Protein AF-0000000082894223 (afdb_homodimer)

Radius of gyration: 26.4 Å; Cα contacts (8 Å, |Δi|>4): 1397; chains: 2; bounding box: 88×74×76 Å

Structure (mmCIF, N/CA/C/O backbone):
data_AF-0000000082894223-model_v1
#
loop_
_entity.id
_entity.type
_entity.pdbx_description
1 polymer '3-dehydrosphinganine reductase'
#
loop_
_atom_site.group_PDB
_atom_site.id
_atom_site.type_symbol
_atom_site.label_atom_id
_atom_site.label_alt_id
_atom_site.label_comp_id
_atom_site.label_asym_id
_atom_site.label_entity_id
_atom_site.label_seq_id
_atom_site.pdbx_PDB_ins_code
_atom_site.Cartn_x
_atom_site.Cartn_y
_atom_site.Cartn_z
_atom_site.occupancy
_atom_site.B_iso_or_equiv
_atom_site.auth_seq_id
_atom_site.auth_comp_id
_atom_site.auth_asym_id
_atom_site.auth_atom_id
_atom_site.pdbx_PDB_model_num
ATOM 1 N N . MET A 1 1 ? -9.133 -26.172 43.031 1 64 1 MET A N 1
ATOM 2 C CA . MET A 1 1 ? -9.258 -24.812 42.5 1 64 1 MET A CA 1
ATOM 3 C C . MET A 1 1 ? -8.312 -24.609 41.312 1 64 1 MET A C 1
ATOM 5 O O . MET A 1 1 ? -8.711 -24.078 40.281 1 64 1 MET A O 1
ATOM 9 N N . VAL A 1 2 ? -7.09 -25.156 41.469 1 77.06 2 VAL A N 1
ATOM 10 C CA . VAL A 1 2 ? -6.082 -25.078 40.406 1 77.06 2 VAL A CA 1
ATOM 11 C C . VAL A 1 2 ? -6.508 -25.922 39.219 1 77.06 2 VAL A C 1
ATOM 13 O O . VAL A 1 2 ? -6.375 -25.484 38.062 1 77.06 2 VAL A O 1
ATOM 16 N N . CYS A 1 3 ? -7.27 -26.906 39.5 1 81.06 3 CYS A N 1
ATOM 17 C CA . CYS A 1 3 ? -7.664 -27.828 38.469 1 81.06 3 CYS A CA 1
ATOM 18 C C . CYS A 1 3 ? -8.773 -27.234 37.594 1 81.06 3 CYS A C 1
ATOM 20 O O . CYS A 1 3 ? -8.742 -27.344 36.375 1 81.06 3 CYS A O 1
ATOM 22 N N . LEU A 1 4 ? -9.633 -26.531 38.25 1 86.44 4 LEU A N 1
ATOM 23 C CA . LEU A 1 4 ? -10.75 -25.938 37.531 1 86.44 4 LEU A CA 1
ATOM 24 C C . LEU A 1 4 ? -10.273 -24.766 36.656 1 86.44 4 LEU A C 1
ATOM 26 O O . LEU A 1 4 ? -10.742 -24.609 35.531 1 86.44 4 LEU A O 1
ATOM 30 N N . PHE A 1 5 ? -9.438 -24.047 37.188 1 88.69 5 PHE A N 1
ATOM 31 C CA . PHE A 1 5 ? -8.867 -22.938 36.438 1 88.69 5 PHE A CA 1
ATOM 32 C C . PHE A 1 5 ? -8.156 -23.438 35.188 1 88.69 5 PHE A C 1
ATOM 34 O O . PHE A 1 5 ? -8.336 -22.891 34.094 1 88.69 5 PHE A O 1
ATOM 41 N N . CYS A 1 6 ? -7.355 -24.438 35.312 1 89 6 CYS A N 1
ATOM 42 C CA . CYS A 1 6 ? -6.637 -25.016 34.188 1 89 6 CYS A CA 1
ATOM 43 C C . CYS A 1 6 ? -7.605 -25.562 33.156 1 89 6 CYS A C 1
ATOM 45 O O . CYS A 1 6 ? -7.363 -25.453 31.938 1 89 6 CYS A O 1
ATOM 47 N N . LEU A 1 7 ? -8.625 -26.094 33.625 1 89.19 7 LEU A N 1
ATOM 48 C CA . LEU A 1 7 ? -9.625 -26.641 32.719 1 89.19 7 LEU A CA 1
ATOM 49 C C . LEU A 1 7 ? -10.32 -25.516 31.953 1 89.19 7 LEU A C 1
ATOM 51 O O . LEU A 1 7 ? -10.539 -25.625 30.734 1 89.19 7 LEU A O 1
ATOM 55 N N . VAL A 1 8 ? -10.703 -24.516 32.625 1 89.5 8 VAL A N 1
ATOM 56 C CA . VAL A 1 8 ? -11.375 -23.375 32 1 89.5 8 VAL A CA 1
ATOM 57 C C . VAL A 1 8 ? -10.445 -22.719 30.984 1 89.5 8 VAL A C 1
ATOM 59 O O . VAL A 1 8 ? -10.867 -22.391 29.875 1 89.5 8 VAL A O 1
ATOM 62 N N . VAL A 1 9 ? -9.258 -22.531 31.328 1 88.25 9 VAL A N 1
ATOM 63 C CA . VAL A 1 9 ? -8.266 -21.953 30.422 1 88.25 9 VAL A CA 1
ATOM 64 C C . VAL A 1 9 ? -8.055 -22.859 29.219 1 88.25 9 VAL A C 1
ATOM 66 O O . VAL A 1 9 ? -7.934 -22.391 28.094 1 88.25 9 VAL A O 1
ATOM 69 N N . GLY A 1 10 ? -8.023 -24.094 29.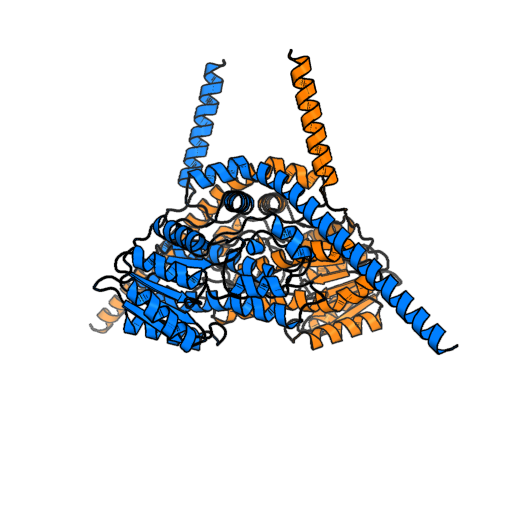531 1 87.81 10 GLY A N 1
ATOM 70 C CA . GLY A 1 10 ? -7.883 -25.062 28.453 1 87.81 10 GLY A CA 1
ATOM 71 C C . GLY A 1 10 ? -9.039 -25.031 27.484 1 87.81 10 GLY A C 1
ATOM 72 O O . GLY A 1 10 ? -8.836 -25.031 26.266 1 87.81 10 GLY A O 1
ATOM 73 N N . ILE A 1 11 ? -10.195 -24.969 28 1 89.06 11 ILE A N 1
ATOM 74 C CA . ILE A 1 11 ? -11.398 -24.938 27.172 1 89.06 11 ILE A CA 1
ATOM 75 C C . ILE A 1 11 ? -11.453 -23.625 26.375 1 89.06 11 ILE A C 1
ATOM 77 O O . ILE A 1 11 ? -11.773 -23.625 25.188 1 89.06 11 ILE A O 1
ATOM 81 N N . ALA A 1 12 ? -11.156 -22.562 27.031 1 86.62 12 ALA A N 1
ATOM 82 C CA . ALA A 1 12 ? -11.148 -21.266 26.359 1 86.62 12 ALA A CA 1
ATOM 83 C C . ALA A 1 12 ? -10.117 -21.234 25.234 1 86.62 12 ALA A C 1
ATOM 85 O O . ALA A 1 12 ? -10.398 -20.734 24.141 1 86.62 12 ALA A O 1
ATOM 86 N N . THR A 1 13 ? -9.016 -21.766 25.516 1 86.38 13 THR A N 1
ATOM 87 C CA . THR A 1 13 ? -7.953 -21.797 24.531 1 86.38 13 THR A CA 1
ATOM 88 C C . THR A 1 13 ? -8.352 -22.672 23.344 1 86.38 13 THR A C 1
ATOM 90 O O . THR A 1 13 ? -8.102 -22.312 22.188 1 86.38 13 THR A O 1
ATOM 93 N N . ALA A 1 14 ? -8.945 -23.766 23.688 1 88.44 14 ALA A N 1
ATOM 94 C CA . ALA A 1 14 ? -9.398 -24.656 22.609 1 88.44 14 ALA A CA 1
ATOM 95 C C . ALA A 1 14 ? -10.484 -23.984 21.766 1 88.44 14 ALA A C 1
ATOM 97 O O . ALA A 1 14 ? -10.5 -24.125 20.547 1 88.44 14 ALA A O 1
ATOM 98 N N . ALA A 1 15 ? -11.328 -23.266 22.422 1 88.94 15 ALA A N 1
ATOM 99 C CA . ALA A 1 15 ? -12.398 -22.578 21.719 1 88.94 15 ALA A CA 1
ATOM 100 C C . ALA A 1 15 ? -11.836 -21.469 20.812 1 88.94 15 ALA A C 1
ATOM 102 O O . ALA A 1 15 ? -12.281 -21.312 19.672 1 88.94 15 ALA A O 1
ATOM 103 N N . ILE A 1 16 ? -10.914 -20.781 21.297 1 87.38 16 ILE A N 1
ATOM 104 C CA . ILE A 1 16 ? -10.258 -19.734 20.516 1 87.38 16 ILE A CA 1
ATOM 105 C C . ILE A 1 16 ? -9.531 -20.359 19.328 1 87.38 16 ILE A C 1
ATOM 107 O O . ILE A 1 16 ? -9.617 -19.844 18.203 1 87.38 16 ILE A O 1
ATOM 111 N N . GLY A 1 17 ? -8.891 -21.438 19.625 1 88.31 17 GLY A N 1
ATOM 112 C CA . GLY A 1 17 ? -8.211 -22.141 18.562 1 88.31 17 GLY A CA 1
ATOM 113 C C . GLY A 1 17 ? -9.164 -22.625 17.469 1 88.31 17 GLY A C 1
ATOM 114 O O . GLY A 1 17 ? -8.852 -22.531 16.281 1 88.31 17 GLY A O 1
ATOM 115 N N . ALA A 1 18 ? -10.258 -23.125 17.891 1 89.69 18 ALA A N 1
ATOM 116 C CA . ALA A 1 18 ? -11.258 -23.594 16.938 1 89.69 18 ALA A CA 1
ATOM 117 C C . ALA A 1 18 ? -11.82 -22.438 16.109 1 89.69 18 ALA A C 1
ATOM 119 O O . ALA A 1 18 ? -12.039 -22.562 14.906 1 89.69 18 ALA A O 1
ATOM 120 N N . LEU A 1 19 ? -12.055 -21.406 16.812 1 88.06 19 LEU A N 1
ATOM 121 C CA . LEU A 1 19 ? -12.547 -20.219 16.141 1 88.06 19 LEU A CA 1
ATOM 122 C C . LEU A 1 19 ? -11.547 -19.734 15.094 1 88.06 19 LEU A C 1
ATOM 124 O O . LEU A 1 19 ? -11.938 -19.359 13.984 1 88.06 19 LEU A O 1
ATOM 128 N N . PHE A 1 20 ? -10.344 -19.797 15.477 1 86.5 20 PHE A N 1
ATOM 129 C CA . PHE A 1 20 ? -9.281 -19.406 14.555 1 86.5 20 PHE A CA 1
ATOM 130 C C . PHE A 1 20 ? -9.25 -20.344 13.344 1 86.5 20 PHE A C 1
ATOM 132 O O . PHE A 1 20 ? -9.188 -19.875 12.203 1 86.5 20 PHE A O 1
ATOM 139 N N . TRP A 1 21 ? -9.344 -21.547 13.664 1 87.12 21 TRP A N 1
ATOM 140 C CA . TRP A 1 21 ? -9.273 -22.547 12.594 1 87.12 21 TRP A CA 1
ATOM 141 C C . TRP A 1 21 ? -10.453 -22.391 11.633 1 87.12 21 TRP A C 1
ATOM 143 O O . TRP A 1 21 ? -10.273 -22.469 10.414 1 87.12 21 TRP A O 1
ATOM 153 N N . TYR A 1 22 ? -11.523 -22.047 12.211 1 90.38 22 TYR A N 1
ATOM 154 C CA . TYR A 1 22 ? -12.742 -21.906 11.414 1 90.38 22 TYR A CA 1
ATOM 155 C C . TYR A 1 22 ? -12.703 -20.641 10.578 1 90.38 22 TYR A C 1
ATOM 157 O O . TYR A 1 22 ? -13.258 -20.594 9.477 1 90.38 22 TYR A O 1
ATOM 165 N N . SER A 1 23 ? -12.016 -19.656 11.039 1 93.88 23 SER A N 1
ATOM 166 C CA . SER A 1 23 ? -12.07 -18.344 10.422 1 93.88 23 SER A CA 1
ATOM 167 C C . SER A 1 23 ? -11.062 -18.219 9.289 1 93.88 23 SER A C 1
ATOM 169 O O . SER A 1 23 ? -11.188 -17.344 8.43 1 93.88 23 SER A O 1
ATOM 171 N N . LEU A 1 24 ? -10.07 -19.031 9.258 1 96.5 24 LEU A N 1
ATOM 172 C CA . LEU A 1 24 ? -9.023 -18.922 8.25 1 96.5 24 LEU A CA 1
ATOM 173 C C . LEU A 1 24 ? -9.516 -19.406 6.891 1 96.5 24 LEU A C 1
ATOM 175 O O . LEU A 1 24 ? -10.336 -20.328 6.812 1 96.5 24 LEU A O 1
ATOM 179 N N . PRO A 1 25 ? -9.086 -18.734 5.859 1 95.19 25 PRO A N 1
ATOM 180 C CA . PRO A 1 25 ? -9.461 -19.219 4.531 1 95.19 25 PRO A CA 1
ATOM 181 C C . PRO A 1 25 ? -8.812 -20.562 4.203 1 95.19 25 PRO A C 1
ATOM 183 O O . PRO A 1 25 ? -7.762 -20.906 4.754 1 95.19 25 PRO A O 1
ATOM 186 N N . ARG A 1 26 ? -9.461 -21.266 3.34 1 91.69 26 ARG A N 1
ATOM 187 C CA . ARG A 1 26 ? -8.898 -22.531 2.887 1 91.69 26 ARG A CA 1
ATOM 188 C C . ARG A 1 26 ? -7.586 -22.312 2.137 1 91.69 26 ARG A C 1
ATOM 190 O O . ARG A 1 26 ? -7.473 -21.375 1.34 1 91.69 26 ARG A O 1
ATOM 197 N N . LYS A 1 27 ? -6.648 -23.172 2.402 1 94.88 27 LYS A N 1
ATOM 198 C CA . LYS A 1 27 ? -5.41 -23.172 1.631 1 94.88 27 LYS A CA 1
ATOM 199 C C . LYS A 1 27 ? -5.637 -23.719 0.226 1 94.88 27 LYS A C 1
ATOM 201 O O . LYS A 1 27 ? -6.078 -24.859 0.062 1 94.88 27 LYS A O 1
ATOM 206 N N . ILE A 1 28 ? -5.352 -22.938 -0.742 1 98 28 ILE A N 1
ATOM 207 C CA . ILE A 1 28 ? -5.477 -23.391 -2.121 1 98 28 ILE A CA 1
ATOM 208 C C . ILE A 1 28 ? -4.117 -23.859 -2.637 1 98 28 ILE A C 1
ATOM 210 O O . ILE A 1 28 ? -3.371 -23.078 -3.232 1 98 28 ILE A O 1
ATOM 214 N N . LYS A 1 29 ? -3.842 -25.094 -2.4 1 98.12 29 LYS A N 1
ATOM 215 C CA . LYS A 1 29 ? -2.602 -25.672 -2.902 1 98.12 29 LYS A CA 1
ATOM 216 C C . LYS A 1 29 ? -2.623 -25.781 -4.426 1 98.12 29 LYS A C 1
ATOM 218 O O . LYS A 1 29 ? -3.691 -25.797 -5.039 1 98.12 29 LYS A O 1
ATOM 223 N N . PHE A 1 30 ? -1.442 -25.766 -4.992 1 98.62 30 PHE A N 1
ATOM 224 C CA . PHE A 1 30 ? -1.387 -25.797 -6.449 1 98.62 30 PHE A CA 1
ATOM 225 C C . PHE A 1 30 ? -0.299 -26.75 -6.93 1 98.62 30 PHE A C 1
ATOM 227 O O . PHE A 1 30 ? 0.848 -26.672 -6.484 1 98.62 30 PHE A O 1
ATOM 234 N N . VAL A 1 31 ? -0.625 -27.609 -7.809 1 98.38 31 VAL A N 1
ATOM 235 C CA . VAL A 1 31 ? 0.324 -28.547 -8.414 1 98.38 31 VAL A CA 1
ATOM 236 C C . VAL A 1 31 ? 0.851 -27.969 -9.727 1 98.38 31 VAL A C 1
ATOM 238 O O . VAL A 1 31 ? 0.081 -27.719 -10.656 1 98.38 31 VAL A O 1
ATOM 241 N N . LEU A 1 32 ? 2.15 -27.828 -9.828 1 98.69 32 LEU A N 1
ATOM 242 C CA . LEU A 1 32 ? 2.764 -27.141 -10.953 1 98.69 32 LEU A CA 1
ATOM 243 C C . LEU A 1 32 ? 3.012 -28.109 -12.109 1 98.69 32 LEU A C 1
ATOM 245 O O . LEU A 1 32 ? 3.188 -27.688 -13.25 1 98.69 32 LEU A O 1
ATOM 249 N N . GLN A 1 33 ? 3.068 -29.406 -11.812 1 98.5 33 GLN A N 1
ATOM 250 C CA . GLN A 1 33 ? 3.34 -30.406 -12.836 1 98.5 33 GLN A CA 1
ATOM 251 C C . GLN A 1 33 ? 2.336 -30.312 -13.984 1 98.5 33 GLN A C 1
ATOM 253 O O . GLN A 1 33 ? 1.124 -30.312 -13.758 1 98.5 33 GLN A O 1
ATOM 258 N N . GLY A 1 34 ? 2.846 -30.156 -15.188 1 98.44 34 GLY A N 1
ATOM 259 C CA . GLY A 1 34 ? 2.006 -30.172 -16.375 1 98.44 34 GLY A CA 1
ATOM 260 C C . GLY A 1 34 ? 1.322 -28.844 -16.641 1 98.44 34 GLY A C 1
ATOM 261 O O . GLY A 1 34 ? 0.464 -28.734 -17.516 1 98.44 34 GLY A O 1
ATOM 262 N N . LYS A 1 35 ? 1.663 -27.812 -15.938 1 98.69 35 LYS A N 1
ATOM 263 C CA . LYS A 1 35 ? 0.921 -26.562 -16 1 98.69 35 LYS A CA 1
ATOM 264 C C . LYS A 1 35 ? 1.633 -25.547 -16.891 1 98.69 35 LYS A C 1
ATOM 266 O O . LYS A 1 35 ? 2.805 -25.734 -17.234 1 98.69 35 LYS A O 1
ATOM 271 N N . HIS A 1 36 ? 0.908 -24.547 -17.344 1 98.88 36 HIS A N 1
ATOM 272 C CA . HIS A 1 36 ? 1.436 -23.422 -18.078 1 98.88 36 HIS A CA 1
ATOM 273 C C . HIS A 1 36 ? 1.658 -22.219 -17.172 1 98.88 36 HIS A C 1
ATOM 275 O O . HIS A 1 36 ? 0.706 -21.688 -16.594 1 98.88 36 HIS A O 1
ATOM 281 N N . VAL A 1 37 ? 2.914 -21.781 -17.031 1 98.94 37 VAL A N 1
ATOM 282 C CA . VAL A 1 37 ? 3.291 -20.656 -16.172 1 98.94 37 VAL A CA 1
ATOM 283 C C . VAL A 1 37 ? 3.75 -19.484 -17.016 1 98.94 37 VAL A C 1
ATOM 285 O O . VAL A 1 37 ? 4.605 -19.641 -17.891 1 98.94 37 VAL A O 1
ATOM 288 N N . PHE A 1 38 ? 3.146 -18.344 -16.812 1 99 38 PHE A N 1
ATOM 289 C CA . PHE A 1 38 ? 3.529 -17.109 -17.484 1 99 38 PHE A CA 1
ATOM 290 C C . PHE A 1 38 ? 4.219 -16.156 -16.531 1 99 38 PHE A C 1
ATOM 292 O O . PHE A 1 38 ? 3.691 -15.852 -15.453 1 99 38 PHE A O 1
ATOM 299 N N . ILE A 1 39 ? 5.387 -15.641 -16.875 1 99 39 ILE A N 1
ATOM 300 C CA . ILE A 1 39 ? 6.195 -14.812 -15.992 1 99 39 ILE A CA 1
ATOM 301 C C . ILE A 1 39 ? 6.547 -13.5 -16.688 1 99 39 ILE A C 1
ATOM 303 O O . ILE A 1 39 ? 7.254 -13.5 -17.703 1 99 39 ILE A O 1
ATOM 307 N N . THR A 1 40 ? 6.09 -12.375 -16.156 1 98.94 40 THR A N 1
ATOM 308 C CA . THR A 1 40 ? 6.582 -11.086 -16.625 1 98.94 40 THR A CA 1
ATOM 309 C C . THR A 1 40 ? 7.945 -10.773 -16.016 1 98.94 40 THR A C 1
ATOM 311 O O . THR A 1 40 ? 8.195 -11.102 -14.852 1 98.94 40 THR A O 1
ATOM 314 N N . GLY A 1 41 ? 8.773 -10.141 -16.781 1 98.5 41 GLY A N 1
ATOM 315 C CA . GLY A 1 41 ? 10.125 -9.922 -16.312 1 98.5 41 GLY A CA 1
ATOM 316 C C . GLY A 1 41 ? 10.898 -11.219 -16.094 1 98.5 41 GLY A C 1
ATOM 317 O O . GLY A 1 41 ? 11.586 -11.367 -15.086 1 98.5 41 GLY A O 1
ATOM 318 N N . GLY A 1 42 ? 10.734 -12.133 -17.016 1 98.56 42 GLY A N 1
ATOM 319 C CA . GLY A 1 42 ? 11.25 -13.469 -16.797 1 98.56 42 GLY A CA 1
ATOM 320 C C . GLY A 1 42 ? 12.609 -13.695 -17.422 1 98.56 42 GLY A C 1
ATOM 321 O O . GLY A 1 42 ? 13.156 -14.797 -17.359 1 98.56 42 GLY A O 1
ATOM 322 N N . SER A 1 43 ? 13.273 -12.664 -18 1 98.25 43 SER A N 1
ATOM 323 C CA . SER A 1 43 ? 14.484 -12.867 -18.781 1 98.25 43 SER A CA 1
ATOM 324 C C . SER A 1 43 ? 15.727 -12.805 -17.906 1 98.25 43 SER A C 1
ATOM 326 O O . SER A 1 43 ? 16.828 -13.172 -18.344 1 98.25 43 SER A O 1
ATOM 328 N N . LYS A 1 44 ? 15.625 -12.305 -16.656 1 97.31 44 LYS A N 1
ATOM 329 C CA . LYS A 1 44 ? 16.781 -12.188 -15.773 1 97.31 44 LYS A CA 1
ATOM 330 C C . LYS A 1 44 ? 16.359 -12.133 -14.305 1 97.31 44 LYS A C 1
ATOM 332 O O . LYS A 1 44 ? 15.156 -12.133 -14.008 1 97.31 44 LYS A O 1
ATOM 337 N N . GLY A 1 45 ? 17.328 -12.242 -13.445 1 97.5 45 GLY A N 1
ATOM 338 C CA . GLY A 1 45 ? 17.109 -12.008 -12.023 1 97.5 45 GLY A CA 1
ATOM 339 C C . GLY A 1 45 ? 16.156 -13 -11.391 1 97.5 45 GLY A C 1
ATOM 340 O O . GLY A 1 45 ? 16.25 -14.203 -11.648 1 97.5 45 GLY A O 1
ATOM 341 N N . ILE A 1 46 ? 15.297 -12.516 -10.539 1 98.38 46 ILE A N 1
ATOM 342 C CA . ILE A 1 46 ? 14.352 -13.344 -9.805 1 98.38 46 ILE A CA 1
ATOM 343 C C . ILE A 1 46 ? 13.414 -14.055 -10.789 1 98.38 46 ILE A C 1
ATOM 345 O O . ILE A 1 46 ? 13.125 -15.242 -10.625 1 98.38 46 ILE A O 1
ATOM 349 N N . GLY A 1 47 ? 12.977 -13.344 -11.836 1 98.81 47 GLY A N 1
ATOM 350 C CA . GLY A 1 47 ? 12.062 -13.906 -12.812 1 98.81 47 GLY A CA 1
ATOM 351 C C . GLY A 1 47 ? 12.617 -15.125 -13.516 1 98.81 47 GLY A C 1
ATOM 352 O O . GLY A 1 47 ? 11.93 -16.141 -13.664 1 98.81 47 GLY A O 1
ATOM 353 N N . LYS A 1 48 ? 13.836 -15.008 -13.938 1 98.88 48 LYS A N 1
ATOM 354 C CA . LYS A 1 48 ? 14.477 -16.141 -14.617 1 98.88 48 LYS A CA 1
ATOM 355 C C . LYS A 1 48 ? 14.641 -17.328 -13.68 1 98.88 48 LYS A C 1
ATOM 357 O O . LYS A 1 48 ? 14.445 -18.469 -14.078 1 98.88 48 LYS A O 1
ATOM 362 N N . GLU A 1 49 ? 15.016 -17.047 -12.438 1 98.88 49 GLU A N 1
ATOM 363 C CA . GLU A 1 49 ? 15.188 -18.125 -11.461 1 98.88 49 GLU A CA 1
ATOM 364 C C . GLU A 1 49 ? 13.852 -18.766 -11.109 1 98.88 49 GLU A C 1
ATOM 366 O O . GLU A 1 49 ? 13.789 -19.969 -10.828 1 98.88 49 GLU A O 1
ATOM 371 N N . ILE A 1 50 ? 12.781 -17.969 -11.102 1 98.94 50 ILE A N 1
ATOM 372 C CA . ILE A 1 50 ? 11.453 -18.547 -10.898 1 98.94 50 ILE A CA 1
ATOM 373 C C . ILE A 1 50 ? 11.125 -19.5 -12.039 1 98.94 50 ILE A C 1
ATOM 375 O O . ILE A 1 50 ? 10.609 -20.594 -11.812 1 98.94 50 ILE A O 1
ATOM 379 N N . ALA A 1 51 ? 11.414 -19.062 -13.242 1 98.94 51 ALA A N 1
ATOM 380 C CA . ALA A 1 51 ? 11.188 -19.922 -14.398 1 98.94 51 ALA A CA 1
ATOM 381 C C . ALA A 1 51 ? 11.938 -21.25 -14.25 1 98.94 51 ALA A C 1
ATOM 383 O O . ALA A 1 51 ? 11.367 -22.312 -14.484 1 98.94 51 ALA A O 1
ATOM 384 N N . ALA A 1 52 ? 13.188 -21.156 -13.844 1 98.94 52 ALA A N 1
ATOM 385 C CA . ALA A 1 52 ? 13.984 -22.359 -13.648 1 98.94 52 ALA A CA 1
ATOM 386 C C . ALA A 1 52 ? 13.367 -23.266 -12.594 1 98.94 52 ALA A C 1
ATOM 388 O O . ALA A 1 52 ? 13.328 -24.5 -12.758 1 98.94 52 ALA A O 1
ATOM 389 N N . GLU A 1 53 ? 12.914 -22.672 -11.531 1 98.94 53 GLU A N 1
ATOM 390 C CA . GLU A 1 53 ? 12.359 -23.438 -10.43 1 98.94 53 GLU A CA 1
ATOM 391 C C . GLU A 1 53 ? 11.055 -24.125 -10.828 1 98.94 53 GLU A C 1
ATOM 393 O O . GLU A 1 53 ? 10.797 -25.266 -10.445 1 98.94 53 GLU A O 1
ATOM 398 N N . VAL A 1 54 ? 10.195 -23.422 -11.617 1 98.88 54 VAL A N 1
ATOM 399 C CA . VAL A 1 54 ? 8.922 -24.016 -12 1 98.88 54 VAL A CA 1
ATOM 400 C C . VAL A 1 54 ? 9.156 -25.141 -13.008 1 98.88 54 VAL A C 1
ATOM 402 O O . VAL A 1 54 ? 8.43 -26.141 -13.016 1 98.88 54 VAL A O 1
ATOM 405 N N . ILE A 1 55 ? 10.156 -25.016 -13.875 1 98.88 55 ILE A N 1
ATOM 406 C CA . ILE A 1 55 ? 10.539 -26.094 -14.773 1 98.88 55 ILE A CA 1
ATOM 407 C C . ILE A 1 55 ? 10.938 -27.328 -13.961 1 98.88 55 ILE A C 1
ATOM 409 O O . ILE A 1 55 ? 10.492 -28.438 -14.258 1 98.88 55 ILE A O 1
ATOM 413 N N . ALA A 1 56 ? 11.758 -27.078 -12.922 1 98.75 56 ALA A N 1
ATOM 414 C CA . ALA A 1 56 ? 12.219 -28.172 -12.07 1 98.75 56 ALA A CA 1
ATOM 415 C C . ALA A 1 56 ? 11.039 -28.859 -11.383 1 98.75 56 ALA A C 1
ATOM 417 O O . ALA A 1 56 ? 11.094 -30.062 -11.102 1 98.75 56 ALA A O 1
ATOM 418 N N . LYS A 1 57 ? 9.945 -28.156 -11.172 1 98.62 57 LYS A N 1
ATOM 419 C CA . LYS A 1 57 ? 8.766 -28.688 -10.5 1 98.62 57 LYS A CA 1
ATOM 420 C C . LYS A 1 57 ? 7.832 -29.375 -11.5 1 98.62 57 LYS A C 1
ATOM 422 O O . LYS A 1 57 ? 6.773 -29.875 -11.117 1 98.62 57 LYS A O 1
ATOM 427 N N . GLY A 1 58 ? 8.156 -29.328 -12.797 1 98.62 58 GLY A N 1
ATOM 428 C CA . GLY A 1 58 ? 7.465 -30.141 -13.773 1 98.62 58 GLY A CA 1
ATOM 429 C C . GLY A 1 58 ? 6.473 -29.375 -14.617 1 98.62 58 GLY A C 1
ATOM 430 O O . GLY A 1 58 ? 5.621 -29.953 -15.281 1 98.62 58 GLY A O 1
ATOM 431 N N . ALA A 1 59 ? 6.516 -28.047 -14.609 1 98.81 59 ALA A N 1
ATOM 432 C CA . ALA A 1 59 ? 5.645 -27.281 -15.5 1 98.81 59 ALA A CA 1
ATOM 433 C C . ALA A 1 59 ? 5.812 -27.734 -16.953 1 98.81 59 ALA A C 1
ATOM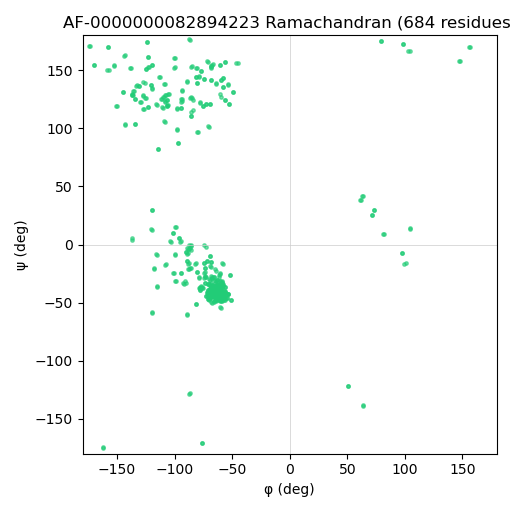 435 O O . ALA A 1 59 ? 6.93 -27.984 -17.406 1 98.81 59 ALA A O 1
ATOM 436 N N . ALA A 1 60 ? 4.715 -27.844 -17.641 1 98.69 60 ALA A N 1
ATOM 437 C CA . ALA A 1 60 ? 4.762 -28.297 -19.031 1 98.69 60 ALA A CA 1
ATOM 438 C C . ALA A 1 60 ? 5.207 -27.172 -19.953 1 98.69 60 ALA A C 1
ATOM 440 O O . ALA A 1 60 ? 5.91 -27.422 -20.938 1 98.69 60 ALA A O 1
ATOM 441 N N . SER A 1 61 ? 4.727 -26.031 -19.656 1 98.81 61 SER A N 1
ATOM 442 C CA . SER A 1 61 ? 5.039 -24.859 -20.484 1 98.81 61 SER A CA 1
ATOM 443 C C . SER A 1 61 ? 5.391 -23.656 -19.625 1 98.81 61 SER A C 1
ATOM 445 O O . SER A 1 61 ? 4.699 -23.359 -18.656 1 98.81 61 SER A O 1
ATOM 447 N N . VAL A 1 62 ? 6.48 -23 -19.969 1 98.94 62 VAL A N 1
ATOM 448 C CA . VAL A 1 62 ? 6.891 -21.766 -19.312 1 98.94 62 VAL A CA 1
ATOM 449 C C . VAL A 1 62 ? 7.027 -20.641 -20.344 1 98.94 62 VAL A C 1
ATOM 451 O O . VAL A 1 62 ? 7.773 -20.781 -21.312 1 98.94 62 VAL A O 1
ATOM 454 N N . SER A 1 63 ? 6.246 -19.609 -20.188 1 98.94 63 SER A N 1
ATOM 455 C CA . SER A 1 63 ? 6.297 -18.406 -21.016 1 98.94 63 SER A CA 1
ATOM 456 C C . SER A 1 63 ? 6.918 -17.234 -20.266 1 98.94 63 SER A C 1
ATOM 458 O O . SER A 1 63 ? 6.402 -16.812 -19.234 1 98.94 63 SER A O 1
ATOM 460 N N . ILE A 1 64 ? 8.031 -16.734 -20.797 1 98.94 64 ILE A N 1
ATOM 461 C CA . ILE A 1 64 ? 8.656 -15.562 -20.188 1 98.94 64 ILE A CA 1
ATOM 462 C C . ILE A 1 64 ? 8.461 -14.344 -21.078 1 98.94 64 ILE A C 1
ATOM 464 O O . ILE A 1 64 ? 8.477 -14.453 -22.312 1 98.94 64 ILE A O 1
ATOM 468 N N . ALA A 1 65 ? 8.148 -13.219 -20.469 1 98.94 65 ALA A N 1
ATOM 469 C CA . ALA A 1 65 ? 7.934 -11.977 -21.203 1 98.94 65 ALA A CA 1
ATOM 470 C C . ALA A 1 65 ? 8.812 -10.852 -20.656 1 98.94 65 ALA A C 1
ATOM 472 O O . ALA A 1 65 ? 9.023 -10.75 -19.453 1 98.94 65 ALA A O 1
ATOM 473 N N . ALA A 1 66 ? 9.359 -10.07 -21.469 1 98.62 66 ALA A N 1
ATOM 474 C CA . ALA A 1 66 ? 10.156 -8.883 -21.172 1 98.62 66 ALA A CA 1
ATOM 475 C C . ALA A 1 66 ? 10.281 -7.98 -22.391 1 98.62 66 ALA A C 1
ATOM 477 O O . ALA A 1 66 ? 9.688 -8.25 -23.438 1 98.62 66 ALA A O 1
ATOM 478 N N . ARG A 1 67 ? 11.039 -6.949 -22.312 1 97.5 67 ARG A N 1
ATOM 479 C CA . ARG A 1 67 ? 11.078 -5.941 -23.359 1 97.5 67 ARG A CA 1
ATOM 480 C C . ARG A 1 67 ? 12.141 -6.285 -24.406 1 97.5 67 ARG A C 1
ATOM 482 O O . ARG A 1 67 ? 11.992 -5.957 -25.578 1 97.5 67 ARG A O 1
ATOM 489 N N . SER A 1 68 ? 13.234 -6.922 -23.938 1 98 68 SER A N 1
ATOM 490 C CA . SER A 1 68 ? 14.383 -7.145 -24.812 1 98 68 SER A CA 1
ATOM 491 C C . SER A 1 68 ? 14.312 -8.516 -25.469 1 98 68 SER A C 1
ATOM 493 O O . SER A 1 68 ? 14.492 -9.539 -24.812 1 98 68 SER A O 1
ATOM 495 N N . LYS A 1 69 ? 14.219 -8.492 -26.766 1 98.5 69 LYS A N 1
ATOM 496 C CA . LYS A 1 69 ? 14.156 -9.75 -27.5 1 98.5 69 LYS A CA 1
ATOM 497 C C . LYS A 1 69 ? 15.43 -10.57 -27.297 1 98.5 69 LYS A C 1
ATOM 499 O O . LYS A 1 69 ? 15.367 -11.781 -27.078 1 98.5 69 LYS A O 1
ATOM 504 N N . GLY A 1 70 ? 16.562 -9.898 -27.391 1 98.69 70 GLY A N 1
ATOM 505 C CA . GLY A 1 70 ? 17.828 -10.602 -27.219 1 98.69 70 GLY A CA 1
ATOM 506 C C . GLY A 1 70 ? 17.969 -11.258 -25.859 1 98.69 70 GLY A C 1
ATOM 507 O O . GLY A 1 70 ? 18.422 -12.406 -25.766 1 98.69 70 GLY A O 1
ATOM 508 N N . ALA A 1 71 ? 17.625 -10.547 -24.812 1 98.44 71 ALA A N 1
ATOM 509 C CA . ALA A 1 71 ? 17.688 -11.094 -23.453 1 98.44 71 ALA A CA 1
ATOM 510 C C . ALA A 1 71 ? 16.719 -12.273 -23.297 1 98.44 71 ALA A C 1
ATOM 512 O O . ALA A 1 71 ? 17.031 -13.258 -22.625 1 98.44 71 ALA A O 1
ATOM 513 N N . LEU A 1 72 ? 15.617 -12.156 -23.953 1 98.81 72 LEU A N 1
ATOM 514 C CA . LEU A 1 72 ? 14.602 -13.195 -23.906 1 98.81 72 LEU A CA 1
ATOM 515 C C . LEU A 1 72 ? 15.086 -14.469 -24.594 1 98.81 72 LEU A C 1
ATOM 517 O O . LEU A 1 72 ? 14.93 -15.57 -24.062 1 98.81 72 LEU A O 1
ATOM 521 N N . GLU A 1 73 ? 15.555 -14.305 -25.75 1 98.69 73 GLU A N 1
ATOM 522 C CA . GLU A 1 73 ? 16.062 -15.445 -26.5 1 98.69 73 GLU A CA 1
ATOM 523 C C . GLU A 1 73 ? 17.156 -16.188 -25.734 1 98.69 73 GLU A C 1
ATOM 525 O O . GLU A 1 73 ? 17.141 -17.406 -25.656 1 98.69 73 GLU A O 1
ATOM 530 N N . LYS A 1 74 ? 18.078 -15.383 -25.234 1 98.75 74 LYS A N 1
ATOM 531 C CA . LYS A 1 74 ? 19.156 -15.977 -24.438 1 98.75 74 LYS A CA 1
ATOM 532 C C . LYS A 1 74 ? 18.609 -16.734 -23.234 1 98.75 74 LYS A C 1
ATOM 534 O O . LYS A 1 74 ? 19 -17.875 -22.984 1 98.75 74 LYS A O 1
ATOM 539 N N . ALA A 1 75 ? 17.703 -16.125 -22.484 1 98.88 75 ALA A N 1
ATOM 540 C CA . ALA A 1 75 ? 17.109 -16.734 -21.312 1 98.88 75 ALA A CA 1
ATOM 541 C C . ALA A 1 75 ? 16.312 -17.984 -21.672 1 98.88 75 ALA A C 1
ATOM 543 O O . ALA A 1 75 ? 16.406 -19.016 -21 1 98.88 75 ALA A O 1
ATOM 544 N N . ALA A 1 76 ? 15.523 -17.891 -22.719 1 98.81 76 ALA A N 1
ATOM 545 C CA . ALA A 1 76 ? 14.703 -19.031 -23.156 1 98.81 76 ALA A CA 1
ATOM 546 C C . ALA A 1 76 ? 15.57 -20.234 -23.516 1 98.81 76 ALA A C 1
ATOM 548 O O . ALA A 1 76 ? 15.227 -21.375 -23.188 1 98.81 76 ALA A O 1
ATOM 549 N N . ASN A 1 77 ? 16.656 -19.969 -24.203 1 98.69 77 ASN A N 1
ATOM 550 C CA . ASN A 1 77 ? 17.562 -21.047 -24.578 1 98.69 77 ASN A CA 1
ATOM 551 C C . ASN A 1 77 ? 18.172 -21.719 -23.344 1 98.69 77 ASN A C 1
ATOM 553 O O . ASN A 1 77 ? 18.234 -22.938 -23.266 1 98.69 77 ASN A O 1
ATOM 557 N N . GLU A 1 78 ? 18.641 -20.875 -22.438 1 98.81 78 GLU A N 1
ATOM 558 C CA . GLU A 1 78 ? 19.219 -21.391 -21.203 1 98.81 78 GLU A CA 1
ATOM 559 C C . GLU A 1 78 ? 18.203 -22.203 -20.406 1 98.81 78 GLU A C 1
ATOM 561 O O . GLU A 1 78 ? 18.531 -23.266 -19.859 1 98.81 78 GLU A O 1
ATOM 566 N N . LEU A 1 79 ? 17 -21.75 -20.328 1 98.88 79 LEU A N 1
ATOM 567 C CA . LEU A 1 79 ? 15.945 -22.422 -19.594 1 98.88 79 LEU A CA 1
ATOM 568 C C . LEU A 1 79 ? 15.531 -23.719 -20.281 1 98.88 79 LEU A C 1
ATOM 570 O O . LEU A 1 79 ? 15.203 -24.703 -19.609 1 98.88 79 LEU A O 1
ATOM 574 N N . GLN A 1 80 ? 15.484 -23.641 -21.625 1 98.69 80 GLN A N 1
ATOM 575 C CA . GLN A 1 80 ? 15.125 -24.844 -22.375 1 98.69 80 GLN A CA 1
ATOM 576 C C . GLN A 1 80 ? 16.094 -25.984 -22.094 1 98.69 80 GLN A C 1
ATOM 578 O O . GLN A 1 80 ? 15.711 -27.156 -22.078 1 98.69 80 GLN A O 1
ATOM 583 N N . ASP A 1 81 ? 17.344 -25.641 -21.828 1 98.38 81 ASP A N 1
ATOM 584 C CA . ASP A 1 81 ? 18.375 -26.625 -21.516 1 98.38 81 ASP A CA 1
ATOM 585 C C . ASP A 1 81 ? 18.062 -27.344 -20.203 1 98.38 81 ASP A C 1
ATOM 587 O O . ASP A 1 81 ? 18.547 -28.438 -19.953 1 98.38 81 ASP A O 1
ATOM 591 N N . LEU A 1 82 ? 17.25 -26.75 -19.359 1 98.44 82 LEU A N 1
ATOM 592 C CA . LEU A 1 82 ? 16.891 -27.328 -18.078 1 98.44 82 LEU A CA 1
ATOM 593 C C . LEU A 1 82 ? 15.664 -28.219 -18.203 1 98.44 82 LEU A C 1
ATOM 595 O O . LEU A 1 82 ? 15.328 -28.969 -17.266 1 98.44 82 LEU A O 1
ATOM 599 N N . CYS A 1 83 ? 15.039 -28.219 -19.328 1 98.25 83 CYS A N 1
ATOM 600 C CA . CYS A 1 83 ? 13.75 -28.859 -19.516 1 98.25 83 CYS A CA 1
ATOM 601 C C . CYS A 1 83 ? 13.914 -30.359 -19.75 1 98.25 83 CYS A C 1
ATOM 603 O O . CYS A 1 83 ? 14.922 -30.797 -20.312 1 98.25 83 CYS A O 1
ATOM 605 N N . GLU A 1 84 ? 13.031 -31.031 -19.25 1 97.56 84 GLU A N 1
ATOM 606 C CA . GLU A 1 84 ? 12.867 -32.438 -19.625 1 97.56 84 GLU A CA 1
ATOM 607 C C . GLU A 1 84 ? 11.977 -32.562 -20.859 1 97.56 84 GLU A C 1
ATOM 609 O O . GLU A 1 84 ? 11.461 -31.578 -21.375 1 97.56 84 GLU A O 1
ATOM 614 N N . ASP A 1 85 ? 11.867 -33.844 -21.281 1 95.5 85 ASP A N 1
ATOM 615 C CA . ASP A 1 85 ? 11.031 -34.125 -22.453 1 95.5 85 ASP A CA 1
ATOM 616 C C . ASP A 1 85 ? 9.586 -33.688 -22.203 1 95.5 85 ASP A C 1
ATOM 618 O O . ASP A 1 85 ? 9.016 -33.938 -21.141 1 95.5 85 ASP A O 1
ATOM 622 N N . GLY A 1 86 ? 9.133 -32.938 -23.094 1 96 86 GLY A N 1
ATOM 623 C CA . GLY A 1 86 ? 7.742 -32.531 -23.016 1 96 86 GLY A CA 1
ATOM 624 C C . GLY A 1 86 ? 7.57 -31.125 -22.469 1 96 86 GLY A C 1
ATOM 625 O O . GLY A 1 86 ? 6.488 -30.547 -22.562 1 96 86 GLY A O 1
ATOM 626 N N . GLN A 1 87 ? 8.578 -30.609 -21.859 1 98.38 87 GLN A N 1
ATOM 627 C CA . GLN A 1 87 ? 8.539 -29.25 -21.344 1 98.38 87 GLN A CA 1
ATOM 628 C C . GLN A 1 87 ? 9.023 -28.25 -22.406 1 98.38 87 GLN A C 1
ATOM 630 O O . GLN A 1 87 ? 9.938 -28.562 -23.172 1 98.38 87 GLN A O 1
ATOM 635 N N . VAL A 1 88 ? 8.352 -27.125 -22.453 1 98.5 88 VAL A N 1
ATOM 636 C CA . VAL A 1 88 ? 8.688 -26.141 -23.484 1 98.5 88 VAL A CA 1
ATOM 637 C C . VAL A 1 88 ? 8.797 -24.75 -22.859 1 98.5 88 VAL A C 1
ATOM 639 O O . VAL A 1 88 ? 7.98 -24.375 -22 1 98.5 88 VAL A O 1
ATOM 642 N N . VAL A 1 89 ? 9.805 -24.047 -23.25 1 98.81 89 VAL A N 1
ATOM 643 C CA . VAL A 1 89 ? 9.961 -22.656 -22.875 1 98.81 89 VAL A CA 1
ATOM 644 C C . VAL A 1 89 ? 9.742 -21.75 -24.078 1 98.81 89 VAL A C 1
ATOM 646 O O . VAL A 1 89 ? 10.297 -22 -25.156 1 98.81 89 VAL A O 1
ATOM 649 N N . ARG A 1 90 ? 8.859 -20.781 -23.938 1 98.81 90 ARG A N 1
ATOM 650 C CA . ARG A 1 90 ? 8.617 -19.766 -24.969 1 98.81 90 ARG A CA 1
ATOM 651 C C . ARG A 1 90 ? 8.852 -18.359 -24.422 1 98.81 90 ARG A C 1
ATOM 653 O O . ARG A 1 90 ? 8.82 -18.156 -23.203 1 98.81 90 ARG A O 1
ATOM 660 N N . TYR A 1 91 ? 9.203 -17.469 -25.312 1 98.88 91 TYR A N 1
ATOM 661 C CA . TYR A 1 91 ? 9.375 -16.078 -24.891 1 98.88 91 TYR A CA 1
ATOM 662 C C . TYR A 1 91 ? 8.516 -15.141 -25.719 1 98.88 91 TYR A C 1
ATOM 664 O O . TYR A 1 91 ? 8.195 -15.445 -26.875 1 98.88 91 TYR A O 1
ATOM 672 N N . TYR A 1 92 ? 8.117 -14.047 -25.125 1 98.88 92 TYR A N 1
ATOM 673 C CA . TYR A 1 92 ? 7.285 -13.031 -25.766 1 98.88 92 TYR A CA 1
ATOM 674 C C . TYR A 1 92 ? 7.801 -11.625 -25.453 1 98.88 92 TYR A C 1
ATOM 676 O O . TYR A 1 92 ? 8.031 -11.289 -24.297 1 98.88 92 TYR A O 1
ATOM 684 N N . VAL A 1 93 ? 8.008 -10.781 -26.484 1 98.81 93 VAL A N 1
ATOM 685 C CA . VAL A 1 93 ? 8.414 -9.398 -26.281 1 98.81 93 VAL A CA 1
ATOM 686 C C . VAL A 1 93 ? 7.223 -8.578 -25.797 1 98.81 93 VAL A C 1
ATOM 688 O O . VAL A 1 93 ? 6.195 -8.492 -26.469 1 98.81 93 VAL A O 1
ATOM 691 N N . LEU A 1 94 ? 7.398 -8.008 -24.562 1 98.81 94 LEU A N 1
ATOM 692 C CA . LEU A 1 94 ? 6.289 -7.281 -23.953 1 98.81 94 LEU A CA 1
ATOM 693 C C . LEU A 1 94 ? 6.801 -6.172 -23.047 1 98.81 94 LEU A C 1
ATOM 695 O O . LEU A 1 94 ? 7.578 -6.43 -22.109 1 98.81 94 LEU A O 1
ATOM 699 N N . ASP A 1 95 ? 6.441 -4.977 -23.391 1 98.56 95 ASP A N 1
ATOM 700 C CA . ASP A 1 95 ? 6.484 -3.893 -22.406 1 98.56 95 ASP A CA 1
ATOM 701 C C . ASP A 1 95 ? 5.203 -3.85 -21.594 1 98.56 95 ASP A C 1
ATOM 703 O O . ASP A 1 95 ? 4.16 -3.412 -22.078 1 98.56 95 ASP A O 1
ATOM 707 N N . VAL A 1 96 ? 5.344 -4.211 -20.328 1 98.44 96 VAL A N 1
ATOM 708 C CA . VAL A 1 96 ? 4.16 -4.402 -19.5 1 98.44 96 VAL A CA 1
ATOM 709 C C . VAL A 1 96 ? 3.479 -3.061 -19.234 1 98.44 96 VAL A C 1
ATOM 711 O O . VAL A 1 96 ? 2.342 -3.014 -18.766 1 98.44 96 VAL A O 1
ATOM 714 N N . THR A 1 97 ? 4.125 -1.947 -19.578 1 97.56 97 THR A N 1
ATOM 715 C CA . THR A 1 97 ? 3.549 -0.625 -19.344 1 97.56 97 THR A CA 1
ATOM 716 C C . THR A 1 97 ? 2.822 -0.134 -20.594 1 97.56 97 THR A C 1
ATOM 718 O O . THR A 1 97 ? 2.359 1.008 -20.641 1 97.56 97 THR A O 1
ATOM 721 N N . SER A 1 98 ? 2.715 -0.928 -21.703 1 97.06 98 SER A N 1
ATOM 722 C CA . SER A 1 98 ? 2.18 -0.52 -23 1 97.06 98 SER A CA 1
ATOM 723 C C . SER A 1 98 ? 0.659 -0.403 -22.953 1 97.06 98 SER A C 1
ATOM 725 O O . SER A 1 98 ? 0.026 -0.1 -23.969 1 97.06 98 SER A O 1
ATOM 727 N N . GLY A 1 99 ? -0.043 -0.623 -21.953 1 96.69 99 GLY A N 1
ATOM 728 C CA . GLY A 1 99 ? -1.494 -0.589 -21.859 1 96.69 99 GLY A CA 1
ATOM 729 C C . GLY A 1 99 ? -2.123 -1.969 -21.844 1 96.69 99 GLY A C 1
ATOM 730 O O . GLY A 1 99 ? -1.488 -2.949 -22.234 1 96.69 99 GLY A O 1
ATOM 731 N N . TYR A 1 100 ? -3.346 -2.029 -21.5 1 98.31 100 TYR A N 1
ATOM 732 C CA . TYR A 1 100 ? -4.02 -3.295 -21.234 1 98.31 100 TYR A CA 1
ATOM 733 C C . TYR A 1 100 ? -4.172 -4.113 -22.5 1 98.31 100 TYR A C 1
ATOM 735 O O . TYR A 1 100 ? -3.945 -5.324 -22.5 1 98.31 100 TYR A O 1
ATOM 743 N N . GLU A 1 101 ? -4.551 -3.523 -23.562 1 98.44 101 GLU A N 1
ATOM 744 C CA . GLU A 1 101 ? -4.824 -4.254 -24.797 1 98.44 101 GLU A CA 1
ATOM 745 C C . GLU A 1 101 ? -3.568 -4.957 -25.312 1 98.44 101 GLU A C 1
ATOM 747 O O . GLU A 1 101 ? -3.635 -6.098 -25.766 1 98.44 101 GLU A O 1
ATOM 752 N N . THR A 1 102 ? -2.486 -4.266 -25.219 1 98.56 102 THR A N 1
ATOM 753 C CA . THR A 1 102 ? -1.225 -4.859 -25.656 1 98.56 102 THR A CA 1
ATOM 754 C C . THR A 1 102 ? -0.835 -6.02 -24.75 1 98.56 102 THR A C 1
ATOM 756 O O . THR A 1 102 ? -0.441 -7.086 -25.219 1 98.56 102 THR A O 1
ATOM 759 N N . VAL A 1 103 ? -0.956 -5.855 -23.469 1 98.75 103 VAL A N 1
ATOM 760 C CA . VAL A 1 103 ? -0.634 -6.895 -22.484 1 98.75 103 VAL A CA 1
ATOM 761 C C . VAL A 1 103 ? -1.524 -8.109 -22.719 1 98.75 103 VAL A C 1
ATOM 763 O O . VAL A 1 103 ? -1.036 -9.242 -22.781 1 98.75 103 VAL A O 1
ATOM 766 N N . LYS A 1 104 ? -2.791 -7.867 -22.859 1 98.69 104 LYS A N 1
ATOM 767 C CA . LYS A 1 104 ? -3.75 -8.945 -23.078 1 98.69 104 LYS A CA 1
ATOM 768 C C . LYS A 1 104 ? -3.439 -9.703 -24.375 1 98.69 104 LYS A C 1
ATOM 770 O O . LYS A 1 104 ? -3.543 -10.93 -24.422 1 98.69 104 LYS A O 1
ATOM 775 N N . SER A 1 105 ? -3.113 -8.984 -25.391 1 98.75 105 SER A N 1
ATOM 776 C CA . SER A 1 105 ? -2.824 -9.609 -26.688 1 98.75 105 SER A CA 1
ATOM 777 C C . SER A 1 105 ? -1.659 -10.586 -26.562 1 98.75 105 SER A C 1
ATOM 779 O O . SER A 1 105 ? -1.716 -11.695 -27.109 1 98.75 105 SER A O 1
ATOM 781 N N . VAL A 1 106 ? -0.626 -10.203 -25.891 1 98.81 106 VAL A N 1
ATOM 782 C CA . VAL A 1 106 ? 0.551 -11.047 -25.734 1 98.81 106 VAL A CA 1
ATOM 783 C C . VAL A 1 106 ? 0.204 -12.258 -24.875 1 98.81 106 VAL A C 1
ATOM 785 O O . VAL A 1 106 ? 0.615 -13.383 -25.172 1 98.81 106 VAL A O 1
ATOM 788 N N . ILE A 1 107 ? -0.548 -12.078 -23.844 1 98.75 107 ILE A N 1
ATOM 789 C CA . ILE A 1 107 ? -0.934 -13.156 -22.953 1 98.75 107 ILE A CA 1
ATOM 790 C C . ILE A 1 107 ? -1.864 -14.125 -23.672 1 98.75 107 ILE A C 1
ATOM 792 O O . ILE A 1 107 ? -1.74 -15.344 -23.531 1 98.75 107 ILE A O 1
ATOM 796 N N . ASP A 1 108 ? -2.773 -13.562 -24.469 1 98.69 108 ASP A N 1
ATOM 797 C CA . ASP A 1 108 ? -3.641 -14.398 -25.281 1 98.69 108 ASP A CA 1
ATOM 798 C C . ASP A 1 108 ? -2.826 -15.242 -26.266 1 98.69 108 ASP A C 1
ATOM 800 O O . ASP A 1 108 ? -3.131 -16.422 -26.484 1 98.69 108 ASP A O 1
ATOM 804 N N . GLN A 1 109 ? -1.868 -14.625 -26.859 1 98.81 109 GLN A N 1
ATOM 805 C CA . GLN A 1 109 ? -1 -15.359 -27.766 1 98.81 109 GLN A CA 1
ATOM 806 C C . GLN A 1 109 ? -0.301 -16.516 -27.047 1 98.81 109 GLN A C 1
ATOM 808 O O . GLN A 1 109 ? -0.203 -17.625 -27.594 1 98.81 109 GLN A O 1
ATOM 813 N N . ALA A 1 110 ? 0.231 -16.266 -25.875 1 98.81 110 ALA A N 1
ATOM 814 C CA . ALA A 1 110 ? 0.877 -17.312 -25.094 1 98.81 110 ALA A CA 1
ATOM 815 C C . ALA A 1 110 ? -0.093 -18.453 -24.797 1 98.81 110 ALA A C 1
ATOM 817 O O . ALA A 1 110 ? 0.281 -19.625 -24.859 1 98.81 110 ALA A O 1
ATOM 818 N N . ALA A 1 111 ? -1.299 -18.109 -24.438 1 98.44 111 ALA A N 1
ATOM 819 C CA . ALA A 1 111 ? -2.324 -19.109 -24.156 1 98.44 111 ALA A CA 1
ATOM 820 C C . ALA A 1 111 ? -2.652 -19.938 -25.391 1 98.44 111 ALA A C 1
ATOM 822 O O . ALA A 1 111 ? -2.893 -21.141 -25.312 1 98.44 111 ALA A O 1
ATOM 823 N N . GLU A 1 112 ? -2.734 -19.219 -26.5 1 98.19 112 GLU A N 1
ATOM 824 C CA . GLU A 1 112 ? -2.998 -19.906 -27.766 1 98.19 112 GLU A CA 1
ATOM 825 C C . GLU A 1 112 ? -1.877 -20.891 -28.109 1 98.19 112 GLU A C 1
ATOM 827 O O . GLU A 1 112 ? -2.135 -21.984 -28.594 1 98.19 112 GLU A O 1
ATOM 832 N N . ASP A 1 113 ? -0.695 -20.484 -27.844 1 98 113 ASP A N 1
ATOM 833 C CA . ASP A 1 113 ? 0.479 -21.266 -28.219 1 98 113 ASP A CA 1
ATOM 834 C C . ASP A 1 113 ? 0.627 -22.484 -27.312 1 98 113 ASP A C 1
ATOM 836 O O . ASP A 1 113 ? 1.128 -23.531 -27.734 1 98 113 ASP A O 1
ATOM 840 N N . ALA A 1 114 ? 0.251 -22.359 -26.078 1 97 114 ALA A N 1
ATOM 841 C CA . ALA A 1 114 ? 0.668 -23.406 -25.141 1 97 114 ALA A CA 1
ATOM 842 C C . ALA A 1 114 ? -0.475 -23.797 -24.203 1 97 114 ALA A C 1
ATOM 844 O O . ALA A 1 114 ? -0.283 -24.562 -23.266 1 97 114 ALA A O 1
ATOM 845 N N . GLY A 1 115 ? -1.664 -23.25 -24.422 1 95.69 115 GLY A N 1
ATOM 846 C CA . GLY A 1 115 ? -2.803 -23.516 -23.562 1 95.69 115 GLY A CA 1
ATOM 847 C C . GLY A 1 115 ? -3.045 -22.438 -22.531 1 95.69 115 GLY A C 1
ATOM 848 O O . GLY A 1 115 ? -2.203 -21.547 -22.344 1 95.69 115 GLY A O 1
ATOM 849 N N . THR A 1 116 ? -4.152 -22.578 -21.844 1 96.38 116 THR A N 1
ATOM 850 C CA . THR A 1 116 ? -4.566 -21.594 -20.844 1 96.38 116 THR A CA 1
ATOM 851 C C . THR A 1 116 ? -3.502 -21.422 -19.766 1 96.38 116 THR A C 1
ATOM 853 O O . THR A 1 116 ? -2.881 -22.406 -19.344 1 96.38 116 THR A O 1
ATOM 856 N N . ILE A 1 117 ? -3.326 -20.25 -19.312 1 98.75 117 ILE A N 1
ATOM 857 C CA . ILE A 1 117 ? -2.336 -19.938 -18.281 1 98.75 117 ILE A CA 1
ATOM 858 C C . ILE A 1 117 ? -2.859 -20.359 -16.922 1 98.75 117 ILE A C 1
ATOM 860 O O . ILE A 1 117 ? -3.881 -19.844 -16.453 1 98.75 117 ILE A O 1
ATOM 864 N N . ASP A 1 118 ? -2.117 -21.219 -16.25 1 98.88 118 ASP A N 1
ATOM 865 C CA . ASP A 1 118 ? -2.52 -21.734 -14.945 1 98.88 118 ASP A CA 1
ATOM 866 C C . ASP A 1 118 ? -1.945 -20.891 -13.812 1 98.88 118 ASP A C 1
ATO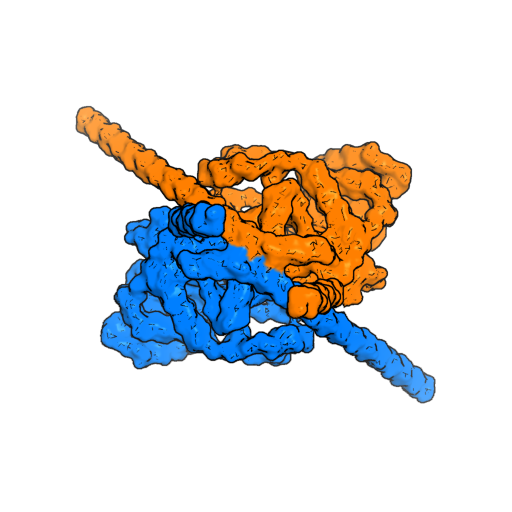M 868 O O . ASP A 1 118 ? -2.541 -20.797 -12.734 1 98.88 118 ASP A O 1
ATOM 872 N N . VAL A 1 119 ? -0.76 -20.359 -14.047 1 98.94 119 VAL A N 1
ATOM 873 C CA . VAL A 1 119 ? -0.07 -19.562 -13.039 1 98.94 119 VAL A CA 1
ATOM 874 C C . VAL A 1 119 ? 0.493 -18.297 -13.695 1 98.94 119 VAL A C 1
ATOM 876 O O . VAL A 1 119 ? 1.171 -18.375 -14.727 1 98.94 119 VAL A O 1
ATOM 879 N N . LEU A 1 120 ? 0.143 -17.188 -13.172 1 98.94 120 LEU A N 1
ATOM 880 C CA . LEU A 1 120 ? 0.737 -15.922 -13.562 1 98.94 120 LEU A CA 1
ATOM 881 C C . LEU A 1 120 ? 1.67 -15.398 -12.477 1 98.94 120 LEU A C 1
ATOM 883 O O . LEU A 1 120 ? 1.276 -15.297 -11.312 1 98.94 120 LEU A O 1
ATOM 887 N N . ILE A 1 121 ? 2.906 -15.141 -12.844 1 98.94 121 ILE A N 1
ATOM 888 C CA . ILE A 1 121 ? 3.865 -14.508 -11.945 1 98.94 121 ILE A CA 1
ATOM 889 C C . ILE A 1 121 ? 4.129 -13.07 -12.391 1 98.94 121 ILE A C 1
ATOM 891 O O . ILE A 1 121 ? 4.832 -12.844 -13.383 1 98.94 121 ILE A O 1
ATOM 895 N N . ASN A 1 122 ? 3.582 -12.148 -11.664 1 98.94 122 ASN A N 1
ATOM 896 C CA . ASN A 1 122 ? 3.877 -10.734 -11.883 1 98.94 122 ASN A CA 1
ATOM 897 C C . ASN A 1 122 ? 5.203 -10.336 -11.242 1 98.94 122 ASN A C 1
ATOM 899 O O . ASN A 1 122 ? 5.242 -9.961 -10.07 1 98.94 122 ASN A O 1
ATOM 903 N N . ASN A 1 123 ? 6.254 -10.328 -12.047 1 98.81 123 ASN A N 1
ATOM 904 C CA . ASN A 1 123 ? 7.605 -10.125 -11.531 1 98.81 123 ASN A CA 1
ATOM 905 C C . ASN A 1 123 ? 8.242 -8.867 -12.102 1 98.81 123 ASN A C 1
ATOM 907 O O . ASN A 1 123 ? 9.195 -8.328 -11.531 1 98.81 123 ASN A O 1
ATOM 911 N N . ALA A 1 124 ? 7.723 -8.383 -13.242 1 98.12 124 ALA A N 1
ATOM 912 C CA . ALA A 1 124 ? 8.281 -7.176 -13.844 1 98.12 124 ALA A CA 1
ATOM 913 C C . ALA A 1 124 ? 8.219 -6 -12.875 1 98.12 124 ALA A C 1
ATOM 915 O O . ALA A 1 124 ? 7.227 -5.824 -12.164 1 98.12 124 ALA A O 1
ATOM 916 N N . GLY A 1 125 ? 9.297 -5.246 -12.773 1 96.31 125 GLY A N 1
ATOM 917 C CA . GLY A 1 125 ? 9.352 -4.098 -11.891 1 96.31 125 GLY A CA 1
ATOM 918 C C . GLY A 1 125 ? 10.625 -3.289 -12.039 1 96.31 125 GLY A C 1
ATOM 919 O O . GLY A 1 125 ? 11.531 -3.684 -12.781 1 96.31 125 GLY A O 1
ATOM 920 N N . MET A 1 126 ? 10.633 -2.158 -11.406 1 93.88 126 MET A N 1
ATOM 921 C CA . MET A 1 126 ? 11.797 -1.283 -11.398 1 93.88 126 MET A CA 1
ATOM 922 C C . MET A 1 126 ? 11.836 -0.431 -10.141 1 93.88 126 MET A C 1
ATOM 924 O O . MET A 1 126 ? 10.805 -0.214 -9.5 1 93.88 126 MET A O 1
ATOM 928 N N . VAL A 1 127 ? 13.016 -0.052 -9.812 1 95.69 127 VAL A N 1
ATOM 929 C CA . VAL A 1 127 ? 13.203 0.82 -8.656 1 95.69 127 VAL A CA 1
ATOM 930 C C . VAL A 1 127 ? 14.031 2.039 -9.055 1 95.69 127 VAL A C 1
ATOM 932 O O . VAL A 1 127 ? 15.016 1.917 -9.789 1 95.69 127 VAL A O 1
ATOM 935 N N . VAL A 1 128 ? 13.555 3.178 -8.766 1 95.06 128 VAL A N 1
ATOM 936 C CA . VAL A 1 128 ? 14.328 4.414 -8.734 1 95.06 128 VAL A CA 1
ATOM 937 C C . VAL A 1 128 ? 14.484 4.891 -7.289 1 95.06 128 VAL A C 1
ATOM 939 O O . VAL A 1 128 ? 13.492 5.207 -6.629 1 95.06 128 VAL A O 1
ATOM 942 N N . GLN A 1 129 ? 15.688 4.941 -6.86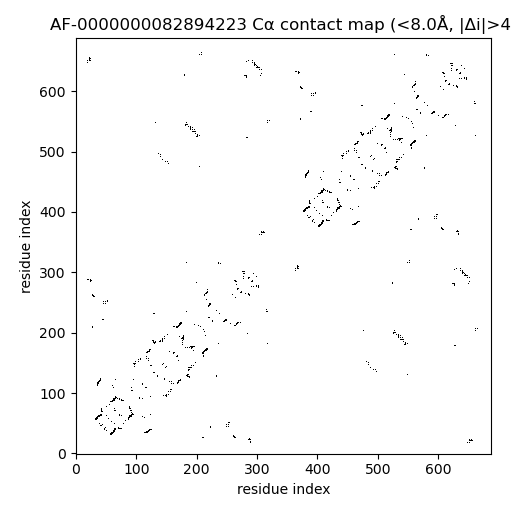3 1 96.12 129 GLN A N 1
ATOM 943 C CA . GLN A 1 129 ? 15.977 5.344 -5.492 1 96.12 129 GLN A CA 1
ATOM 944 C C . GLN A 1 129 ? 16.406 6.805 -5.426 1 96.12 129 GLN A C 1
ATOM 946 O O . GLN A 1 129 ? 16.938 7.344 -6.398 1 96.12 129 GLN A O 1
ATOM 951 N N . GLY A 1 130 ? 16.156 7.434 -4.301 1 96.88 130 GLY A N 1
ATOM 952 C CA . GLY A 1 130 ? 16.562 8.805 -4.043 1 96.88 130 GLY A CA 1
ATOM 953 C C . GLY A 1 130 ? 15.586 9.555 -3.148 1 96.88 130 GLY A C 1
ATOM 954 O O . GLY A 1 130 ? 14.43 9.156 -3.016 1 96.88 130 GLY A O 1
ATOM 955 N N . GLY A 1 131 ? 16.109 10.594 -2.531 1 96.62 131 GLY A N 1
ATOM 956 C CA . GLY A 1 131 ? 15.211 11.422 -1.74 1 96.62 131 GLY A CA 1
ATOM 957 C C . GLY A 1 131 ? 14.039 11.969 -2.539 1 96.62 131 GLY A C 1
ATOM 958 O O . GLY A 1 131 ? 14.141 12.141 -3.756 1 96.62 131 GLY A O 1
ATOM 959 N N . PHE A 1 132 ? 12.977 12.312 -1.834 1 96.88 132 PHE A N 1
ATOM 960 C CA . PHE A 1 132 ? 11.719 12.75 -2.434 1 96.88 132 PHE A CA 1
ATOM 961 C C . PHE A 1 132 ? 11.945 13.961 -3.334 1 96.88 132 PHE A C 1
ATOM 963 O O . PHE A 1 132 ? 11.383 14.039 -4.426 1 96.88 132 PHE A O 1
ATOM 970 N N . THR A 1 133 ? 12.781 14.859 -2.914 1 94.88 133 THR A N 1
ATOM 971 C CA . THR A 1 133 ? 12.992 16.078 -3.689 1 94.88 133 THR A CA 1
ATOM 972 C C . THR A 1 133 ? 14.102 15.883 -4.719 1 94.88 133 THR A C 1
ATOM 974 O O . THR A 1 133 ? 14.359 16.766 -5.535 1 94.88 133 THR A O 1
ATOM 977 N N . GLU A 1 134 ? 14.727 14.703 -4.699 1 94.94 134 GLU A N 1
ATOM 978 C CA . GLU A 1 134 ? 15.883 14.469 -5.559 1 94.94 134 GLU A CA 1
ATOM 979 C C . GLU A 1 134 ? 15.5 13.656 -6.789 1 94.94 134 GLU A C 1
ATOM 981 O O . GLU A 1 134 ? 16.172 13.727 -7.824 1 94.94 134 GLU A O 1
ATOM 986 N N . VAL A 1 135 ? 14.438 12.906 -6.676 1 96.56 135 VAL A N 1
ATOM 987 C CA . VAL A 1 135 ? 14.023 12.094 -7.816 1 96.56 135 VAL A CA 1
ATOM 988 C C . VAL A 1 135 ? 13.164 12.938 -8.758 1 96.56 135 VAL A C 1
ATOM 990 O O . VAL A 1 135 ? 12.516 13.891 -8.328 1 96.56 135 VAL A O 1
ATOM 993 N N . ASP A 1 136 ? 13.188 12.539 -10.031 1 97.19 136 ASP A N 1
ATOM 994 C CA . ASP A 1 136 ? 12.312 13.195 -10.992 1 97.19 136 ASP A CA 1
ATOM 995 C C . ASP A 1 136 ? 10.844 13.039 -10.602 1 97.19 136 ASP A C 1
ATOM 997 O O . ASP A 1 136 ? 10.43 11.977 -10.141 1 97.19 136 ASP A O 1
ATOM 1001 N N . VAL A 1 137 ? 10.102 14.094 -10.812 1 96.88 137 VAL A N 1
ATOM 1002 C CA . VAL A 1 137 ? 8.703 14.109 -10.414 1 96.88 137 VAL A CA 1
ATOM 1003 C C . VAL A 1 137 ? 7.941 13.008 -11.148 1 96.88 137 VAL A C 1
ATOM 1005 O O . VAL A 1 137 ? 6.965 12.469 -10.633 1 96.88 137 VAL A O 1
ATOM 1008 N N . ASP A 1 138 ? 8.414 12.602 -12.281 1 96.81 138 ASP A N 1
ATOM 1009 C CA . ASP A 1 138 ? 7.75 11.57 -13.078 1 96.81 138 ASP A CA 1
ATOM 1010 C C . ASP A 1 138 ? 7.957 10.188 -12.461 1 96.81 138 ASP A C 1
ATOM 1012 O O . ASP A 1 138 ? 7.266 9.234 -12.82 1 96.81 138 ASP A O 1
ATOM 1016 N N . SER A 1 139 ? 8.922 10.062 -11.547 1 97.75 139 SER A N 1
ATOM 1017 C CA . SER A 1 139 ? 9.234 8.773 -10.93 1 97.75 139 SER A CA 1
ATOM 1018 C C . SER A 1 139 ? 8.031 8.211 -10.188 1 97.75 139 SER A C 1
ATOM 1020 O O . SER A 1 139 ? 7.836 6.992 -10.141 1 97.75 139 SER A O 1
ATOM 1022 N N . PHE A 1 140 ? 7.191 9.07 -9.648 1 98.12 140 PHE A N 1
ATOM 1023 C CA . PHE A 1 140 ? 6.043 8.625 -8.867 1 98.12 140 PHE A CA 1
ATOM 1024 C C . PHE A 1 140 ? 5.059 7.863 -9.742 1 98.12 140 PHE A C 1
ATOM 1026 O O . PHE A 1 140 ? 4.637 6.758 -9.391 1 98.12 140 PHE A O 1
ATOM 1033 N N . GLU A 1 141 ? 4.766 8.43 -10.844 1 97.75 141 GLU A N 1
ATOM 1034 C CA . GLU A 1 141 ? 3.83 7.801 -11.773 1 97.75 141 GLU A CA 1
ATOM 1035 C C . GLU A 1 141 ? 4.469 6.602 -12.469 1 97.75 141 GLU A C 1
ATOM 1037 O O . GLU A 1 141 ? 3.842 5.551 -12.609 1 97.75 141 GLU A O 1
ATOM 1042 N N . LYS A 1 142 ? 5.691 6.762 -12.914 1 98 142 LYS A N 1
ATOM 1043 C CA . LYS A 1 142 ? 6.367 5.711 -13.68 1 98 142 LYS A CA 1
ATOM 1044 C C . LYS A 1 142 ? 6.504 4.434 -12.852 1 98 142 LYS A C 1
ATOM 1046 O O . LYS A 1 142 ? 6.277 3.334 -13.359 1 98 142 LYS A O 1
ATOM 1051 N N . GLN A 1 143 ? 6.816 4.531 -11.625 1 98.5 143 GLN A N 1
ATOM 1052 C CA . GLN A 1 143 ? 7.074 3.346 -10.82 1 98.5 143 GLN A CA 1
ATOM 1053 C C . GLN A 1 143 ? 5.77 2.648 -10.438 1 98.5 143 GLN A C 1
ATOM 1055 O O . GLN A 1 143 ? 5.715 1.418 -10.383 1 98.5 143 GLN A O 1
ATOM 1060 N N . VAL A 1 144 ? 4.695 3.396 -10.156 1 98.44 144 VAL A N 1
ATOM 1061 C CA . VAL A 1 144 ? 3.441 2.73 -9.828 1 98.44 144 VAL A CA 1
ATOM 1062 C C . VAL A 1 144 ? 2.867 2.062 -11.078 1 98.44 144 VAL A C 1
ATOM 1064 O O . VAL A 1 144 ? 2.234 1.008 -10.984 1 98.44 144 VAL A O 1
ATOM 1067 N N . HIS A 1 145 ? 3.084 2.699 -12.25 1 98.19 145 HIS A N 1
ATOM 1068 C CA . HIS A 1 145 ? 2.627 2.088 -13.492 1 98.19 145 HIS A CA 1
ATOM 1069 C C . HIS A 1 145 ? 3.381 0.793 -13.781 1 98.19 145 HIS A C 1
ATOM 1071 O O . HIS A 1 145 ? 2.775 -0.212 -14.156 1 98.19 145 HIS A O 1
ATOM 1077 N N . MET A 1 146 ? 4.629 0.822 -13.57 1 98.38 146 MET A N 1
ATOM 1078 C CA . MET A 1 146 ? 5.496 -0.318 -13.844 1 98.38 146 MET A CA 1
ATOM 1079 C C . MET A 1 146 ? 5.258 -1.439 -12.844 1 98.38 146 MET A C 1
ATOM 1081 O O . MET A 1 146 ? 5.168 -2.609 -13.219 1 98.38 146 MET A O 1
ATOM 1085 N N . ASN A 1 147 ? 5.148 -1.11 -11.594 1 98.75 147 ASN A N 1
ATOM 1086 C CA . ASN A 1 147 ? 5.211 -2.121 -10.547 1 98.75 147 ASN A CA 1
ATOM 1087 C C . ASN A 1 147 ? 3.82 -2.605 -10.148 1 98.75 147 ASN A C 1
ATOM 1089 O O . ASN A 1 147 ? 3.666 -3.721 -9.648 1 98.75 147 ASN A O 1
ATOM 1093 N N . TYR A 1 148 ? 2.818 -1.799 -10.359 1 98.81 148 TYR A N 1
ATOM 1094 C CA . TYR A 1 148 ? 1.484 -2.158 -9.891 1 98.81 148 TYR A CA 1
ATOM 1095 C C . TYR A 1 148 ? 0.506 -2.254 -11.055 1 98.81 148 TYR A C 1
ATOM 1097 O O . TYR A 1 148 ? -0.087 -3.309 -11.289 1 98.81 148 TYR A O 1
ATOM 1105 N N . VAL A 1 149 ? 0.323 -1.161 -11.844 1 98.81 149 VAL A N 1
ATOM 1106 C CA . VAL A 1 149 ? -0.705 -1.141 -12.875 1 98.81 149 VAL A CA 1
ATOM 1107 C C . VAL A 1 149 ? -0.446 -2.258 -13.883 1 98.81 149 VAL A C 1
ATOM 1109 O O . VAL A 1 149 ? -1.381 -2.922 -14.336 1 98.81 149 VAL A O 1
ATOM 1112 N N . SER A 1 150 ? 0.782 -2.473 -14.188 1 98.81 150 SER A N 1
ATOM 1113 C CA . SER A 1 150 ? 1.147 -3.547 -15.109 1 98.81 150 SER A CA 1
ATOM 1114 C C . SER A 1 150 ? 0.709 -4.906 -14.57 1 98.81 150 SER A C 1
ATOM 1116 O O . SER A 1 150 ? 0.221 -5.746 -15.328 1 98.81 150 SER A O 1
ATOM 1118 N N . ALA A 1 151 ? 0.885 -5.148 -13.289 1 98.88 151 ALA A N 1
ATOM 1119 C CA . ALA A 1 151 ? 0.469 -6.402 -12.664 1 98.88 151 ALA A CA 1
ATOM 1120 C C . ALA A 1 151 ? -1.05 -6.551 -12.695 1 98.88 151 ALA A C 1
ATOM 1122 O O . ALA A 1 151 ? -1.568 -7.652 -12.891 1 98.88 151 ALA A O 1
ATOM 1123 N N . ALA A 1 152 ? -1.753 -5.457 -12.461 1 98.81 152 ALA A N 1
ATOM 1124 C CA . ALA A 1 152 ? -3.211 -5.48 -12.539 1 98.81 152 ALA A CA 1
ATOM 1125 C C . ALA A 1 152 ? -3.68 -5.852 -13.938 1 98.81 152 ALA A C 1
ATOM 1127 O O . ALA A 1 152 ? -4.605 -6.648 -14.102 1 98.81 152 ALA A O 1
ATOM 1128 N N . HIS A 1 153 ? -3.027 -5.293 -14.953 1 98.81 153 HIS A N 1
ATOM 1129 C CA . HIS A 1 153 ? -3.379 -5.574 -16.344 1 98.81 153 HIS A CA 1
ATOM 1130 C C . HIS A 1 153 ? -3.141 -7.043 -16.672 1 98.81 153 HIS A C 1
ATOM 1132 O O . HIS A 1 153 ? -4.004 -7.695 -17.266 1 98.81 153 HIS A O 1
ATOM 1138 N N . ALA A 1 154 ? -1.979 -7.539 -16.312 1 98.88 154 ALA A N 1
ATOM 1139 C CA . ALA A 1 154 ? -1.669 -8.938 -16.609 1 98.88 154 ALA A CA 1
ATOM 1140 C C . ALA A 1 154 ? -2.641 -9.875 -15.891 1 98.88 154 ALA A C 1
ATOM 1142 O O . ALA A 1 154 ? -3.098 -10.859 -16.469 1 98.88 154 ALA A O 1
ATOM 1143 N N . SER A 1 155 ? -2.93 -9.555 -14.656 1 98.88 155 SER A N 1
ATOM 1144 C CA . SER A 1 155 ? -3.873 -10.359 -13.891 1 98.88 155 SER A CA 1
ATOM 1145 C C . SER A 1 155 ? -5.254 -10.359 -14.531 1 98.88 155 SER A C 1
ATOM 1147 O O . SER A 1 155 ? -5.91 -11.398 -14.609 1 98.88 155 SER A O 1
ATOM 1149 N N . ARG A 1 156 ? -5.695 -9.164 -14.977 1 98.75 156 ARG A N 1
ATOM 1150 C CA . ARG A 1 156 ? -6.984 -9.031 -15.656 1 98.75 156 ARG A CA 1
ATOM 1151 C C . ARG A 1 156 ? -7.035 -9.898 -16.906 1 98.75 156 ARG A C 1
ATOM 1153 O O . ARG A 1 156 ? -8.086 -10.445 -17.25 1 98.75 156 ARG A O 1
ATOM 1160 N N . ALA A 1 157 ? -5.949 -10.062 -17.547 1 98.62 157 ALA A N 1
ATOM 1161 C CA . ALA A 1 157 ? -5.883 -10.773 -18.828 1 98.62 157 ALA A CA 1
ATOM 1162 C C . ALA A 1 157 ? -6.027 -12.273 -18.609 1 98.62 157 ALA A C 1
ATOM 1164 O O . ALA A 1 157 ? -6.461 -12.992 -19.516 1 98.62 157 ALA A O 1
ATOM 1165 N N . VAL A 1 158 ? -5.707 -12.805 -17.438 1 98.69 158 VAL A N 1
ATOM 1166 C CA . VAL A 1 158 ? -5.656 -14.25 -17.297 1 98.69 158 VAL A CA 1
ATOM 1167 C C . VAL A 1 158 ? -6.84 -14.734 -16.469 1 98.69 158 VAL A C 1
ATOM 1169 O O . VAL A 1 158 ? -7.172 -15.93 -16.484 1 98.69 158 VAL A O 1
ATOM 1172 N N . ILE A 1 159 ? -7.512 -13.891 -15.742 1 98 159 ILE A N 1
ATOM 1173 C CA . ILE A 1 159 ? -8.383 -14.281 -14.641 1 98 159 ILE A CA 1
ATOM 1174 C C . ILE A 1 159 ? -9.617 -14.992 -15.188 1 98 159 ILE A C 1
ATOM 1176 O O . ILE A 1 159 ? -10.125 -15.938 -14.578 1 98 159 ILE A O 1
ATOM 1180 N N . ASP A 1 160 ? -10.156 -14.547 -16.297 1 96.62 160 ASP A N 1
ATOM 1181 C CA . ASP A 1 160 ? -11.367 -15.164 -16.828 1 96.62 160 ASP A CA 1
ATOM 1182 C C . ASP A 1 160 ? -11.125 -16.625 -17.203 1 96.62 160 ASP A C 1
ATOM 1184 O O . ASP A 1 160 ? -11.984 -17.484 -16.984 1 96.62 160 ASP A O 1
ATOM 1188 N N . GLY A 1 161 ? -10 -16.844 -17.828 1 97.38 161 GLY A N 1
ATOM 1189 C CA . GLY A 1 161 ? -9.656 -18.219 -18.125 1 97.38 161 GLY A CA 1
ATOM 1190 C C . GLY A 1 161 ? -9.523 -19.094 -16.891 1 97.38 161 GLY A C 1
ATOM 1191 O O . GLY A 1 161 ? -9.977 -20.234 -16.875 1 97.38 161 GLY A O 1
ATOM 1192 N N . MET A 1 162 ? -8.906 -18.562 -15.844 1 98.44 162 MET A N 1
ATOM 1193 C CA . MET A 1 162 ? -8.734 -19.281 -14.586 1 98.44 162 MET A CA 1
ATOM 1194 C C . MET A 1 162 ? -10.086 -19.547 -13.922 1 98.44 162 MET A C 1
ATOM 1196 O O . MET A 1 162 ? -10.305 -20.625 -13.367 1 98.44 162 MET A O 1
ATOM 1200 N N . LYS A 1 163 ? -10.961 -18.562 -13.984 1 96.94 163 LYS A N 1
ATOM 1201 C CA . LYS A 1 163 ? -12.297 -18.719 -13.406 1 96.94 163 LYS A CA 1
ATOM 1202 C C . LYS A 1 163 ? -13.07 -19.844 -14.094 1 96.94 163 LYS A C 1
ATOM 1204 O O . LYS A 1 163 ? -13.727 -20.641 -13.43 1 96.94 163 LYS A O 1
ATOM 1209 N N . ARG A 1 164 ? -13 -19.906 -15.414 1 96.38 164 ARG A N 1
ATOM 1210 C CA . ARG A 1 164 ? -13.695 -20.953 -16.172 1 96.38 164 ARG A CA 1
ATOM 1211 C C . ARG A 1 164 ? -13.172 -22.328 -15.797 1 96.38 164 ARG A C 1
ATOM 1213 O O . ARG A 1 164 ? -13.945 -23.281 -15.703 1 96.38 164 ARG A O 1
ATOM 1220 N N . LYS A 1 165 ? -11.945 -22.375 -15.539 1 96.88 165 LYS A N 1
ATOM 1221 C CA . LYS A 1 165 ? -11.312 -23.641 -15.18 1 96.88 165 LYS A CA 1
ATOM 1222 C C . LYS A 1 165 ? -11.562 -23.984 -13.719 1 96.88 165 LYS A C 1
ATOM 1224 O O . LYS A 1 165 ? -11.469 -25.141 -13.32 1 96.88 165 LYS A O 1
ATOM 1229 N N . GLY A 1 166 ? -11.836 -22.969 -12.875 1 97.5 166 GLY A N 1
ATOM 1230 C CA . GLY A 1 166 ? -11.984 -23.141 -11.438 1 97.5 166 GLY A CA 1
ATOM 1231 C C . GLY A 1 166 ? -10.672 -23.438 -10.742 1 97.5 166 GLY A C 1
ATOM 1232 O O . GLY A 1 166 ? -10.648 -24.156 -9.727 1 97.5 166 GLY A O 1
ATOM 1233 N N . SER A 1 167 ? -9.625 -23.016 -11.352 1 98.25 167 SER A N 1
ATOM 1234 C CA . SER A 1 167 ? -8.281 -23.25 -10.828 1 98.25 167 SER A CA 1
ATOM 1235 C C . SER A 1 167 ? -7.285 -22.234 -11.367 1 98.25 167 SER A C 1
ATOM 1237 O O . SER A 1 167 ? -7.453 -21.719 -12.477 1 98.25 167 SER A O 1
ATOM 1239 N N . GLY A 1 168 ? -6.301 -21.953 -10.586 1 98.75 168 GLY A N 1
ATOM 1240 C CA . GLY A 1 168 ? -5.242 -21.047 -10.992 1 98.75 168 GLY A CA 1
ATOM 1241 C C . GLY A 1 168 ? -4.527 -20.391 -9.82 1 98.75 168 GLY A C 1
ATOM 1242 O O . GLY A 1 168 ? -4.926 -20.562 -8.672 1 98.75 168 GLY A O 1
ATOM 1243 N N . HIS A 1 169 ? -3.432 -19.734 -10.125 1 98.94 169 HIS A N 1
ATOM 1244 C CA . HIS A 1 169 ? -2.678 -19.016 -9.117 1 98.94 169 HIS A CA 1
ATOM 1245 C C . HIS A 1 169 ? -2.07 -17.734 -9.688 1 98.94 169 HIS A C 1
ATOM 1247 O O . HIS A 1 169 ? -1.523 -17.75 -10.797 1 98.94 169 HIS A O 1
ATOM 1253 N N . ILE A 1 170 ? -2.238 -16.688 -9.031 1 98.94 170 ILE A N 1
ATOM 1254 C CA . ILE A 1 170 ? -1.611 -15.414 -9.398 1 98.94 170 ILE A CA 1
ATOM 1255 C C . ILE A 1 170 ? -0.638 -14.992 -8.297 1 98.94 170 ILE A C 1
ATOM 1257 O O . ILE A 1 170 ? -1.032 -14.82 -7.141 1 98.94 170 ILE A O 1
ATOM 1261 N N . ALA A 1 171 ? 0.615 -14.828 -8.648 1 98.94 171 ALA A N 1
ATOM 1262 C CA . ALA A 1 171 ? 1.652 -14.422 -7.699 1 98.94 171 ALA A CA 1
ATOM 1263 C C . ALA A 1 171 ? 2.182 -13.031 -8.031 1 98.94 171 ALA A C 1
ATOM 1265 O O . ALA A 1 171 ? 2.299 -12.672 -9.203 1 98.94 171 ALA A O 1
ATOM 1266 N N . PHE A 1 172 ? 2.482 -12.297 -7.008 1 98.94 172 PHE A N 1
ATOM 1267 C CA . PHE A 1 172 ? 3.055 -10.961 -7.141 1 98.94 172 PHE A CA 1
ATOM 1268 C C . PHE A 1 172 ? 4.422 -10.883 -6.469 1 98.94 172 PHE A C 1
ATOM 1270 O O . PHE A 1 172 ? 4.605 -11.406 -5.367 1 98.94 172 PHE A O 1
ATOM 1277 N N . VAL A 1 173 ? 5.363 -10.297 -7.16 1 98.69 173 VAL A N 1
ATOM 1278 C CA . VAL A 1 173 ? 6.656 -9.992 -6.555 1 98.69 173 VAL A CA 1
ATOM 1279 C C . VAL A 1 173 ? 6.68 -8.531 -6.098 1 98.69 173 VAL A C 1
ATOM 1281 O O . VAL A 1 173 ? 6.906 -7.629 -6.902 1 98.69 173 VAL A O 1
ATOM 1284 N N . SER A 1 174 ? 6.457 -8.305 -4.875 1 98.5 174 SER A N 1
ATOM 1285 C CA . SER A 1 174 ? 6.578 -6.988 -4.262 1 98.5 174 SER A CA 1
ATOM 1286 C C . SER A 1 174 ? 8.008 -6.719 -3.803 1 98.5 174 SER A C 1
ATOM 1288 O O . SER A 1 174 ? 8.953 -6.875 -4.578 1 98.5 174 SER A O 1
ATOM 1290 N N . SER A 1 175 ? 8.195 -6.328 -2.561 1 97.62 175 SER A N 1
ATOM 1291 C CA . SER A 1 175 ? 9.484 -6.031 -1.943 1 97.62 175 SER A CA 1
ATOM 1292 C C . SER A 1 175 ? 9.352 -5.836 -0.437 1 97.62 175 SER A C 1
ATOM 1294 O O . SER A 1 175 ? 8.258 -5.531 0.057 1 97.62 175 SER A O 1
ATOM 1296 N N . ALA A 1 176 ? 10.438 -6.09 0.288 1 96.81 176 ALA A N 1
ATOM 1297 C CA . ALA A 1 176 ? 10.461 -5.648 1.681 1 96.81 176 ALA A CA 1
ATOM 1298 C C . ALA A 1 176 ? 10.109 -4.168 1.796 1 96.81 176 ALA A C 1
ATOM 1300 O O . ALA A 1 176 ? 9.516 -3.742 2.787 1 96.81 176 ALA A O 1
ATOM 1301 N N . ALA A 1 177 ? 10.352 -3.406 0.747 1 97.19 177 ALA A N 1
ATOM 1302 C CA . ALA A 1 177 ? 10.016 -1.986 0.694 1 97.19 177 ALA A CA 1
ATOM 1303 C C . ALA A 1 177 ? 8.508 -1.78 0.577 1 97.19 177 ALA A C 1
ATOM 1305 O O . ALA A 1 177 ? 8.008 -0.67 0.776 1 97.19 177 ALA A O 1
ATOM 1306 N N . GLY A 1 178 ? 7.746 -2.805 0.263 1 98.56 178 GLY A N 1
ATOM 1307 C CA . GLY A 1 178 ? 6.293 -2.768 0.272 1 98.56 178 GLY A CA 1
ATOM 1308 C C . GLY A 1 178 ? 5.699 -3.062 1.636 1 98.56 178 GLY A C 1
ATOM 1309 O O . GLY A 1 178 ? 4.477 -3.098 1.791 1 98.56 178 GLY A O 1
ATOM 1310 N N . GLN A 1 179 ? 6.562 -3.322 2.619 1 98.31 179 GLN A N 1
ATOM 1311 C CA . GLN A 1 179 ? 6.195 -3.568 4.012 1 98.31 179 GLN A CA 1
ATOM 1312 C C . GLN A 1 179 ? 6.746 -2.48 4.926 1 98.31 179 GLN A C 1
ATOM 1314 O O . GLN A 1 179 ? 6.121 -2.131 5.93 1 98.31 179 GLN A O 1
ATOM 1319 N N . CYS A 1 180 ? 7.895 -2.041 4.586 1 97.56 180 CYS A N 1
ATOM 1320 C CA . CYS A 1 180 ? 8.641 -1.057 5.355 1 97.56 180 CYS A CA 1
ATOM 1321 C C . CYS A 1 180 ? 9.211 0.031 4.449 1 97.56 180 CYS A C 1
ATOM 1323 O O . CYS A 1 180 ? 10.227 -0.174 3.787 1 97.56 180 CYS A O 1
ATOM 1325 N N . ALA A 1 181 ? 8.578 1.159 4.48 1 98.25 181 ALA A N 1
ATOM 1326 C CA . ALA A 1 181 ? 9.023 2.279 3.654 1 98.25 181 ALA A CA 1
ATOM 1327 C C . ALA A 1 181 ? 10.102 3.092 4.367 1 98.25 181 ALA A C 1
ATOM 1329 O O . ALA A 1 181 ? 9.898 3.553 5.492 1 98.25 181 ALA A O 1
ATOM 1330 N N . ILE A 1 182 ? 11.25 3.281 3.697 1 97.06 182 ILE A N 1
ATOM 1331 C CA . ILE A 1 182 ? 12.359 3.992 4.328 1 97.06 182 ILE A CA 1
ATOM 1332 C C . ILE A 1 182 ? 12.773 5.18 3.461 1 97.06 182 ILE A C 1
ATOM 1334 O O . ILE A 1 182 ? 12.273 5.348 2.346 1 97.06 182 ILE A O 1
ATOM 1338 N N . TRP A 1 183 ? 13.688 5.961 3.994 1 98.19 183 TRP A N 1
ATOM 1339 C CA . TRP A 1 183 ? 14.297 7.066 3.26 1 98.19 183 TRP A CA 1
ATOM 1340 C C . TRP A 1 183 ? 14.789 6.605 1.89 1 98.19 183 TRP A C 1
ATOM 1342 O O . TRP A 1 183 ? 15.406 5.547 1.77 1 98.19 183 TRP A O 1
ATOM 1352 N N . GLY A 1 184 ? 14.453 7.348 0.838 1 98.06 184 GLY A N 1
ATOM 1353 C CA . GLY A 1 184 ? 14.969 7.07 -0.495 1 98.06 184 GLY A CA 1
ATOM 1354 C C . GLY A 1 184 ? 14.008 6.266 -1.348 1 98.06 184 GLY A C 1
ATOM 1355 O O . GLY A 1 184 ? 14.227 6.098 -2.549 1 98.06 184 GLY A O 1
ATOM 1356 N N . TYR A 1 185 ? 12.898 5.793 -0.738 1 98.06 185 TYR A N 1
ATOM 1357 C CA . TYR A 1 185 ? 11.953 4.949 -1.462 1 98.06 185 TYR A CA 1
ATOM 1358 C C . TYR A 1 185 ? 10.57 5.594 -1.515 1 98.06 185 TYR A C 1
ATOM 1360 O O . TYR A 1 185 ? 9.555 4.898 -1.56 1 98.06 185 TYR A O 1
ATOM 1368 N N . SER A 1 186 ? 10.477 6.906 -1.511 1 98.12 186 SER A N 1
ATOM 1369 C CA . SER A 1 186 ? 9.203 7.609 -1.495 1 98.12 186 SER A CA 1
ATOM 1370 C C . SER A 1 186 ? 8.461 7.434 -2.814 1 98.12 186 SER A C 1
ATOM 1372 O O . SER A 1 186 ? 7.254 7.684 -2.891 1 98.12 186 SER A O 1
ATOM 1374 N N . ALA A 1 187 ? 9.195 7.035 -3.889 1 98.06 187 ALA A N 1
ATOM 1375 C CA . ALA A 1 187 ? 8.516 6.715 -5.145 1 98.06 187 ALA A CA 1
ATOM 1376 C C . ALA A 1 187 ? 8.344 5.207 -5.301 1 98.06 187 ALA A C 1
ATOM 1378 O O . ALA A 1 187 ? 7.379 4.746 -5.918 1 98.06 187 ALA A O 1
ATOM 1379 N N . TYR A 1 188 ? 9.234 4.426 -4.793 1 98.38 188 TYR A N 1
ATOM 1380 C CA . TYR A 1 188 ? 9.258 2.979 -4.973 1 98.38 188 TYR A CA 1
ATOM 1381 C C . TYR A 1 188 ? 8.289 2.295 -4.012 1 98.38 188 TYR A C 1
ATOM 1383 O O . TYR A 1 188 ? 7.441 1.504 -4.434 1 98.38 188 TYR A O 1
ATOM 1391 N N . SER A 1 189 ? 8.367 2.617 -2.688 1 98.81 189 SER A N 1
ATOM 1392 C CA . SER A 1 189 ? 7.57 1.948 -1.665 1 98.81 189 SER A CA 1
ATOM 1393 C C . SER A 1 189 ? 6.078 2.07 -1.957 1 98.81 189 SER A C 1
ATOM 1395 O O . SER A 1 189 ? 5.344 1.084 -1.885 1 98.81 189 SER A O 1
ATOM 1397 N N . PRO A 1 190 ? 5.602 3.266 -2.363 1 98.88 190 PRO A N 1
ATOM 1398 C CA . PRO A 1 190 ? 4.168 3.35 -2.668 1 98.88 190 PRO A CA 1
ATOM 1399 C C . PRO A 1 190 ? 3.732 2.342 -3.727 1 98.88 190 PRO A C 1
ATOM 1401 O O . PRO A 1 190 ? 2.664 1.736 -3.605 1 98.88 190 PRO A O 1
ATOM 1404 N N . SER A 1 191 ? 4.504 2.139 -4.734 1 98.88 191 SER A N 1
ATOM 1405 C CA . SER A 1 191 ? 4.148 1.208 -5.801 1 98.88 191 SER A CA 1
ATOM 1406 C C . SER A 1 191 ? 4.086 -0.226 -5.281 1 98.88 191 SER A C 1
ATOM 1408 O O . SER A 1 191 ? 3.227 -1.004 -5.699 1 98.88 191 SER A O 1
ATOM 1410 N N . LYS A 1 192 ? 5.008 -0.579 -4.41 1 98.94 192 LYS A N 1
ATOM 1411 C CA . LYS A 1 192 ? 5.047 -1.939 -3.883 1 98.94 192 LYS A CA 1
ATOM 1412 C C . LYS A 1 192 ? 3.998 -2.137 -2.793 1 98.94 192 LYS A C 1
ATOM 1414 O O . LYS A 1 192 ? 3.471 -3.236 -2.621 1 98.94 192 LYS A O 1
ATOM 1419 N N . PHE A 1 193 ? 3.631 -1.048 -2.061 1 98.94 193 PHE A N 1
ATOM 1420 C CA . PHE A 1 193 ? 2.471 -1.088 -1.179 1 98.94 193 PHE A CA 1
ATOM 1421 C C . PHE A 1 193 ? 1.191 -1.308 -1.977 1 98.94 193 PHE A C 1
ATOM 1423 O O . PHE A 1 193 ? 0.282 -2.006 -1.521 1 98.94 193 PHE A O 1
ATOM 1430 N N . ALA A 1 194 ? 1.135 -0.648 -3.094 1 98.94 194 ALA A N 1
ATOM 1431 C CA . ALA A 1 194 ? -0.03 -0.832 -3.957 1 98.94 194 ALA A CA 1
ATOM 1432 C C . ALA A 1 194 ? -0.184 -2.293 -4.367 1 98.94 194 ALA A C 1
ATOM 1434 O O . ALA A 1 194 ? -1.294 -2.83 -4.371 1 98.94 194 ALA A O 1
ATOM 1435 N N . VAL A 1 195 ? 0.911 -2.961 -4.691 1 98.94 195 VAL A N 1
ATOM 1436 C CA . VAL A 1 195 ? 0.896 -4.375 -5.047 1 98.94 195 VAL A CA 1
ATOM 1437 C C . VAL A 1 195 ? 0.331 -5.195 -3.891 1 98.94 195 VAL A C 1
ATOM 1439 O O . VAL A 1 195 ? -0.479 -6.102 -4.098 1 98.94 195 VAL A O 1
ATOM 1442 N N . ARG A 1 196 ? 0.745 -4.875 -2.727 1 98.81 196 ARG A N 1
ATOM 1443 C CA . ARG A 1 196 ? 0.267 -5.559 -1.529 1 98.81 196 ARG A CA 1
ATOM 1444 C C . ARG A 1 196 ? -1.243 -5.41 -1.379 1 98.81 196 ARG A C 1
ATOM 1446 O O . ARG A 1 196 ? -1.957 -6.402 -1.214 1 98.81 196 ARG A O 1
ATOM 1453 N N . GLY A 1 197 ? -1.725 -4.125 -1.391 1 98.81 197 GLY A N 1
ATOM 1454 C CA . GLY A 1 197 ? -3.154 -3.889 -1.28 1 98.81 197 GLY A CA 1
ATOM 1455 C C . GLY A 1 197 ? -3.963 -4.598 -2.35 1 98.81 197 GLY A C 1
ATOM 1456 O O . GLY A 1 197 ? -5.039 -5.129 -2.072 1 98.81 197 GLY A O 1
ATOM 1457 N N . PHE A 1 198 ? -3.4 -4.648 -3.527 1 98.88 198 PHE A N 1
ATOM 1458 C CA . PHE A 1 198 ? -4.051 -5.312 -4.652 1 98.88 198 PHE A CA 1
ATOM 1459 C C . PHE A 1 198 ? -4.172 -6.812 -4.395 1 98.88 198 PHE A C 1
ATOM 1461 O O . PHE A 1 198 ? -5.25 -7.387 -4.547 1 98.88 198 PHE A O 1
ATOM 1468 N N . ALA A 1 199 ? -3.105 -7.418 -4.004 1 98.88 199 ALA A N 1
ATOM 1469 C CA . ALA A 1 199 ? -3.076 -8.852 -3.75 1 98.88 199 ALA A CA 1
ATOM 1470 C C . ALA A 1 199 ? -4.074 -9.242 -2.662 1 98.88 199 ALA A C 1
ATOM 1472 O O . ALA A 1 199 ? -4.758 -10.258 -2.773 1 98.88 199 ALA A O 1
ATOM 1473 N N . GLU A 1 200 ? -4.145 -8.461 -1.61 1 98.81 200 GLU A N 1
ATOM 1474 C CA . GLU A 1 200 ? -5.043 -8.758 -0.499 1 98.81 200 GLU A CA 1
ATOM 1475 C C . GLU A 1 200 ? -6.504 -8.719 -0.944 1 98.81 200 GLU A C 1
ATOM 1477 O O . GLU A 1 200 ? -7.281 -9.617 -0.618 1 98.81 200 GLU A O 1
ATOM 1482 N N . ALA A 1 201 ? -6.883 -7.68 -1.667 1 98.75 201 ALA A N 1
ATOM 1483 C CA . ALA A 1 201 ? -8.25 -7.59 -2.17 1 98.75 201 ALA A CA 1
ATOM 1484 C C . ALA A 1 201 ? -8.547 -8.727 -3.146 1 98.75 201 ALA A C 1
ATOM 1486 O O . ALA A 1 201 ? -9.617 -9.336 -3.092 1 98.75 201 ALA A O 1
ATOM 1487 N N . LEU A 1 202 ? -7.609 -8.961 -3.994 1 98.75 202 LEU A N 1
ATOM 1488 C CA . LEU A 1 202 ? -7.785 -9.984 -5.023 1 98.75 202 LEU A CA 1
ATOM 1489 C C . LEU A 1 202 ? -7.949 -11.359 -4.395 1 98.75 202 LEU A C 1
ATOM 1491 O O . LEU A 1 202 ? -8.719 -12.188 -4.895 1 98.75 202 LEU A O 1
ATOM 1495 N N . HIS A 1 203 ? -7.16 -11.656 -3.385 1 98.75 203 HIS A N 1
ATOM 1496 C CA . HIS A 1 203 ? -7.27 -12.938 -2.688 1 98.75 203 HIS A CA 1
ATOM 1497 C C . HIS A 1 203 ? -8.711 -13.211 -2.271 1 98.75 203 HIS A C 1
ATOM 1499 O O . HIS A 1 203 ? -9.227 -14.305 -2.504 1 98.75 203 HIS A O 1
ATOM 1505 N N . MET A 1 204 ? -9.336 -12.211 -1.668 1 98.38 204 MET A N 1
ATOM 1506 C CA . MET A 1 204 ? -10.719 -12.375 -1.22 1 98.38 204 MET A CA 1
ATOM 1507 C C . MET A 1 204 ? -11.656 -12.57 -2.406 1 98.38 204 MET A C 1
ATOM 1509 O O . MET A 1 204 ? -12.555 -13.414 -2.357 1 98.38 204 MET A O 1
ATOM 1513 N N . GLU A 1 205 ? -11.445 -11.844 -3.459 1 98.38 205 GLU A N 1
ATOM 1514 C CA . GLU A 1 205 ? -12.32 -11.875 -4.629 1 98.38 205 GLU A CA 1
ATOM 1515 C C . GLU A 1 205 ? -12.227 -13.219 -5.348 1 98.38 205 GLU A C 1
ATOM 1517 O O . GLU A 1 205 ? -13.203 -13.672 -5.961 1 98.38 205 GLU A O 1
ATOM 1522 N N . LEU A 1 206 ? -11.094 -13.859 -5.238 1 98.31 206 LEU A N 1
ATOM 1523 C CA . LEU A 1 206 ? -10.859 -15.047 -6.059 1 98.31 206 LEU A CA 1
ATOM 1524 C C . LEU A 1 206 ? -11.109 -16.328 -5.254 1 98.31 206 LEU A C 1
ATOM 1526 O O . LEU A 1 206 ? -11.164 -17.422 -5.816 1 98.31 206 LEU A O 1
ATOM 1530 N N . LEU A 1 207 ? -11.305 -16.188 -3.963 1 97.62 207 LEU A N 1
ATOM 1531 C CA . LEU A 1 207 ? -11.531 -17.328 -3.08 1 97.62 207 LEU A CA 1
ATOM 1532 C C . LEU A 1 207 ? -12.68 -18.188 -3.582 1 97.62 207 LEU A C 1
ATOM 1534 O O . LEU A 1 207 ? -12.555 -19.422 -3.656 1 97.62 207 LEU A O 1
ATOM 1538 N N . PRO A 1 208 ? -13.773 -17.578 -4.039 1 97.12 208 PRO A N 1
ATOM 1539 C CA . PRO A 1 208 ? -14.906 -18.391 -4.48 1 97.12 208 PRO A CA 1
ATOM 1540 C C . PRO A 1 208 ? -14.602 -19.172 -5.758 1 97.12 208 PRO A C 1
ATOM 1542 O O . PRO A 1 208 ? -15.32 -20.125 -6.094 1 97.12 208 PRO A O 1
ATOM 1545 N N . PHE A 1 209 ? -13.586 -18.828 -6.445 1 97.69 209 PHE A N 1
ATOM 1546 C CA . PHE A 1 209 ? -13.266 -19.438 -7.73 1 97.69 209 PHE A CA 1
ATOM 1547 C C . PHE A 1 209 ? -12.109 -20.438 -7.59 1 97.69 209 PHE A C 1
ATOM 1549 O O . PHE A 1 209 ? -11.602 -20.938 -8.586 1 97.69 209 PHE A O 1
ATOM 1556 N N . ASN A 1 210 ? -11.641 -20.625 -6.387 1 98.12 210 ASN A N 1
ATOM 1557 C CA . ASN A 1 210 ? -10.562 -21.547 -6.098 1 98.12 210 ASN A CA 1
ATOM 1558 C C . ASN A 1 210 ? -9.273 -21.156 -6.82 1 98.12 210 ASN A C 1
ATOM 1560 O O . ASN A 1 210 ? -8.586 -22.016 -7.387 1 98.12 210 ASN A O 1
ATOM 1564 N N . ILE A 1 211 ? -9.023 -19.922 -6.902 1 98.69 211 ILE A N 1
ATOM 1565 C CA . ILE A 1 211 ? -7.797 -19.391 -7.473 1 98.69 211 ILE A CA 1
ATOM 1566 C C . ILE A 1 211 ? -6.922 -18.812 -6.363 1 98.69 211 ILE A C 1
ATOM 1568 O O . ILE A 1 211 ? -7.383 -17.984 -5.566 1 98.69 211 ILE A O 1
ATOM 1572 N N . GLY A 1 212 ? -5.68 -19.266 -6.219 1 98.69 212 GLY A N 1
ATOM 1573 C CA . GLY A 1 212 ? -4.766 -18.812 -5.18 1 98.69 212 GLY A CA 1
ATOM 1574 C C . GLY A 1 212 ? -4.082 -17.5 -5.523 1 98.69 212 GLY A C 1
ATOM 1575 O O . GLY A 1 212 ? -3.949 -17.141 -6.695 1 98.69 212 GLY A O 1
ATOM 1576 N N . VAL A 1 213 ? -3.73 -16.75 -4.539 1 98.81 213 VAL A N 1
ATOM 1577 C CA . VAL A 1 213 ? -2.963 -15.508 -4.66 1 98.81 213 VAL A CA 1
ATOM 1578 C C . VAL A 1 213 ? -1.806 -15.523 -3.662 1 98.81 213 VAL A C 1
ATOM 1580 O O . VAL A 1 213 ? -1.968 -15.953 -2.518 1 98.81 213 VAL A O 1
ATOM 1583 N N . SER A 1 214 ? -0.642 -15.109 -4.109 1 98.62 214 SER A N 1
ATOM 1584 C CA . SER A 1 214 ? 0.498 -14.977 -3.207 1 98.62 214 SER A CA 1
ATOM 1585 C C . SER A 1 214 ? 1.282 -13.695 -3.49 1 98.62 214 SER A C 1
ATOM 1587 O O . SER A 1 214 ? 1.245 -13.172 -4.605 1 98.62 214 SER A O 1
ATOM 1589 N N . VAL A 1 215 ? 1.891 -13.211 -2.496 1 98.81 215 VAL A N 1
ATOM 1590 C CA . VAL A 1 215 ? 2.729 -12.023 -2.627 1 98.81 215 VAL A CA 1
ATOM 1591 C C . VAL A 1 215 ? 4.094 -12.281 -1.993 1 98.81 215 VAL A C 1
ATOM 1593 O O . VAL A 1 215 ? 4.18 -12.648 -0.819 1 98.81 215 VAL A O 1
ATOM 1596 N N . LEU A 1 216 ? 5.133 -12.133 -2.775 1 98.81 216 LEU A N 1
ATOM 1597 C CA . LEU A 1 216 ? 6.516 -12.297 -2.336 1 98.81 216 LEU A CA 1
ATOM 1598 C C . LEU A 1 216 ? 7.117 -10.961 -1.922 1 98.81 216 LEU A C 1
ATOM 1600 O O . LEU A 1 216 ? 6.953 -9.953 -2.621 1 98.81 216 LEU A O 1
ATOM 1604 N N . TYR A 1 217 ? 7.75 -10.945 -0.764 1 98.38 217 TYR A N 1
ATOM 1605 C CA . TYR A 1 217 ? 8.484 -9.773 -0.292 1 98.38 217 TYR A CA 1
ATOM 1606 C C . TYR A 1 217 ? 9.977 -10.062 -0.215 1 98.38 217 TYR A C 1
ATOM 1608 O O . TYR A 1 217 ? 10.516 -10.289 0.87 1 98.38 217 TYR A O 1
ATOM 1616 N N . PRO A 1 218 ? 10.641 -9.945 -1.376 1 96.75 218 PRO A N 1
ATOM 1617 C CA . PRO A 1 218 ? 12.078 -10.227 -1.374 1 96.75 218 PRO A CA 1
ATOM 1618 C C . PRO A 1 218 ? 12.891 -9.188 -0.603 1 96.75 218 PRO A C 1
ATOM 1620 O O . PRO A 1 218 ? 12.578 -7.996 -0.657 1 96.75 218 PRO A O 1
ATOM 1623 N N . PRO A 1 219 ? 13.875 -9.641 0.095 1 94.38 219 PRO A N 1
ATOM 1624 C CA . PRO A 1 219 ? 14.922 -8.734 0.567 1 94.38 219 PRO A CA 1
ATOM 1625 C C . PRO A 1 219 ? 15.898 -8.336 -0.535 1 94.38 219 PRO A C 1
ATOM 1627 O O . PRO A 1 219 ? 15.617 -8.531 -1.719 1 94.38 219 PRO A O 1
ATOM 1630 N N . ASN A 1 220 ? 16.984 -7.668 -0.12 1 92.94 220 ASN A N 1
ATOM 1631 C CA . ASN A 1 220 ? 18.031 -7.461 -1.105 1 92.94 220 ASN A CA 1
ATOM 1632 C C . ASN A 1 220 ? 18.453 -8.773 -1.761 1 92.94 220 ASN A C 1
ATOM 1634 O O . ASN A 1 220 ? 18.766 -9.742 -1.07 1 92.94 220 ASN A O 1
ATOM 1638 N N . THR A 1 221 ? 18.297 -8.789 -3.055 1 95.25 221 THR A N 1
ATOM 1639 C CA . THR A 1 221 ? 18.547 -10 -3.822 1 95.25 221 THR A CA 1
ATOM 1640 C C . THR A 1 221 ? 19.641 -9.773 -4.855 1 95.25 221 THR A C 1
ATOM 1642 O O . THR A 1 221 ? 19.641 -8.758 -5.551 1 95.25 221 THR A O 1
ATOM 1645 N N . GLU A 1 222 ? 20.5 -10.734 -4.953 1 94.81 222 GLU A N 1
ATOM 1646 C CA . GLU A 1 222 ? 21.594 -10.664 -5.918 1 94.81 222 GLU A CA 1
ATOM 1647 C C . GLU A 1 222 ? 21.078 -10.812 -7.348 1 94.81 222 GLU A C 1
ATOM 1649 O O . GLU A 1 222 ? 20.812 -11.93 -7.801 1 94.81 222 GLU A O 1
ATOM 1654 N N . THR A 1 223 ? 20.953 -9.727 -8.039 1 94.81 223 THR A N 1
ATOM 1655 C CA . THR A 1 223 ? 20.531 -9.664 -9.43 1 94.81 223 THR A CA 1
ATOM 1656 C C . THR A 1 223 ? 21.297 -8.57 -10.18 1 94.81 223 THR A C 1
ATOM 1658 O O . THR A 1 223 ? 21.953 -7.742 -9.562 1 94.81 223 THR A O 1
ATOM 1661 N N . GLU A 1 224 ? 21.25 -8.656 -11.461 1 90.69 224 GLU A N 1
ATOM 1662 C CA . GLU A 1 224 ? 21.844 -7.586 -12.266 1 90.69 224 GLU A CA 1
ATOM 1663 C C . GLU A 1 224 ? 21.188 -6.242 -11.938 1 90.69 224 GLU A C 1
ATOM 1665 O O . GLU A 1 224 ? 21.875 -5.215 -11.898 1 90.69 224 GLU A O 1
ATOM 1670 N N . GLY A 1 225 ? 19.938 -6.328 -11.68 1 88.25 225 GLY A N 1
ATOM 1671 C CA . GLY A 1 225 ? 19.234 -5.113 -11.297 1 88.25 225 GLY A CA 1
ATOM 1672 C C . GLY A 1 225 ? 19.734 -4.523 -9.992 1 88.25 225 GLY A C 1
ATOM 1673 O O . GLY A 1 225 ? 19.906 -3.307 -9.875 1 88.25 225 GLY A O 1
ATOM 1674 N N . TYR A 1 226 ? 20.016 -5.344 -9.07 1 91 226 TYR A N 1
ATOM 1675 C CA . TYR A 1 226 ? 20.516 -4.891 -7.777 1 91 226 TYR A CA 1
ATOM 1676 C C . TYR A 1 226 ? 21.922 -4.309 -7.906 1 91 226 TYR A C 1
ATOM 1678 O O . TYR A 1 226 ? 22.25 -3.32 -7.246 1 91 226 TYR A O 1
ATOM 1686 N N . GLU A 1 227 ? 22.688 -4.898 -8.742 1 91.25 227 GLU A N 1
ATOM 1687 C CA . GLU A 1 227 ? 24.031 -4.387 -8.984 1 91.25 227 GLU A CA 1
ATOM 1688 C C . GLU A 1 227 ? 23.984 -2.967 -9.539 1 91.25 227 GLU A C 1
ATOM 1690 O O . GLU A 1 227 ? 24.812 -2.125 -9.164 1 91.25 227 GLU A O 1
ATOM 1695 N N . GLU A 1 228 ? 23.062 -2.799 -10.398 1 89.88 228 GLU A N 1
ATOM 1696 C CA . GLU A 1 228 ? 22.906 -1.464 -10.961 1 89.88 228 GLU A CA 1
ATOM 1697 C C . GLU A 1 228 ? 22.422 -0.475 -9.906 1 89.88 228 GLU A C 1
ATOM 1699 O O . GLU A 1 228 ? 22.812 0.691 -9.906 1 89.88 228 GLU A O 1
ATOM 1704 N N . GLU A 1 229 ? 21.562 -0.909 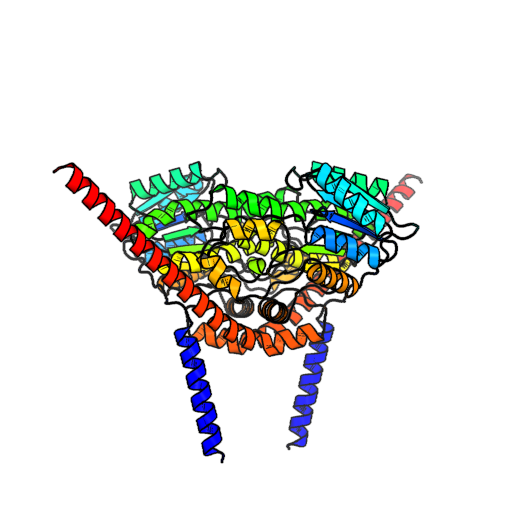-9.039 1 89.75 229 GLU A N 1
ATOM 1705 C CA . GLU A 1 229 ? 21.016 -0.075 -7.973 1 89.75 229 GLU A CA 1
ATOM 1706 C C . GLU A 1 229 ? 22.125 0.392 -7.027 1 89.75 229 GLU A C 1
ATOM 1708 O O . GLU A 1 229 ? 22.109 1.529 -6.551 1 89.75 229 GLU A O 1
ATOM 1713 N N . ILE A 1 230 ? 23.016 -0.487 -6.777 1 91.19 230 ILE A N 1
ATOM 1714 C CA . ILE A 1 230 ? 24.094 -0.198 -5.824 1 91.19 230 ILE A CA 1
ATOM 1715 C C . ILE A 1 230 ? 24.953 0.951 -6.348 1 91.19 230 ILE A C 1
ATOM 1717 O O . ILE A 1 230 ? 25.438 1.771 -5.57 1 91.19 230 ILE A O 1
ATOM 1721 N N . ARG A 1 231 ? 25.047 1.069 -7.656 1 91.94 231 ARG A N 1
ATOM 1722 C CA . ARG A 1 231 ? 25.906 2.076 -8.266 1 91.94 231 ARG A CA 1
ATOM 1723 C C . ARG A 1 231 ? 25.406 3.484 -7.969 1 91.94 231 ARG A C 1
ATOM 1725 O O . ARG A 1 231 ? 26.203 4.422 -7.863 1 91.94 231 ARG A O 1
ATOM 1732 N N . THR A 1 232 ? 24.141 3.623 -7.766 1 91.06 232 THR A N 1
ATOM 1733 C CA . THR A 1 232 ? 23.562 4.945 -7.559 1 91.06 232 THR A CA 1
ATOM 1734 C C . THR A 1 232 ? 22.875 5.023 -6.199 1 91.06 232 THR A C 1
ATOM 1736 O O . THR A 1 232 ? 22.141 5.98 -5.926 1 91.06 232 THR A O 1
ATOM 1739 N N . MET A 1 233 ? 23.141 4.086 -5.398 1 94.5 233 MET A N 1
ATOM 1740 C CA . MET A 1 233 ? 22.453 3.984 -4.117 1 94.5 233 MET A CA 1
ATOM 1741 C C . MET A 1 233 ? 22.875 5.102 -3.174 1 94.5 233 MET A C 1
ATOM 1743 O O . MET A 1 233 ? 24.062 5.242 -2.883 1 94.5 233 MET A O 1
ATOM 1747 N N . PRO A 1 234 ? 21.906 5.914 -2.719 1 95.81 234 PRO A N 1
ATOM 1748 C CA . PRO A 1 234 ? 22.266 6.945 -1.741 1 95.81 234 PRO A CA 1
ATOM 1749 C C . PRO A 1 234 ? 22.828 6.359 -0.45 1 95.81 234 PRO A C 1
ATOM 1751 O O . PRO A 1 234 ? 22.516 5.23 -0.083 1 95.81 234 PRO A O 1
ATOM 1754 N N . GLU A 1 235 ? 23.609 7.125 0.225 1 95.75 235 GLU A N 1
ATOM 1755 C CA . GLU A 1 235 ? 24.297 6.691 1.442 1 95.75 235 GLU A CA 1
ATOM 1756 C C . GLU A 1 235 ? 23.297 6.234 2.5 1 95.75 235 GLU A C 1
ATOM 1758 O O . GLU A 1 235 ? 23.516 5.227 3.172 1 95.75 235 GLU A O 1
ATOM 1763 N N . GLU A 1 236 ? 22.156 6.992 2.686 1 96.56 236 GLU A N 1
ATOM 1764 C CA . GLU A 1 236 ? 21.141 6.648 3.67 1 96.56 236 GLU A CA 1
ATOM 1765 C C . GLU A 1 236 ? 20.594 5.238 3.436 1 96.56 236 GLU A C 1
ATOM 1767 O O . GLU A 1 236 ? 20.484 4.449 4.375 1 96.56 236 GLU A O 1
ATOM 1772 N N . VAL A 1 237 ? 20.297 4.945 2.162 1 96.19 237 VAL A N 1
ATOM 1773 C CA . VAL A 1 237 ? 19.734 3.648 1.804 1 96.19 237 VAL A CA 1
ATOM 1774 C C . VAL A 1 237 ? 20.75 2.547 2.059 1 96.19 237 VAL A C 1
ATOM 1776 O O . VAL A 1 237 ? 20.422 1.476 2.564 1 96.19 237 VAL A O 1
ATOM 1779 N N . ARG A 1 238 ? 21.969 2.803 1.687 1 94.81 238 ARG A N 1
ATOM 1780 C CA . ARG A 1 238 ? 23.047 1.841 1.887 1 94.81 238 ARG A CA 1
ATOM 1781 C C . ARG A 1 238 ? 23.219 1.505 3.365 1 94.81 238 ARG A C 1
ATOM 1783 O O . ARG A 1 238 ? 23.328 0.333 3.73 1 94.81 238 ARG A O 1
ATOM 1790 N N . LEU A 1 239 ? 23.219 2.531 4.211 1 95.06 239 LEU A N 1
ATOM 1791 C CA . LEU A 1 239 ? 23.453 2.346 5.637 1 95.06 239 LEU A CA 1
ATOM 1792 C C . LEU A 1 239 ? 22.266 1.655 6.297 1 95.06 239 LEU A C 1
ATOM 1794 O O . LEU A 1 239 ? 22.438 0.803 7.172 1 95.06 239 LEU A O 1
ATOM 1798 N N . ILE A 1 240 ? 21.062 2.002 5.906 1 94.56 240 ILE A N 1
ATOM 1799 C CA . ILE A 1 240 ? 19.859 1.4 6.473 1 94.56 240 ILE A CA 1
ATOM 1800 C C . ILE A 1 240 ? 19.734 -0.046 6 1 94.56 240 ILE A C 1
ATOM 1802 O O . ILE A 1 240 ? 19.438 -0.94 6.789 1 94.56 240 ILE A O 1
ATOM 1806 N N . GLY A 1 241 ? 19.906 -0.274 4.703 1 87.31 241 GLY A N 1
ATOM 1807 C CA . GLY A 1 241 ? 19.734 -1.582 4.09 1 87.31 241 GLY A CA 1
ATOM 1808 C C . GLY A 1 241 ? 20.859 -2.545 4.418 1 87.31 241 GLY A C 1
ATOM 1809 O O . GLY A 1 241 ? 20.719 -3.76 4.266 1 87.31 241 GLY A O 1
ATOM 1810 N N . GLY A 1 242 ? 22.062 -2.025 4.695 1 75.25 242 GLY A N 1
ATOM 1811 C CA . GLY A 1 242 ? 23.25 -2.84 4.891 1 75.25 242 GLY A CA 1
ATOM 1812 C C . GLY A 1 242 ? 23.109 -3.844 6.02 1 75.25 242 GLY A C 1
ATOM 1813 O O . GLY A 1 242 ? 23.828 -4.848 6.059 1 75.25 242 GLY A O 1
ATOM 1814 N N . SER A 1 243 ? 22.203 -3.615 6.738 1 67.81 243 SER A N 1
ATOM 1815 C CA . SER A 1 243 ? 22.062 -4.562 7.84 1 67.81 243 SER A CA 1
ATOM 1816 C C . SER A 1 243 ? 21.203 -5.75 7.434 1 67.81 243 SER A C 1
ATOM 1818 O O . SER A 1 243 ? 21.234 -6.805 8.07 1 67.81 243 SER A O 1
ATOM 1820 N N . ALA A 1 244 ? 20.562 -5.371 6.34 1 72.75 244 ALA A N 1
ATOM 1821 C CA . ALA A 1 244 ? 19.688 -6.461 5.91 1 72.75 244 ALA A CA 1
ATOM 1822 C C . ALA A 1 244 ? 20.453 -7.477 5.066 1 72.75 244 ALA A C 1
ATOM 1824 O O . ALA A 1 244 ? 21.422 -7.129 4.395 1 72.75 244 ALA A O 1
ATOM 1825 N N . GLY A 1 245 ? 20.547 -8.688 5.266 1 78.19 245 GLY A N 1
ATOM 1826 C CA . GLY A 1 245 ? 21.203 -9.773 4.555 1 78.19 245 GLY A CA 1
ATOM 1827 C C . GLY A 1 245 ? 20.969 -9.734 3.059 1 78.19 245 GLY A C 1
ATOM 1828 O O . GLY A 1 245 ? 20.188 -8.93 2.566 1 78.19 245 GLY A O 1
ATOM 1829 N N . LEU A 1 246 ? 21.828 -10.32 2.229 1 88.81 246 LEU A N 1
ATOM 1830 C CA . LEU A 1 246 ? 21.766 -10.523 0.784 1 88.81 246 LEU A CA 1
ATOM 1831 C C . LEU A 1 246 ? 21.453 -11.977 0.446 1 88.81 246 LEU A C 1
ATOM 1833 O O . LEU A 1 246 ? 22.047 -12.891 1.017 1 88.81 246 LEU A O 1
ATOM 1837 N N . PHE A 1 247 ? 20.438 -12.141 -0.419 1 95.69 247 PHE A N 1
ATOM 1838 C CA . PHE A 1 247 ? 20.016 -13.492 -0.788 1 95.69 247 PHE A CA 1
ATOM 1839 C C . PHE A 1 247 ? 20.172 -13.711 -2.287 1 95.69 247 PHE A C 1
ATOM 1841 O O . PHE A 1 247 ? 20.172 -12.758 -3.066 1 95.69 247 PHE A O 1
ATOM 1848 N N . SER A 1 248 ? 20.328 -14.961 -2.662 1 97.38 248 SER A N 1
ATOM 1849 C CA . SER A 1 248 ? 20.406 -15.281 -4.082 1 97.38 248 SER A CA 1
ATOM 1850 C C . SER A 1 248 ? 19.031 -15.258 -4.734 1 97.38 248 SER A C 1
ATOM 1852 O O . SER A 1 248 ? 18.016 -15.57 -4.086 1 97.38 248 SER A O 1
ATOM 1854 N N . ALA A 1 249 ? 19.031 -14.914 -5.98 1 98.25 249 ALA A N 1
ATOM 1855 C CA . ALA A 1 249 ? 17.781 -14.961 -6.734 1 98.25 249 ALA A CA 1
ATOM 1856 C C . ALA A 1 249 ? 17.172 -16.359 -6.727 1 98.25 249 ALA A C 1
ATOM 1858 O O . ALA A 1 249 ? 15.961 -16.531 -6.688 1 98.25 249 ALA A O 1
ATOM 1859 N N . LYS A 1 250 ? 18 -17.344 -6.734 1 98.31 250 LYS A N 1
ATOM 1860 C CA . LYS A 1 250 ? 17.562 -18.75 -6.715 1 98.31 250 LYS A CA 1
ATOM 1861 C C . LYS A 1 250 ? 16.812 -19.062 -5.426 1 98.31 250 LYS A C 1
ATOM 1863 O O . LYS A 1 250 ? 15.766 -19.719 -5.457 1 98.31 250 LYS A O 1
ATOM 1868 N N . ALA A 1 251 ? 17.375 -18.625 -4.328 1 97.94 251 ALA A N 1
ATOM 1869 C CA . ALA A 1 251 ? 16.734 -18.875 -3.039 1 97.94 251 ALA A CA 1
ATOM 1870 C C . ALA A 1 251 ? 15.383 -18.188 -2.961 1 97.94 251 ALA A C 1
ATOM 1872 O O . ALA A 1 251 ? 14.422 -18.75 -2.432 1 97.94 251 ALA A O 1
ATOM 1873 N N . VAL A 1 252 ? 15.336 -16.984 -3.416 1 98.62 252 VAL A N 1
ATOM 1874 C CA . VAL A 1 252 ? 14.102 -16.203 -3.43 1 98.62 252 VAL A CA 1
ATOM 1875 C C . VAL A 1 252 ? 13.062 -16.906 -4.305 1 98.62 252 VAL A C 1
ATOM 1877 O O . VAL A 1 252 ? 11.906 -17.047 -3.906 1 98.62 252 VAL A O 1
ATOM 1880 N N . ALA A 1 253 ? 13.453 -17.375 -5.477 1 98.81 253 ALA A N 1
ATOM 1881 C CA . ALA A 1 253 ? 12.57 -18.078 -6.41 1 98.81 253 ALA A CA 1
ATOM 1882 C C . ALA A 1 253 ? 12.023 -19.359 -5.793 1 98.81 253 ALA A C 1
ATOM 1884 O O . ALA A 1 253 ? 10.844 -19.672 -5.934 1 98.81 253 ALA A O 1
ATOM 1885 N N . LYS A 1 254 ? 12.883 -20.094 -5.152 1 98.62 254 LYS A N 1
ATOM 1886 C CA . LYS A 1 254 ? 12.484 -21.344 -4.52 1 98.62 254 LYS A CA 1
ATOM 1887 C C . LYS A 1 254 ? 11.391 -21.109 -3.479 1 98.62 254 LYS A C 1
ATOM 1889 O O . LYS A 1 254 ? 10.438 -21.891 -3.381 1 98.62 254 LYS A O 1
ATOM 1894 N N . GLN A 1 255 ? 11.578 -20.047 -2.727 1 98.5 255 GLN A N 1
ATOM 1895 C CA . GLN A 1 255 ? 10.594 -19.734 -1.701 1 98.5 255 GLN A CA 1
ATOM 1896 C C . GLN A 1 255 ? 9.234 -19.438 -2.324 1 98.5 255 GLN A C 1
ATOM 1898 O O . GLN A 1 255 ? 8.195 -19.859 -1.814 1 98.5 255 GLN A O 1
ATOM 1903 N N . LEU A 1 256 ? 9.219 -18.656 -3.361 1 98.75 256 LEU A N 1
ATOM 1904 C CA . LEU A 1 256 ? 7.953 -18.312 -4 1 98.75 256 LEU A CA 1
ATOM 1905 C C . LEU A 1 256 ? 7.262 -19.562 -4.547 1 98.75 256 LEU A C 1
ATOM 1907 O O . LEU A 1 256 ? 6.055 -19.734 -4.367 1 98.75 256 LEU A O 1
ATOM 1911 N N . VAL A 1 257 ? 7.98 -20.406 -5.27 1 98.88 257 VAL A N 1
ATOM 1912 C CA . VAL A 1 257 ? 7.406 -21.594 -5.902 1 98.88 257 VAL A CA 1
ATOM 1913 C C . VAL A 1 257 ? 6.848 -22.531 -4.836 1 98.88 257 VAL A C 1
ATOM 1915 O O . VAL A 1 257 ? 5.754 -23.078 -4.996 1 98.88 257 VAL A O 1
ATOM 1918 N N . GLN A 1 258 ? 7.57 -22.672 -3.742 1 98.56 258 GLN A N 1
ATOM 1919 C CA . GLN A 1 258 ? 7.07 -23.469 -2.629 1 98.56 258 GLN A CA 1
ATOM 1920 C C . GLN A 1 258 ? 5.785 -22.875 -2.057 1 98.56 258 GLN A C 1
ATOM 1922 O O . GLN A 1 258 ? 4.863 -23.609 -1.699 1 98.56 258 GLN A O 1
ATOM 1927 N N . SER A 1 259 ? 5.766 -21.578 -1.94 1 98.12 259 SER A N 1
ATOM 1928 C CA . SER A 1 259 ? 4.59 -20.891 -1.422 1 98.12 259 SER A CA 1
ATOM 1929 C C . SER A 1 259 ? 3.379 -21.109 -2.322 1 98.12 259 SER A C 1
ATOM 1931 O O . SER A 1 259 ? 2.264 -21.312 -1.835 1 98.12 259 SER A O 1
ATOM 1933 N N . ILE A 1 260 ? 3.602 -21.062 -3.607 1 98.69 260 ILE A N 1
ATOM 1934 C CA . ILE A 1 260 ? 2.531 -21.312 -4.566 1 98.69 260 ILE A CA 1
ATOM 1935 C C . ILE A 1 260 ? 1.985 -22.719 -4.375 1 98.69 260 ILE A C 1
ATOM 1937 O O . ILE A 1 260 ? 0.774 -22.922 -4.246 1 98.69 260 ILE A O 1
ATOM 1941 N N . GLU A 1 261 ? 2.836 -23.703 -4.277 1 98.75 261 GLU A N 1
ATOM 1942 C CA . GLU A 1 261 ? 2.418 -25.094 -4.141 1 98.75 261 GLU A CA 1
ATOM 1943 C C . GLU A 1 261 ? 1.678 -25.312 -2.826 1 98.75 261 GLU A C 1
ATOM 1945 O O . GLU A 1 261 ? 0.745 -26.125 -2.762 1 98.75 261 GLU A O 1
ATOM 1950 N N . ASN A 1 262 ? 2.098 -24.562 -1.793 1 98.06 262 ASN A N 1
ATOM 1951 C CA . ASN A 1 262 ? 1.551 -24.797 -0.459 1 98.06 262 ASN A CA 1
ATOM 1952 C C . ASN A 1 262 ? 0.313 -23.938 -0.208 1 98.06 262 ASN A C 1
ATOM 1954 O O . ASN A 1 262 ? -0.359 -24.094 0.813 1 98.06 262 ASN A O 1
ATOM 1958 N N . GLY A 1 263 ? -0.009 -23.047 -1.13 1 98.12 263 GLY A N 1
ATOM 1959 C CA . GLY A 1 263 ? -1.154 -22.172 -0.954 1 98.12 263 GLY A CA 1
ATOM 1960 C C . GLY A 1 263 ? -0.916 -21.078 0.071 1 98.12 263 GLY A C 1
ATOM 1961 O O . GLY A 1 263 ? -1.847 -20.641 0.756 1 98.12 263 GLY A O 1
ATOM 1962 N N . THR A 1 264 ? 0.356 -20.641 0.21 1 98.06 264 THR A N 1
ATOM 1963 C CA . THR A 1 264 ? 0.74 -19.547 1.111 1 98.06 264 THR A CA 1
ATOM 1964 C C . THR A 1 264 ? 0.458 -18.188 0.478 1 98.06 264 THR A C 1
ATOM 1966 O O . THR A 1 264 ? 0.665 -18.016 -0.723 1 98.06 264 THR A O 1
ATOM 1969 N N . PHE A 1 265 ? -0.052 -17.266 1.316 1 98.62 265 PHE A N 1
ATOM 1970 C CA . PHE A 1 265 ? -0.324 -15.938 0.783 1 98.62 265 PHE A CA 1
ATOM 1971 C C . PHE A 1 265 ? 0.898 -15.039 0.92 1 98.62 265 PHE A C 1
ATOM 1973 O O . PHE A 1 265 ? 1.398 -14.508 -0.074 1 98.62 265 PHE A O 1
ATOM 1980 N N . ILE A 1 266 ? 1.363 -14.789 2.137 1 98.62 266 ILE A N 1
ATOM 1981 C CA . ILE A 1 266 ? 2.535 -13.961 2.4 1 98.62 266 ILE A CA 1
ATOM 1982 C C . ILE A 1 266 ? 3.803 -14.805 2.271 1 98.62 266 ILE A C 1
ATOM 1984 O O . ILE A 1 266 ? 4.031 -15.719 3.066 1 98.62 266 ILE A O 1
ATOM 1988 N N . THR A 1 267 ? 4.641 -14.484 1.294 1 98.25 267 THR A N 1
ATOM 1989 C CA . THR A 1 267 ? 5.898 -15.188 1.053 1 98.25 267 THR A CA 1
ATOM 1990 C C . THR A 1 267 ? 7.086 -14.328 1.481 1 98.25 267 THR A C 1
ATOM 1992 O O . THR A 1 267 ? 7.273 -13.219 0.973 1 98.25 267 THR A O 1
ATOM 1995 N N . THR A 1 268 ? 7.828 -14.789 2.387 1 97.06 268 THR A N 1
ATOM 1996 C CA . THR A 1 268 ? 8.984 -14.07 2.902 1 97.06 268 THR A CA 1
ATOM 1997 C C . THR A 1 268 ? 10.258 -14.906 2.75 1 97.06 268 THR A C 1
ATOM 1999 O O . THR A 1 268 ? 10.18 -16.109 2.49 1 97.06 268 THR A O 1
ATOM 2002 N N . VAL A 1 269 ? 11.391 -14.258 2.814 1 96.38 269 VAL A N 1
ATOM 2003 C CA . VAL A 1 269 ? 12.672 -14.93 2.664 1 96.38 269 VAL A CA 1
ATOM 2004 C C . VAL A 1 269 ? 13.562 -14.625 3.871 1 96.38 269 VAL A C 1
ATOM 2006 O O . VAL A 1 269 ? 13.758 -13.461 4.227 1 96.38 269 VAL A O 1
ATOM 2009 N N . GLY A 1 270 ? 14.062 -15.688 4.512 1 93.81 270 GLY A N 1
ATOM 2010 C CA . GLY A 1 270 ? 14.961 -15.523 5.645 1 93.81 270 GLY A CA 1
ATOM 2011 C C . GLY A 1 270 ? 14.234 -15.188 6.934 1 93.81 270 GLY A C 1
ATOM 2012 O O . GLY A 1 270 ? 13.031 -14.93 6.93 1 93.81 270 GLY A O 1
ATOM 2013 N N . PHE A 1 271 ? 15.016 -15.133 8.023 1 93.88 271 PHE A N 1
ATOM 2014 C CA . PHE A 1 271 ? 14.461 -14.938 9.359 1 93.88 271 PHE A CA 1
ATOM 2015 C C . PHE A 1 271 ? 13.93 -13.523 9.516 1 93.88 271 PHE A C 1
ATOM 2017 O O . PHE A 1 271 ? 12.82 -13.32 10.023 1 93.88 271 PHE A O 1
ATOM 2024 N N . GLU A 1 272 ? 14.695 -12.555 9.086 1 93.81 272 GLU A N 1
ATOM 2025 C CA . GLU A 1 272 ? 14.25 -11.172 9.172 1 93.81 272 GLU A CA 1
ATOM 2026 C C . GLU A 1 272 ? 13.008 -10.938 8.312 1 93.81 272 GLU A C 1
ATOM 2028 O O . GLU A 1 272 ? 12.109 -10.188 8.695 1 93.81 272 GLU A O 1
ATOM 2033 N N . GLY A 1 273 ? 13.039 -11.57 7.113 1 95.75 273 GLY A N 1
ATOM 2034 C CA . GLY A 1 273 ? 11.852 -11.5 6.27 1 95.75 273 GLY A CA 1
ATOM 2035 C C . GLY A 1 273 ? 10.617 -12.078 6.926 1 95.75 273 GLY A C 1
ATOM 2036 O O . GLY A 1 273 ? 9.523 -11.523 6.805 1 95.75 273 GLY A O 1
ATOM 2037 N N . TRP A 1 274 ? 10.852 -13.18 7.594 1 96.56 274 TRP A N 1
ATOM 2038 C CA . TRP A 1 274 ? 9.734 -13.82 8.289 1 96.56 274 TRP A CA 1
ATOM 2039 C C . TRP A 1 274 ? 9.195 -12.922 9.391 1 96.56 274 TRP A C 1
ATOM 2041 O O . TRP A 1 274 ? 7.977 -12.781 9.547 1 96.56 274 TRP A O 1
ATOM 2051 N N . MET A 1 275 ? 10.039 -12.289 10.148 1 97 275 MET A N 1
ATOM 2052 C CA . MET A 1 275 ? 9.633 -11.391 11.219 1 97 275 MET A CA 1
ATOM 2053 C C . MET A 1 275 ? 8.867 -10.195 10.656 1 97 275 MET A C 1
ATOM 2055 O O . MET A 1 275 ? 7.82 -9.812 11.188 1 97 275 MET A O 1
ATOM 2059 N N . LEU A 1 276 ? 9.43 -9.648 9.586 1 97.5 276 LEU A N 1
ATOM 2060 C CA . LEU A 1 276 ? 8.789 -8.5 8.969 1 97.5 276 LEU A CA 1
ATOM 2061 C C . LEU A 1 276 ? 7.422 -8.883 8.398 1 97.5 276 LEU A C 1
ATOM 2063 O O . LEU A 1 276 ? 6.473 -8.094 8.477 1 97.5 276 LEU A O 1
ATOM 2067 N N . GLY A 1 277 ? 7.359 -10.07 7.801 1 98.25 277 GLY A N 1
ATOM 2068 C CA . GLY A 1 277 ? 6.086 -10.562 7.293 1 98.25 277 GLY A CA 1
ATOM 2069 C C . GLY A 1 277 ? 5.035 -10.727 8.375 1 98.25 277 GLY A C 1
ATOM 2070 O O . GLY A 1 277 ? 3.881 -10.344 8.188 1 98.25 277 GLY A O 1
ATOM 2071 N N . ALA A 1 278 ? 5.449 -11.266 9.477 1 98.25 278 ALA A N 1
ATOM 2072 C CA . ALA A 1 278 ? 4.527 -11.438 10.602 1 98.25 278 ALA A CA 1
ATOM 2073 C C . ALA A 1 278 ? 4.09 -10.086 11.164 1 98.25 278 ALA A C 1
ATOM 2075 O O . ALA A 1 278 ? 2.918 -9.906 11.5 1 98.25 278 ALA A O 1
ATOM 2076 N N . LEU A 1 279 ? 4.996 -9.227 11.227 1 98.44 279 LEU A N 1
ATOM 2077 C CA . LEU A 1 279 ? 4.738 -7.891 11.758 1 98.44 279 LEU A CA 1
ATOM 2078 C C . LEU A 1 279 ? 3.75 -7.133 10.875 1 98.44 279 LEU A C 1
ATOM 2080 O O . LEU A 1 279 ? 2.871 -6.434 11.383 1 98.44 279 LEU A O 1
ATOM 2084 N N . THR A 1 280 ? 3.893 -7.289 9.578 1 98.56 280 THR A N 1
ATOM 2085 C CA . THR A 1 280 ? 3.143 -6.445 8.648 1 98.56 280 THR A CA 1
ATOM 2086 C C . THR A 1 280 ? 1.939 -7.195 8.086 1 98.56 280 THR A C 1
ATOM 2088 O O . THR A 1 280 ? 1.305 -6.738 7.137 1 98.56 280 THR A O 1
ATOM 2091 N N . ALA A 1 281 ? 1.63 -8.375 8.641 1 98.56 281 ALA A N 1
ATOM 2092 C CA . ALA A 1 281 ? 0.484 -9.141 8.156 1 98.56 281 ALA A CA 1
ATOM 2093 C C . ALA A 1 281 ? -0.797 -8.312 8.234 1 98.56 281 ALA A C 1
ATOM 2095 O O . ALA A 1 281 ? -1.637 -8.375 7.332 1 98.56 281 ALA A O 1
ATOM 2096 N N . GLY A 1 282 ? -0.933 -7.551 9.422 1 98.25 282 GLY A N 1
ATOM 2097 C CA . GLY A 1 282 ? -2.059 -6.637 9.547 1 98.25 282 GLY A CA 1
ATOM 2098 C C . GLY A 1 282 ? -3.391 -7.285 9.227 1 98.25 282 GLY A C 1
ATOM 2099 O O . GLY A 1 282 ? -3.734 -8.328 9.797 1 98.25 282 GLY A O 1
ATOM 2100 N N . ALA A 1 283 ? -4.102 -6.738 8.234 1 98.38 283 ALA A N 1
ATOM 2101 C CA . ALA A 1 283 ? -5.418 -7.238 7.859 1 98.38 283 ALA A CA 1
ATOM 2102 C C . ALA A 1 283 ? -5.328 -8.148 6.637 1 98.38 283 ALA A C 1
ATOM 2104 O O . ALA A 1 283 ? -6.332 -8.398 5.965 1 98.38 283 ALA A O 1
ATOM 2105 N N . ALA A 1 284 ? -4.184 -8.617 6.254 1 98.62 284 ALA A N 1
ATOM 2106 C CA . ALA A 1 284 ? -3.98 -9.516 5.117 1 98.62 284 ALA A CA 1
ATOM 2107 C C . ALA A 1 284 ? -4.527 -10.906 5.418 1 98.62 284 ALA A C 1
ATOM 2109 O O . ALA A 1 284 ? -4.676 -11.289 6.582 1 98.62 284 ALA A O 1
ATOM 2110 N N . PRO A 1 285 ? -4.832 -11.664 4.418 1 98.06 285 PRO A N 1
ATOM 2111 C CA . PRO A 1 285 ? -5.246 -13.047 4.652 1 98.06 285 PRO A CA 1
ATOM 2112 C C . PRO A 1 285 ? -4.105 -13.922 5.16 1 98.06 285 PRO A C 1
ATOM 2114 O O . PRO A 1 285 ? -2.936 -13.641 4.895 1 98.06 285 PRO A O 1
ATOM 2117 N N . GLU A 1 286 ? -4.461 -14.914 5.875 1 98 286 GLU A N 1
ATOM 2118 C CA . GLU A 1 286 ? -3.533 -15.938 6.352 1 98 286 GLU A CA 1
ATOM 2119 C C . GLU A 1 286 ? -4.18 -17.312 6.348 1 98 286 GLU A C 1
ATOM 2121 O O . GLU A 1 286 ? -4.969 -17.641 7.238 1 98 286 GLU A O 1
ATOM 2126 N N . PRO A 1 287 ? -3.814 -18.109 5.363 1 97.44 287 PRO A N 1
ATOM 2127 C CA . PRO A 1 287 ? -4.441 -19.438 5.277 1 97.44 287 PRO A CA 1
ATOM 2128 C C . PRO A 1 287 ? -3.781 -20.453 6.191 1 97.44 287 PRO A C 1
ATOM 2130 O O . PRO A 1 287 ? -4.336 -21.531 6.418 1 97.44 287 PRO A O 1
ATOM 2133 N N . ASP A 1 288 ? -2.639 -20.25 6.68 1 96.38 288 ASP A N 1
ATOM 2134 C CA . ASP A 1 288 ? -1.87 -21.203 7.473 1 96.38 288 ASP A CA 1
ATOM 2135 C C . ASP A 1 288 ? -2.111 -21 8.969 1 96.38 288 ASP A C 1
ATOM 2137 O O . ASP A 1 288 ? -1.837 -19.922 9.5 1 96.38 288 ASP A O 1
ATOM 2141 N N . PHE A 1 289 ? -2.5 -22.031 9.617 1 96 289 PHE A N 1
ATOM 2142 C CA . PHE A 1 289 ? -2.883 -21.969 11.023 1 96 289 PHE A CA 1
ATOM 2143 C C . PHE A 1 289 ? -1.681 -21.625 11.898 1 96 289 PHE A C 1
ATOM 2145 O O . PHE A 1 289 ? -1.788 -20.828 12.828 1 96 289 PHE A O 1
ATOM 2152 N N . LEU A 1 290 ? -0.578 -22.234 11.648 1 95.38 290 LEU A N 1
ATOM 2153 C CA . LEU A 1 290 ? 0.611 -21.969 12.453 1 95.38 290 LEU A CA 1
ATOM 2154 C C . LEU A 1 290 ? 1.08 -20.531 12.289 1 95.38 290 LEU A C 1
ATOM 2156 O O . LEU A 1 290 ? 1.447 -19.875 13.273 1 95.38 290 LEU A O 1
ATOM 2160 N N . ASN A 1 291 ? 1.103 -20.062 11.016 1 96 291 ASN A N 1
ATOM 2161 C CA . ASN A 1 291 ? 1.472 -18.672 10.789 1 96 291 ASN A CA 1
ATOM 2162 C C . ASN A 1 291 ? 0.517 -17.719 11.492 1 96 291 ASN A C 1
ATOM 2164 O O . ASN A 1 291 ? 0.944 -16.703 12.039 1 96 291 ASN A O 1
ATOM 2168 N N . ALA A 1 292 ? -0.764 -18.047 11.422 1 96.81 292 ALA A N 1
ATOM 2169 C CA . ALA A 1 292 ? -1.769 -17.234 12.094 1 96.81 292 ALA A CA 1
ATOM 2170 C C . ALA A 1 292 ? -1.496 -17.141 13.594 1 96.81 292 ALA A C 1
ATOM 2172 O O . ALA A 1 292 ? -1.576 -16.062 14.188 1 96.81 292 ALA A O 1
ATOM 2173 N N . ALA A 1 293 ? -1.157 -18.266 14.188 1 96.44 293 ALA A N 1
ATOM 2174 C CA . ALA A 1 293 ? -0.858 -18.312 15.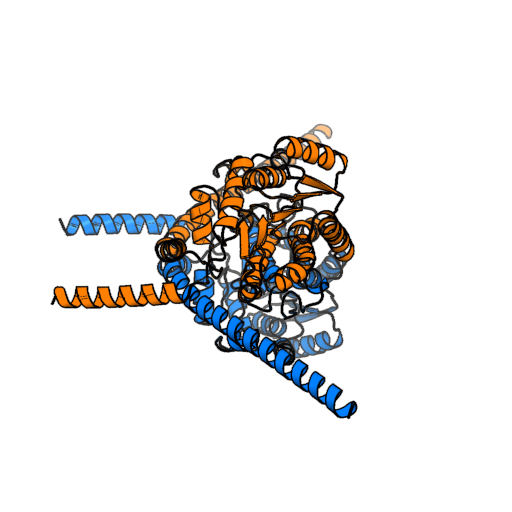617 1 96.44 293 ALA A CA 1
ATOM 2175 C C . ALA A 1 293 ? 0.389 -17.484 15.945 1 96.44 293 ALA A C 1
ATOM 2177 O O . ALA A 1 293 ? 0.409 -16.734 16.922 1 96.44 293 ALA A O 1
ATOM 2178 N N . LEU A 1 294 ? 1.395 -17.641 15.156 1 97.19 294 LEU A N 1
ATOM 2179 C CA . LEU A 1 294 ? 2.654 -16.938 15.398 1 97.19 294 LEU A CA 1
ATOM 2180 C C . LEU A 1 294 ? 2.494 -15.438 15.211 1 97.19 294 LEU A C 1
ATOM 2182 O O . LEU A 1 294 ? 3.072 -14.648 15.953 1 97.19 294 LEU A O 1
ATOM 2186 N N . GLN A 1 295 ? 1.765 -15.039 14.18 1 98 295 GLN A N 1
ATOM 2187 C CA . GLN A 1 295 ? 1.467 -13.625 13.977 1 98 295 GLN A CA 1
ATOM 2188 C C . GLN A 1 295 ? 0.738 -13.031 15.18 1 98 295 GLN A C 1
ATOM 2190 O O . GLN A 1 295 ? 1.016 -11.906 15.586 1 98 295 GLN A O 1
ATOM 2195 N N . THR A 1 296 ? -0.208 -13.773 15.703 1 97.56 296 THR A N 1
ATOM 2196 C CA . THR A 1 296 ? -0.995 -13.32 16.844 1 97.56 296 THR A CA 1
ATOM 2197 C C . THR A 1 296 ? -0.135 -13.25 18.094 1 97.56 296 THR A C 1
ATOM 2199 O O . THR A 1 296 ? -0.243 -12.305 18.891 1 97.56 296 THR A O 1
ATOM 2202 N N . LEU A 1 297 ? 0.715 -14.164 18.266 1 96.56 297 LEU A N 1
ATOM 2203 C CA . LEU A 1 297 ? 1.517 -14.273 19.484 1 96.56 297 LEU A CA 1
ATOM 2204 C C . LEU A 1 297 ? 2.664 -13.273 19.469 1 96.56 297 LEU A C 1
ATOM 2206 O O . LEU A 1 297 ? 2.992 -12.688 20.5 1 96.56 297 LEU A O 1
ATOM 2210 N N . PHE A 1 298 ? 3.266 -13.039 18.25 1 97.5 298 PHE A N 1
ATOM 2211 C CA . PHE A 1 298 ? 4.539 -12.336 18.25 1 97.5 298 PHE A CA 1
ATOM 2212 C C . PHE A 1 298 ? 4.406 -10.992 17.531 1 97.5 298 PHE A C 1
ATOM 2214 O O . PHE A 1 298 ? 5.32 -10.164 17.578 1 97.5 298 PHE A O 1
ATOM 2221 N N . GLY A 1 299 ? 3.256 -10.766 16.906 1 97.12 299 GLY A N 1
ATOM 2222 C CA . GLY A 1 299 ? 3.102 -9.531 16.141 1 97.12 299 GLY A CA 1
ATOM 2223 C C . GLY A 1 299 ? 3.402 -8.289 16.969 1 97.12 299 GLY A C 1
ATOM 2224 O O . GLY A 1 299 ? 4.055 -7.367 16.484 1 97.12 299 GLY A O 1
ATOM 2225 N N . GLY A 1 300 ? 2.91 -8.289 18.203 1 97.19 300 GLY A N 1
ATOM 2226 C CA . GLY A 1 300 ? 3.158 -7.148 19.062 1 97.19 300 GLY A CA 1
ATOM 2227 C C . GLY A 1 300 ? 4.621 -6.992 19.453 1 97.19 300 GLY A C 1
ATOM 2228 O O . GLY A 1 300 ? 5.152 -5.879 19.453 1 97.19 300 GLY A O 1
ATOM 2229 N N . LEU A 1 301 ? 5.254 -8.086 19.797 1 96.19 301 LEU A N 1
ATOM 2230 C CA . LEU A 1 301 ? 6.676 -8.07 20.109 1 96.19 301 LEU A CA 1
ATOM 2231 C C . LEU A 1 301 ? 7.5 -7.559 18.938 1 96.19 301 LEU A C 1
ATOM 2233 O O . LEU A 1 301 ? 8.43 -6.766 19.125 1 96.19 301 LEU A O 1
ATOM 2237 N N . PHE A 1 302 ? 7.172 -8.039 17.75 1 98.12 302 PHE A N 1
ATOM 2238 C CA . PHE A 1 302 ? 7.887 -7.613 16.547 1 98.12 302 PHE A CA 1
ATOM 2239 C C . PHE A 1 302 ? 7.684 -6.125 16.281 1 98.12 302 PHE A C 1
ATOM 2241 O O . PHE A 1 302 ? 8.586 -5.449 15.781 1 98.12 302 PHE A O 1
ATOM 2248 N N . ARG A 1 303 ? 6.535 -5.586 16.656 1 98.19 303 ARG A N 1
ATOM 2249 C CA . ARG A 1 303 ? 6.301 -4.148 16.547 1 98.19 303 ARG A CA 1
ATOM 2250 C C . ARG A 1 303 ? 7.27 -3.371 17.438 1 98.19 303 ARG A C 1
ATOM 2252 O O . ARG A 1 303 ? 7.84 -2.367 17.016 1 98.19 303 ARG A O 1
ATOM 2259 N N . GLY A 1 304 ? 7.438 -3.828 18.672 1 97.25 304 GLY A N 1
ATOM 2260 C CA . GLY A 1 304 ? 8.406 -3.199 19.562 1 97.25 304 GLY A CA 1
ATOM 2261 C C . GLY A 1 304 ? 9.812 -3.205 18.984 1 97.25 304 GLY A C 1
ATOM 2262 O O . GLY A 1 304 ? 10.5 -2.178 19 1 97.25 304 GLY A O 1
ATOM 2263 N N . ILE A 1 305 ? 10.195 -4.316 18.484 1 96.69 305 ILE A N 1
ATOM 2264 C CA . ILE A 1 305 ? 11.523 -4.457 17.891 1 96.69 305 ILE A CA 1
ATOM 2265 C C . ILE A 1 305 ? 11.656 -3.518 16.688 1 96.69 305 ILE A C 1
ATOM 2267 O O . ILE A 1 305 ? 12.68 -2.855 16.531 1 96.69 305 ILE A O 1
ATOM 2271 N N . MET A 1 306 ? 10.641 -3.467 15.891 1 97.25 306 MET A N 1
ATOM 2272 C CA . MET A 1 306 ? 10.664 -2.637 14.688 1 97.25 306 MET A CA 1
ATOM 2273 C C . MET A 1 306 ? 10.828 -1.163 15.047 1 97.25 306 MET A C 1
ATOM 2275 O O . MET A 1 306 ? 11.5 -0.416 14.336 1 97.25 306 MET A O 1
ATOM 2279 N N . LEU A 1 307 ? 10.18 -0.753 16.141 1 97.75 307 LEU A N 1
ATOM 2280 C CA . LEU A 1 307 ? 10.289 0.64 16.547 1 97.75 307 LEU A CA 1
ATOM 2281 C C . LEU A 1 307 ? 11.734 0.992 16.891 1 97.75 307 LEU A C 1
ATOM 2283 O O . LEU A 1 307 ? 12.18 2.111 16.641 1 97.75 307 LEU A O 1
ATOM 2287 N N . VAL A 1 308 ? 12.469 0.062 17.453 1 96.56 308 VAL A N 1
ATOM 2288 C CA . VAL A 1 308 ? 13.883 0.278 17.75 1 96.56 308 VAL A CA 1
ATOM 2289 C C . VAL A 1 308 ? 14.664 0.398 16.438 1 96.56 308 VAL A C 1
ATOM 2291 O O . VAL A 1 308 ? 15.523 1.274 16.297 1 96.56 308 VAL A O 1
ATOM 2294 N N . TYR A 1 309 ? 14.344 -0.474 15.5 1 95.56 309 TYR A N 1
ATOM 2295 C CA . TYR A 1 309 ? 14.977 -0.395 14.188 1 95.56 309 TYR A CA 1
ATOM 2296 C C . TYR A 1 309 ? 14.703 0.952 13.531 1 95.56 309 TYR A C 1
ATOM 2298 O O . TYR A 1 309 ? 15.617 1.58 12.984 1 95.56 309 TYR A O 1
ATOM 2306 N N . ILE A 1 310 ? 13.508 1.395 13.57 1 97.25 310 ILE A N 1
ATOM 2307 C CA . ILE A 1 310 ? 13.125 2.66 12.953 1 97.25 310 ILE A CA 1
ATOM 2308 C C . ILE A 1 310 ? 13.883 3.807 13.609 1 97.25 310 ILE A C 1
ATOM 2310 O O . ILE A 1 310 ? 14.289 4.758 12.938 1 97.25 310 ILE A O 1
ATOM 2314 N N . GLY A 1 311 ? 14 3.717 14.945 1 97.31 311 GLY A N 1
ATOM 2315 C CA . GLY A 1 311 ? 14.828 4.703 15.617 1 97.31 311 GLY A CA 1
ATOM 2316 C C . GLY A 1 311 ? 16.234 4.777 15.062 1 97.31 311 GLY A C 1
ATOM 2317 O O . GLY A 1 311 ? 16.781 5.871 14.867 1 97.31 311 GLY A O 1
ATOM 2318 N N . SER A 1 312 ? 16.844 3.621 14.867 1 96.12 312 SER A N 1
ATOM 2319 C CA . SER A 1 312 ? 18.172 3.564 14.281 1 96.12 312 SER A CA 1
ATOM 2320 C C . SER A 1 312 ? 18.188 4.164 12.883 1 96.12 312 SER A C 1
ATOM 2322 O O . SER A 1 312 ? 19.125 4.871 12.516 1 96.12 312 SER A O 1
ATOM 2324 N N . PHE A 1 313 ? 17.172 3.85 12.039 1 97.12 313 PHE A N 1
ATOM 2325 C CA . PHE A 1 313 ? 17.062 4.414 10.695 1 97.12 313 PHE A CA 1
ATOM 2326 C C . PHE A 1 313 ? 17.016 5.934 10.75 1 97.12 313 PHE A C 1
ATOM 2328 O O . PHE A 1 313 ? 17.688 6.613 9.977 1 97.12 313 PHE A O 1
ATOM 2335 N N . ASN A 1 314 ? 16.188 6.449 11.664 1 97.56 314 ASN A N 1
ATOM 2336 C CA . ASN A 1 314 ? 16.047 7.895 11.812 1 97.56 314 ASN A CA 1
ATOM 2337 C C . ASN A 1 314 ? 17.375 8.547 12.18 1 97.56 314 ASN A C 1
ATOM 2339 O O . ASN A 1 314 ? 17.703 9.641 11.703 1 97.56 314 ASN A O 1
ATOM 2343 N N . ARG A 1 315 ? 18.109 7.906 13.039 1 96.81 315 ARG A N 1
ATOM 2344 C CA . ARG A 1 315 ? 19.422 8.43 13.422 1 96.81 315 ARG A CA 1
ATOM 2345 C C . ARG A 1 315 ? 20.375 8.469 12.234 1 96.81 315 ARG A C 1
ATOM 2347 O O . ARG A 1 315 ? 21.109 9.438 12.055 1 96.81 315 ARG A O 1
ATOM 2354 N N . ILE A 1 316 ? 20.359 7.438 11.477 1 96.94 316 ILE A N 1
ATOM 2355 C CA . ILE A 1 316 ? 21.203 7.379 10.281 1 96.94 316 ILE A CA 1
ATOM 2356 C C . ILE A 1 316 ? 20.844 8.531 9.344 1 96.94 316 ILE A C 1
ATOM 2358 O O . ILE A 1 316 ? 21.734 9.219 8.836 1 96.94 316 ILE A O 1
ATOM 2362 N N . VAL A 1 317 ? 19.578 8.758 9.109 1 97.5 317 VAL A N 1
ATOM 2363 C CA . VAL A 1 317 ? 19.109 9.805 8.211 1 97.5 317 VAL A CA 1
ATOM 2364 C C . VAL A 1 317 ? 19.547 11.172 8.734 1 97.5 317 VAL A C 1
ATOM 2366 O O . VAL A 1 317 ? 19.984 12.023 7.961 1 97.5 317 VAL A O 1
ATOM 2369 N N . GLN A 1 318 ? 19.438 11.367 10.016 1 96.88 318 GLN A N 1
ATOM 2370 C CA . GLN A 1 318 ? 19.859 12.625 10.625 1 96.88 318 GLN A CA 1
ATOM 2371 C C . GLN A 1 318 ? 21.359 12.828 10.477 1 96.88 318 GLN A C 1
ATOM 2373 O O . GLN A 1 318 ? 21.812 13.945 10.195 1 96.88 318 GLN A O 1
ATOM 2378 N N . GLN A 1 319 ? 22.109 11.773 10.695 1 96.88 319 GLN A N 1
ATOM 2379 C CA . GLN A 1 319 ? 23.562 11.852 10.578 1 96.88 319 GLN A CA 1
ATOM 2380 C C . GLN A 1 319 ? 23.969 12.164 9.148 1 96.88 319 GLN A C 1
ATOM 2382 O O . GLN A 1 319 ? 24.875 12.977 8.922 1 96.88 319 GLN A O 1
ATOM 2387 N N . CYS A 1 320 ? 23.344 11.477 8.227 1 96.69 320 CYS A N 1
ATOM 2388 C CA . CYS A 1 320 ? 23.641 11.742 6.824 1 96.69 320 CYS A CA 1
ATOM 2389 C C . CYS A 1 320 ? 23.281 13.172 6.449 1 96.69 320 CYS A C 1
ATOM 2391 O O . CYS A 1 320 ? 24 13.828 5.695 1 96.69 320 CYS A O 1
ATOM 2393 N N . HIS A 1 321 ? 22.188 13.68 6.938 1 95.94 321 HIS A N 1
ATOM 2394 C CA . HIS A 1 321 ? 21.75 15.047 6.691 1 95.94 321 HIS A CA 1
ATOM 2395 C C . HIS A 1 321 ? 22.766 16.047 7.238 1 95.94 321 HIS A C 1
ATOM 2397 O O . HIS A 1 321 ? 23.125 17.016 6.562 1 95.94 321 HIS A O 1
ATOM 2403 N N . ALA A 1 322 ? 23.219 15.82 8.414 1 95.44 322 ALA A N 1
ATOM 2404 C CA . ALA A 1 322 ? 24.219 16.688 9.039 1 95.44 322 ALA A CA 1
ATOM 2405 C C . ALA A 1 322 ? 25.516 16.719 8.234 1 95.44 322 ALA A C 1
ATOM 2407 O O . ALA A 1 322 ? 26.125 17.766 8.062 1 95.44 322 ALA A O 1
ATOM 2408 N N . LYS A 1 323 ? 25.875 15.586 7.789 1 94.25 323 LYS A N 1
ATOM 2409 C CA . LYS A 1 323 ? 27.078 15.469 6.973 1 94.25 323 LYS A CA 1
ATOM 2410 C C . LYS A 1 323 ? 26.953 16.281 5.684 1 94.25 323 LYS A C 1
ATOM 2412 O O . LYS A 1 323 ? 27.906 16.938 5.266 1 94.25 323 LYS A O 1
ATOM 2417 N N . LYS A 1 324 ? 25.844 16.188 5.035 1 91.5 324 LYS A N 1
ATOM 2418 C CA . LYS A 1 324 ? 25.594 16.906 3.787 1 91.5 324 LYS A CA 1
ATOM 2419 C C . LYS A 1 324 ? 25.578 18.406 4.016 1 91.5 324 LYS A C 1
ATOM 2421 O O . LYS A 1 324 ? 26.047 19.188 3.172 1 91.5 324 LYS A O 1
ATOM 2426 N N . GLN A 1 325 ? 25 18.875 5.117 1 89.19 325 GLN A N 1
ATOM 2427 C CA . GLN A 1 325 ? 24.984 20.297 5.457 1 89.19 325 GLN A CA 1
ATOM 2428 C C . GLN A 1 325 ? 26.391 20.812 5.746 1 89.19 325 GLN A C 1
ATOM 2430 O O . GLN A 1 325 ? 26.734 21.922 5.375 1 89.19 325 GLN A O 1
ATOM 2435 N N . GLY A 1 326 ? 27.125 19.969 6.43 1 85.88 326 GLY A N 1
ATOM 2436 C CA . GLY A 1 326 ? 28.5 20.328 6.699 1 85.88 326 GLY A CA 1
ATOM 2437 C C . GLY A 1 326 ? 29.344 20.438 5.441 1 85.88 326 GLY A C 1
ATOM 2438 O O . GLY A 1 326 ? 30.156 21.359 5.316 1 85.88 326 GLY A O 1
ATOM 2439 N N . ASN A 1 327 ? 29.141 19.562 4.551 1 81.81 327 ASN A N 1
ATOM 2440 C CA . ASN A 1 327 ? 29.875 19.594 3.287 1 81.81 327 ASN A CA 1
ATOM 2441 C C . ASN A 1 327 ? 29.5 20.812 2.445 1 81.81 327 ASN A C 1
ATOM 2443 O O . ASN A 1 327 ? 30.344 21.406 1.785 1 81.81 327 ASN A O 1
ATOM 2447 N N . ASP A 1 328 ? 28.266 21.125 2.465 1 78.88 328 ASP A N 1
ATOM 2448 C CA . ASP A 1 328 ? 27.797 22.297 1.727 1 78.88 328 ASP A CA 1
ATOM 2449 C C . ASP A 1 328 ? 28.375 23.578 2.297 1 78.88 328 ASP A C 1
ATOM 2451 O O . ASP A 1 328 ? 28.734 24.5 1.549 1 78.88 328 ASP A O 1
ATOM 2455 N N . GLU A 1 329 ? 28.453 23.547 3.584 1 77.06 329 GLU A N 1
ATOM 2456 C CA . GLU A 1 329 ? 29.047 24.703 4.227 1 77.06 329 GLU A CA 1
ATOM 2457 C C . GLU A 1 329 ? 30.531 24.828 3.893 1 77.06 329 GLU A C 1
ATOM 2459 O O . GLU A 1 329 ? 31.031 25.922 3.631 1 77.06 329 GLU A O 1
ATOM 2464 N N . LYS A 1 330 ? 31.297 23.781 3.799 1 79.5 330 LYS A N 1
ATOM 2465 C CA . LYS A 1 330 ? 32.719 23.797 3.469 1 79.5 330 LYS A CA 1
ATOM 2466 C C . LYS A 1 330 ? 32.938 24.219 2.018 1 79.5 330 LYS A C 1
ATOM 2468 O O . LYS A 1 330 ? 33.844 24.984 1.723 1 79.5 330 LYS A O 1
ATOM 2473 N N . THR A 1 331 ? 32 23.688 1.23 1 74.88 331 THR A N 1
ATOM 2474 C CA . THR A 1 331 ? 32.125 24.031 -0.184 1 74.88 331 THR A CA 1
ATOM 2475 C C . THR A 1 331 ? 31.844 25.5 -0.421 1 74.88 331 THR A C 1
ATOM 2477 O O . THR A 1 331 ? 32.531 26.156 -1.215 1 74.88 331 THR A O 1
ATOM 2480 N N . SER A 1 332 ? 30.859 25.906 0.305 1 79.62 332 SER A N 1
ATOM 2481 C CA . SER A 1 332 ? 30.516 27.328 0.186 1 79.62 332 SER A CA 1
ATOM 2482 C C . SER A 1 332 ? 31.641 28.203 0.721 1 79.62 332 SER A C 1
ATOM 2484 O O . SER A 1 332 ? 31.969 29.234 0.13 1 79.62 332 SER A O 1
ATOM 2486 N N . LEU A 1 333 ? 32.25 27.75 1.704 1 80.19 333 LEU A N 1
ATOM 2487 C CA . LEU A 1 333 ? 33.344 28.484 2.287 1 80.19 333 LEU A CA 1
ATOM 2488 C C . LEU A 1 333 ? 34.562 28.453 1.364 1 80.19 333 LEU A C 1
ATOM 2490 O O . LEU A 1 333 ? 35.25 29.469 1.2 1 80.19 333 LEU A O 1
ATOM 2494 N N . THR A 1 334 ? 34.812 27.328 0.813 1 80.25 334 THR A N 1
ATOM 2495 C CA . THR A 1 334 ? 35.938 27.188 -0.111 1 80.25 334 THR A CA 1
ATOM 2496 C C . THR A 1 334 ? 35.719 28.047 -1.354 1 80.25 334 THR A C 1
ATOM 2498 O O . THR A 1 334 ? 36.656 28.688 -1.845 1 80.25 334 THR A O 1
ATOM 2501 N N . GLN A 1 335 ? 34.531 28 -1.835 1 80.19 335 GLN A N 1
ATOM 2502 C CA . GLN A 1 335 ? 34.219 28.797 -3.016 1 80.19 335 GLN A CA 1
ATOM 2503 C C . GLN A 1 335 ? 34.312 30.297 -2.715 1 80.19 335 GLN A C 1
ATOM 2505 O O . GLN A 1 335 ? 34.812 31.062 -3.543 1 80.19 335 GLN A O 1
ATOM 2510 N N . SER A 1 336 ? 33.875 30.609 -1.541 1 80.5 336 SER A N 1
ATOM 2511 C CA . SER A 1 336 ? 34 32 -1.114 1 80.5 336 SER A CA 1
ATOM 2512 C C . SER A 1 336 ? 35.469 32.406 -0.958 1 80.5 336 SER A C 1
ATOM 2514 O O . SER A 1 336 ? 35.844 33.5 -1.348 1 80.5 336 SER A O 1
ATOM 2516 N N . ALA A 1 337 ? 36.344 31.625 -0.527 1 81.81 337 ALA A N 1
ATOM 2517 C CA . ALA A 1 337 ? 37.75 31.891 -0.37 1 81.81 337 ALA A CA 1
ATOM 2518 C C . ALA A 1 337 ? 38.438 32 -1.728 1 81.81 337 ALA A C 1
ATOM 2520 O O . ALA A 1 337 ? 39.281 32.875 -1.934 1 81.81 337 ALA A O 1
ATOM 2521 N N . GLU A 1 338 ? 38.094 31.047 -2.512 1 78.44 338 GLU A N 1
ATOM 2522 C CA . GLU A 1 338 ? 38.656 31.094 -3.854 1 78.44 338 GLU A CA 1
ATOM 2523 C C . GLU A 1 338 ? 38.281 32.375 -4.594 1 78.44 338 GLU A C 1
ATOM 2525 O O . GLU A 1 338 ? 39.094 32.938 -5.305 1 78.44 338 GLU A O 1
ATOM 2530 N N . ALA A 1 339 ? 37.031 32.75 -4.32 1 81.75 339 ALA A N 1
ATOM 2531 C CA . ALA A 1 339 ? 36.562 33.969 -4.949 1 81.75 339 ALA A CA 1
ATOM 2532 C C . ALA A 1 339 ? 37.25 35.188 -4.387 1 81.75 339 ALA A C 1
ATOM 2534 O O . ALA A 1 339 ? 37.625 36.125 -5.129 1 81.75 339 ALA A O 1
ATOM 2535 N N . GLU A 1 340 ? 37.594 35.125 -3.234 1 77 340 GLU A N 1
ATOM 2536 C CA . GLU A 1 340 ? 38.312 36.219 -2.596 1 77 340 GLU A CA 1
ATOM 2537 C C . GLU A 1 340 ? 39.781 36.219 -3.023 1 77 340 GLU A C 1
ATOM 2539 O O . GLU A 1 340 ? 40.375 37.281 -3.23 1 77 340 GLU A O 1
ATOM 2544 N N . SER A 1 341 ? 40.406 35.094 -3.221 1 77.88 341 SER A N 1
ATOM 2545 C CA . SER A 1 341 ? 41.781 34.969 -3.645 1 77.88 341 SER A CA 1
ATOM 2546 C C . SER A 1 341 ? 41.969 35.469 -5.082 1 77.88 341 SER A C 1
ATOM 2548 O O . SER A 1 341 ? 43 36.031 -5.422 1 77.88 341 SER A O 1
ATOM 2550 N N . LYS A 1 342 ? 41 35.219 -5.793 1 69.94 342 LYS A N 1
ATOM 2551 C CA . LYS A 1 342 ? 41.094 35.656 -7.184 1 69.94 342 LYS A CA 1
ATOM 2552 C C . LYS A 1 342 ? 40.938 37.188 -7.293 1 69.94 342 LYS A C 1
ATOM 2554 O O . LYS A 1 342 ? 41.281 37.781 -8.32 1 69.94 342 LYS A O 1
ATOM 2559 N N . LYS A 1 343 ? 40.375 37.688 -6.273 1 72.69 343 LYS A N 1
ATOM 2560 C CA . LYS A 1 343 ? 40.188 39.125 -6.23 1 72.69 343 LYS A CA 1
ATOM 2561 C C . LYS A 1 343 ? 41.438 39.812 -5.645 1 72.69 343 LYS A C 1
ATOM 2563 O O . LYS A 1 343 ? 41.594 41.031 -5.789 1 72.69 343 LYS A O 1
ATOM 2568 N N . ALA A 1 344 ? 42.312 39.062 -5.285 1 55.66 344 ALA A N 1
ATOM 2569 C CA . ALA A 1 344 ? 43.562 39.625 -4.805 1 55.66 344 ALA A CA 1
ATOM 2570 C C . ALA A 1 344 ? 44.656 39.469 -5.852 1 55.66 344 ALA A C 1
ATOM 2572 O O . ALA A 1 344 ? 44.906 38.375 -6.359 1 55.66 344 ALA A O 1
ATOM 2573 N N . MET B 1 1 ? 14.492 -14.062 47.281 1 65 1 MET B N 1
ATOM 2574 C CA . MET B 1 1 ? 14.531 -14.57 45.906 1 65 1 MET B CA 1
ATOM 2575 C C . MET B 1 1 ? 13.469 -13.891 45.062 1 65 1 MET B C 1
ATOM 2577 O O . MET B 1 1 ? 13.75 -13.461 43.938 1 65 1 MET B O 1
ATOM 2581 N N . VAL B 1 2 ? 12.305 -13.727 45.656 1 76.56 2 VAL B N 1
ATOM 2582 C CA . VAL B 1 2 ? 11.195 -13.07 44.969 1 76.56 2 VAL B CA 1
ATOM 2583 C C . VAL B 1 2 ? 11.508 -11.594 44.75 1 76.56 2 VAL B C 1
ATOM 2585 O O . VAL B 1 2 ? 11.25 -11.039 43.688 1 76.56 2 VAL B O 1
ATOM 2588 N N . CYS B 1 3 ? 12.281 -11.102 45.656 1 81 3 CYS B N 1
ATOM 2589 C CA . CYS B 1 3 ? 12.578 -9.672 45.625 1 81 3 CYS B CA 1
ATOM 2590 C C . CYS B 1 3 ? 13.594 -9.359 44.5 1 81 3 CYS B C 1
ATOM 2592 O O . CYS B 1 3 ? 13.43 -8.391 43.781 1 81 3 CYS B O 1
ATOM 2594 N N . LEU B 1 4 ? 14.5 -10.25 44.344 1 86.38 4 LEU B N 1
ATOM 2595 C CA . LEU B 1 4 ? 15.531 -10.047 43.344 1 86.38 4 LEU B CA 1
ATOM 2596 C C . LEU B 1 4 ? 14.953 -10.211 41.938 1 86.38 4 LEU B C 1
ATOM 2598 O O . LEU B 1 4 ? 15.305 -9.453 41.031 1 86.38 4 LEU B O 1
ATOM 2602 N N . PHE B 1 5 ? 14.172 -11.148 41.812 1 88.81 5 PHE B N 1
ATOM 2603 C CA . PHE B 1 5 ? 13.516 -11.367 40.531 1 88.81 5 PHE B CA 1
ATOM 2604 C C . PHE B 1 5 ? 12.688 -10.156 40.125 1 88.81 5 PHE B C 1
ATOM 2606 O O . PHE B 1 5 ? 12.758 -9.695 38.969 1 88.81 5 PHE B O 1
ATOM 2613 N N . CYS B 1 6 ? 11.914 -9.633 41.031 1 89.06 6 CYS B N 1
ATOM 2614 C CA . CYS B 1 6 ? 11.094 -8.461 40.75 1 89.06 6 CYS B CA 1
ATOM 2615 C C . CYS B 1 6 ? 11.961 -7.262 40.406 1 89.06 6 CYS B C 1
ATOM 2617 O O . CYS B 1 6 ? 11.602 -6.457 39.531 1 89.06 6 CYS B O 1
ATOM 2619 N N . LEU B 1 7 ? 13.047 -7.191 41.031 1 89.31 7 LEU B N 1
ATOM 2620 C CA . LEU B 1 7 ? 13.953 -6.09 40.75 1 89.31 7 LEU B CA 1
ATOM 2621 C C . LEU B 1 7 ? 14.555 -6.227 39.344 1 89.31 7 LEU B C 1
ATOM 2623 O O . LEU B 1 7 ? 14.656 -5.242 38.625 1 89.31 7 LEU B O 1
ATOM 2627 N N . VAL B 1 8 ? 14.984 -7.379 39.031 1 89.62 8 VAL B N 1
ATOM 2628 C CA . VAL B 1 8 ? 15.578 -7.629 37.719 1 89.62 8 VAL B CA 1
ATOM 2629 C C . VAL B 1 8 ? 14.539 -7.375 36.625 1 89.62 8 VAL B C 1
ATOM 2631 O O . VAL B 1 8 ? 14.844 -6.738 35.594 1 89.62 8 VAL B O 1
ATOM 2634 N N . VAL B 1 9 ? 13.375 -7.82 36.812 1 88.31 9 VAL B N 1
ATOM 2635 C CA . VAL B 1 9 ? 12.297 -7.613 35.844 1 88.31 9 VAL B CA 1
ATOM 2636 C C . VAL B 1 9 ? 11.984 -6.121 35.75 1 88.31 9 VAL B C 1
ATOM 2638 O O . VAL B 1 9 ? 11.742 -5.605 34.656 1 88.31 9 VAL B O 1
ATOM 2641 N N . GLY B 1 10 ? 11.992 -5.539 36.875 1 87.94 10 GLY B N 1
ATOM 2642 C CA . GLY B 1 10 ? 11.766 -4.102 36.875 1 87.94 10 GLY B CA 1
ATOM 2643 C C . GLY B 1 10 ? 12.82 -3.326 36.125 1 87.94 10 GLY B C 1
ATOM 2644 O O . GLY B 1 10 ? 12.5 -2.439 35.312 1 87.94 10 GLY B O 1
ATOM 2645 N N . ILE B 1 11 ? 14.023 -3.682 36.312 1 89.31 11 ILE B N 1
ATOM 2646 C CA . ILE B 1 11 ? 15.133 -3.01 35.656 1 89.31 11 ILE B CA 1
ATOM 2647 C C . ILE B 1 11 ? 15.094 -3.295 34.156 1 89.31 11 ILE B C 1
ATOM 2649 O O . ILE B 1 11 ? 15.289 -2.391 33.344 1 89.31 11 ILE B O 1
ATOM 2653 N N . ALA B 1 12 ? 14.836 -4.504 33.844 1 86.88 12 ALA B N 1
ATOM 2654 C CA . ALA B 1 12 ? 14.742 -4.875 32.406 1 86.88 12 ALA B CA 1
ATOM 2655 C C . ALA B 1 12 ? 13.602 -4.133 31.734 1 86.88 12 ALA B C 1
ATOM 2657 O O . ALA B 1 12 ? 13.766 -3.633 30.609 1 86.88 12 ALA B O 1
ATOM 2658 N N . THR B 1 13 ? 12.547 -4.059 32.406 1 86.5 13 THR B N 1
ATOM 2659 C CA . THR B 1 13 ? 11.391 -3.365 31.844 1 86.5 13 THR B CA 1
ATOM 2660 C C . THR B 1 13 ? 11.688 -1.877 31.672 1 86.5 13 THR B C 1
ATOM 2662 O O . THR B 1 13 ? 11.312 -1.278 30.672 1 86.5 13 THR B O 1
ATOM 2665 N N . ALA B 1 14 ? 12.32 -1.369 32.688 1 88.62 14 ALA B N 1
ATOM 2666 C CA . ALA B 1 14 ? 12.688 0.044 32.594 1 88.62 14 ALA B CA 1
ATOM 2667 C C . ALA B 1 14 ? 13.664 0.293 31.453 1 88.62 14 ALA B C 1
ATOM 2669 O O . ALA B 1 14 ? 13.562 1.301 30.75 1 88.62 14 ALA B O 1
ATOM 2670 N N . ALA B 1 15 ? 14.57 -0.607 31.281 1 89.25 15 ALA B N 1
ATOM 2671 C CA . ALA B 1 15 ? 15.555 -0.477 30.203 1 89.25 15 ALA B CA 1
ATOM 2672 C C . ALA B 1 15 ? 14.891 -0.577 28.844 1 89.25 15 ALA B C 1
ATOM 2674 O O . ALA B 1 15 ? 15.219 0.181 27.922 1 89.25 15 ALA B O 1
ATOM 2675 N N . ILE B 1 16 ? 14.008 -1.45 28.719 1 87.44 16 ILE B N 1
ATOM 2676 C CA . ILE B 1 16 ? 13.266 -1.618 27.484 1 87.44 16 ILE B CA 1
ATOM 2677 C C . ILE B 1 16 ? 12.43 -0.369 27.203 1 87.44 16 ILE B C 1
ATOM 2679 O O . ILE B 1 16 ? 12.406 0.132 26.078 1 87.44 16 ILE B O 1
ATOM 2683 N N . GLY B 1 17 ? 11.844 0.085 28.266 1 88.5 17 GLY B N 1
ATOM 2684 C CA . GLY B 1 17 ? 11.078 1.312 28.125 1 88.5 17 GLY B CA 1
ATOM 2685 C C . GLY B 1 17 ? 11.914 2.498 27.703 1 88.5 17 GLY B C 1
ATOM 2686 O O . GLY B 1 17 ? 11.492 3.295 26.859 1 88.5 17 GLY B O 1
ATOM 2687 N N . ALA B 1 18 ? 13.055 2.588 28.25 1 90.19 18 ALA B N 1
ATOM 2688 C CA . ALA B 1 18 ? 13.961 3.674 27.891 1 90.19 18 ALA B CA 1
ATOM 2689 C C . ALA B 1 18 ? 14.43 3.547 26.438 1 90.19 18 ALA B C 1
ATOM 2691 O O . ALA B 1 18 ? 14.516 4.543 25.719 1 90.19 18 ALA B O 1
ATOM 2692 N N . LEU B 1 19 ? 14.719 2.363 26.125 1 88.44 19 LEU B N 1
ATOM 2693 C CA . LEU B 1 19 ? 15.125 2.113 24.75 1 88.44 19 LEU B CA 1
ATOM 2694 C C . LEU B 1 19 ? 14.008 2.494 23.781 1 88.44 19 LEU B C 1
ATOM 2696 O O . LEU B 1 19 ? 14.273 3.098 22.734 1 88.44 19 LEU B O 1
ATOM 2700 N N . PHE B 1 20 ? 12.891 2.148 24.188 1 87 20 PHE B N 1
ATOM 2701 C CA . PHE B 1 20 ? 11.719 2.475 23.375 1 87 20 PHE B CA 1
ATOM 2702 C C . PHE B 1 20 ? 11.547 3.984 23.266 1 87 20 PHE B C 1
ATOM 2704 O O . PHE B 1 20 ? 11.344 4.512 22.172 1 87 20 PHE B O 1
ATOM 2711 N N . TRP B 1 21 ? 11.688 4.594 24.359 1 87.81 21 TRP B N 1
ATOM 2712 C CA . TRP B 1 21 ? 11.523 6.043 24.391 1 87.81 21 TRP B CA 1
ATOM 2713 C C . TRP B 1 21 ? 12.594 6.734 23.562 1 87.81 21 TRP B C 1
ATOM 2715 O O . TRP B 1 21 ? 12.297 7.672 22.812 1 87.81 21 TRP B O 1
ATOM 2725 N N . TYR B 1 22 ? 13.727 6.16 23.609 1 90.75 22 TYR B N 1
ATOM 2726 C CA . TYR B 1 22 ? 14.852 6.742 22.891 1 90.75 22 TYR B CA 1
ATOM 2727 C C . TYR B 1 22 ? 14.711 6.523 21.391 1 90.75 22 TYR B C 1
ATOM 2729 O O . TYR B 1 22 ? 15.156 7.352 20.594 1 90.75 22 TYR B O 1
ATOM 2737 N N . SER B 1 23 ? 14.055 5.496 21.016 1 94 23 SER B N 1
ATOM 2738 C CA . SER B 1 23 ? 14.016 5.082 19.625 1 94 23 SER B CA 1
ATOM 2739 C C . SER B 1 23 ? 12.914 5.805 18.859 1 94 23 SER B C 1
ATOM 2741 O O . SER B 1 23 ? 12.938 5.867 17.625 1 94 23 SER B O 1
ATOM 2743 N N . LEU B 1 24 ? 11.961 6.332 19.531 1 96.5 24 LEU B N 1
ATOM 2744 C CA . LEU B 1 24 ? 10.828 6.961 18.859 1 96.5 24 LEU B CA 1
ATOM 2745 C C . LEU B 1 24 ? 11.219 8.312 18.281 1 96.5 24 LEU B C 1
ATOM 2747 O O . LEU B 1 24 ? 12.055 9.023 18.844 1 96.5 24 LEU B O 1
ATOM 2751 N N . PRO B 1 25 ? 10.68 8.609 17.125 1 95.19 25 PRO B N 1
ATOM 2752 C CA . PRO B 1 25 ? 10.953 9.938 16.578 1 95.19 25 PRO B CA 1
ATOM 2753 C C . PRO B 1 25 ? 10.336 11.055 17.422 1 95.19 25 PRO B C 1
ATOM 2755 O O . PRO B 1 25 ? 9.344 10.828 18.125 1 95.19 25 PRO B O 1
ATOM 2758 N N . ARG B 1 26 ? 10.945 12.195 17.297 1 91.75 26 ARG B N 1
ATOM 2759 C CA . ARG B 1 26 ? 10.383 13.352 17.984 1 91.75 26 ARG B CA 1
ATOM 2760 C C . ARG B 1 26 ? 9.008 13.711 17.438 1 91.75 26 ARG B C 1
ATOM 2762 O O . ARG B 1 26 ? 8.797 13.664 16.219 1 91.75 26 ARG B O 1
ATOM 2769 N N . LYS B 1 27 ? 8.125 14.039 18.328 1 94.88 27 LYS B N 1
ATOM 2770 C CA . LYS B 1 27 ? 6.828 14.562 17.922 1 94.88 27 LYS B CA 1
ATOM 2771 C C . LYS B 1 27 ? 6.945 15.984 17.391 1 94.88 27 LYS B C 1
ATOM 2773 O O . LYS B 1 27 ? 7.414 16.875 18.094 1 94.88 27 LYS B O 1
ATOM 2778 N N . ILE B 1 28 ? 6.555 16.172 16.188 1 98 28 ILE B N 1
ATOM 2779 C CA . ILE B 1 28 ? 6.582 17.516 15.602 1 98 28 ILE B CA 1
ATOM 2780 C C . ILE B 1 28 ? 5.199 18.156 15.719 1 98 28 ILE B C 1
ATOM 2782 O O . ILE B 1 28 ? 4.383 18.047 14.805 1 98 28 ILE B O 1
ATOM 2786 N N . LYS B 1 29 ? 4.984 18.781 16.812 1 98.06 29 LYS B N 1
ATOM 2787 C CA . LYS B 1 29 ? 3.73 19.5 17.016 1 98.06 29 LYS B CA 1
ATOM 2788 C C . LYS B 1 29 ? 3.633 20.719 16.094 1 98.06 29 LYS B C 1
ATOM 2790 O O . LYS B 1 29 ? 4.648 21.219 15.602 1 98.06 29 LYS B O 1
ATOM 2795 N N . PHE B 1 30 ? 2.41 21.094 15.797 1 98.62 30 PHE B N 1
ATOM 2796 C CA . PHE B 1 30 ? 2.24 22.188 14.859 1 98.62 30 PHE B CA 1
ATOM 2797 C C . PHE B 1 30 ? 1.153 23.141 15.336 1 98.62 30 PHE B C 1
ATOM 2799 O O . PHE B 1 30 ? 0.037 22.719 15.641 1 98.62 30 PHE B O 1
ATOM 2806 N N . VAL B 1 31 ? 1.453 24.406 15.383 1 98.38 31 VAL B N 1
ATOM 2807 C CA . VAL B 1 31 ? 0.495 25.438 15.75 1 98.38 31 VAL B CA 1
ATOM 2808 C C . VAL B 1 31 ? -0.158 26 14.492 1 98.38 31 VAL B C 1
ATOM 2810 O O . VAL B 1 31 ? 0.524 26.562 13.633 1 98.38 31 VAL B O 1
ATOM 2813 N N . LEU B 1 32 ? -1.474 25.953 14.43 1 98.69 32 LEU B N 1
ATOM 2814 C CA . LEU B 1 32 ? -2.201 26.312 13.219 1 98.69 32 LEU B CA 1
ATOM 2815 C C . LEU B 1 32 ? -2.508 27.812 13.203 1 98.69 32 LEU B C 1
ATOM 2817 O O . LEU B 1 32 ? -2.795 28.375 12.141 1 98.69 32 LEU B O 1
ATOM 2821 N N . GLN B 1 33 ? -2.492 28.438 14.367 1 98.5 33 GLN B N 1
ATOM 2822 C CA . GLN B 1 33 ? -2.812 29.859 14.453 1 98.5 33 GLN B CA 1
ATOM 2823 C C . GLN B 1 33 ? -1.911 30.688 13.539 1 98.5 33 GLN B C 1
ATOM 2825 O O . GLN B 1 33 ? -0.685 30.562 13.602 1 98.5 33 GLN B O 1
ATOM 2830 N N . GLY B 1 34 ? -2.52 31.469 12.664 1 98.44 34 GLY B N 1
ATOM 2831 C CA . GLY B 1 34 ? -1.781 32.406 11.812 1 98.44 34 GLY B CA 1
ATOM 2832 C C . GLY B 1 34 ? -1.168 31.734 10.594 1 98.44 34 GLY B C 1
ATOM 2833 O O . GLY B 1 34 ? -0.387 32.344 9.875 1 98.44 34 GLY B O 1
ATOM 2834 N N . LYS B 1 35 ? -1.49 30.516 10.336 1 98.69 35 LYS B N 1
ATOM 2835 C CA . LYS B 1 35 ? -0.802 29.75 9.297 1 98.69 35 LYS B CA 1
ATOM 2836 C C . LYS B 1 35 ? -1.62 29.719 8.008 1 98.69 35 LYS B C 1
ATOM 2838 O O . LYS B 1 35 ? -2.809 30.047 8.016 1 98.69 35 LYS B O 1
ATOM 2843 N N . HIS B 1 36 ? -0.973 29.422 6.914 1 98.88 36 HIS B N 1
ATOM 2844 C CA . HIS B 1 36 ? -1.601 29.188 5.617 1 98.88 36 HIS B CA 1
ATOM 2845 C C . HIS B 1 36 ? -1.79 27.703 5.348 1 98.88 36 HIS B C 1
ATOM 2847 O O . HIS B 1 36 ? -0.814 26.953 5.258 1 98.88 36 HIS B O 1
ATOM 2853 N N . VAL B 1 37 ? -3.043 27.25 5.223 1 98.94 37 VAL B N 1
ATOM 2854 C CA . VAL B 1 37 ? -3.389 25.859 4.996 1 98.94 37 VAL B CA 1
ATOM 2855 C C . VAL B 1 37 ? -3.959 25.688 3.588 1 98.94 37 VAL B C 1
ATOM 2857 O O . VAL B 1 37 ? -4.879 26.406 3.193 1 98.94 37 VAL B O 1
ATOM 2860 N N . PHE B 1 38 ? -3.381 24.797 2.826 1 99 38 PHE B N 1
ATOM 2861 C CA . PHE B 1 38 ? -3.863 24.469 1.491 1 99 38 PHE B CA 1
ATOM 2862 C C . PHE B 1 38 ? -4.508 23.078 1.477 1 99 38 PHE B C 1
ATOM 2864 O O . PHE B 1 38 ? -3.906 22.109 1.925 1 99 38 PHE B O 1
ATOM 2871 N N . ILE B 1 39 ? -5.715 22.953 0.956 1 99 39 ILE B N 1
ATOM 2872 C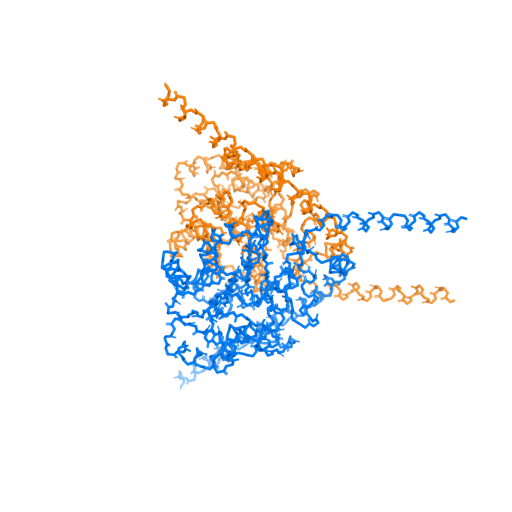 CA . ILE B 1 39 ? -6.48 21.719 0.995 1 99 39 ILE B CA 1
ATOM 2873 C C . ILE B 1 39 ? -6.938 21.344 -0.415 1 99 39 ILE B C 1
ATOM 2875 O O . ILE B 1 39 ? -7.723 22.062 -1.028 1 99 39 ILE B O 1
ATOM 2879 N N . THR B 1 40 ? -6.48 20.219 -0.939 1 98.94 40 THR B N 1
ATOM 2880 C CA . THR B 1 40 ? -7.059 19.688 -2.168 1 98.94 40 THR B CA 1
ATOM 2881 C C . THR B 1 40 ? -8.375 18.984 -1.881 1 98.94 40 THR B C 1
ATOM 2883 O O . THR B 1 40 ? -8.523 18.328 -0.845 1 98.94 40 THR B O 1
ATOM 2886 N N . GLY B 1 41 ? -9.281 19.094 -2.797 1 98.5 41 GLY B N 1
ATOM 2887 C CA . GLY B 1 41 ? -10.602 18.547 -2.529 1 98.5 41 GLY B CA 1
ATOM 2888 C C . GLY B 1 41 ? -11.305 19.219 -1.363 1 98.5 41 GLY B C 1
ATOM 2889 O O . GLY B 1 41 ? -11.906 18.547 -0.52 1 98.5 41 GLY B O 1
ATOM 2890 N N . GLY B 1 42 ? -11.188 20.516 -1.302 1 98.62 42 GLY B N 1
ATOM 2891 C CA . GLY B 1 42 ? -11.641 21.234 -0.117 1 98.62 42 GLY B CA 1
ATOM 2892 C C . GLY B 1 42 ? -13.039 21.797 -0.259 1 98.62 42 GLY B C 1
ATOM 2893 O O . GLY B 1 42 ? -13.539 22.469 0.646 1 98.62 42 GLY B O 1
ATOM 2894 N N . SER B 1 43 ? -13.773 21.516 -1.355 1 98.25 43 SER B N 1
ATOM 2895 C CA . SER B 1 43 ? -15.039 22.188 -1.626 1 98.25 43 SER B CA 1
ATOM 2896 C C . SER B 1 43 ? -16.203 21.453 -0.991 1 98.25 43 SER B C 1
ATOM 2898 O O . SER B 1 43 ? -17.312 21.984 -0.919 1 98.25 43 SER B O 1
ATOM 2900 N N . LYS B 1 44 ? -16.016 20.203 -0.536 1 97.38 44 LYS B N 1
ATOM 2901 C CA . LYS B 1 44 ? -17.109 19.422 0.053 1 97.38 44 LYS B CA 1
ATOM 2902 C C . LYS B 1 44 ? -16.562 18.312 0.954 1 97.38 44 LYS B C 1
ATOM 2904 O O . LYS B 1 44 ? -15.344 18.125 1.053 1 97.38 44 LYS B O 1
ATOM 2909 N N . GLY B 1 45 ? -17.453 17.703 1.68 1 97.5 45 GLY B N 1
ATOM 2910 C CA . GLY B 1 45 ? -17.141 16.5 2.434 1 97.5 45 GLY B CA 1
ATOM 2911 C C . GLY B 1 45 ? -16.109 16.719 3.512 1 97.5 45 GLY B C 1
ATOM 2912 O O . GLY B 1 45 ? -16.172 17.719 4.246 1 97.5 45 GLY B O 1
ATOM 2913 N N . ILE B 1 46 ? -15.195 15.797 3.643 1 98.38 46 ILE B N 1
ATOM 2914 C CA . ILE B 1 46 ? -14.156 15.844 4.668 1 98.38 46 ILE B CA 1
ATOM 2915 C C . ILE B 1 46 ? -13.281 17.078 4.469 1 98.38 46 ILE B C 1
ATOM 2917 O O . ILE B 1 46 ? -12.938 17.766 5.434 1 98.38 46 ILE B O 1
ATOM 2921 N N . GLY B 1 47 ? -12.961 17.391 3.205 1 98.81 47 GLY B N 1
ATOM 2922 C CA . GLY B 1 47 ? -12.102 18.531 2.898 1 98.81 47 GLY B CA 1
ATOM 2923 C C . GLY B 1 47 ? -12.672 19.859 3.385 1 98.81 47 GLY B C 1
ATOM 2924 O O . GLY B 1 47 ? -11.961 20.656 3.982 1 98.81 47 GLY B O 1
ATOM 2925 N N . LYS B 1 48 ? -13.922 20.047 3.125 1 98.88 48 LYS B N 1
ATOM 2926 C CA . LYS B 1 48 ? -14.57 21.281 3.561 1 98.88 48 LYS B CA 1
ATOM 2927 C C . LYS B 1 48 ? -14.617 21.359 5.082 1 98.88 48 LYS B C 1
ATOM 2929 O O . LYS B 1 48 ? -14.414 22.438 5.656 1 98.88 48 LYS B O 1
ATOM 2934 N N . GLU B 1 49 ? -14.898 20.25 5.723 1 98.88 49 GLU B N 1
ATOM 2935 C CA . GLU B 1 49 ? -14.953 20.219 7.184 1 98.88 49 GLU B CA 1
ATOM 2936 C C . GLU B 1 49 ? -13.562 20.438 7.789 1 98.88 49 GLU B C 1
ATOM 2938 O O . GLU B 1 49 ? -13.438 21.031 8.859 1 98.88 49 GLU B O 1
ATOM 2943 N N . ILE B 1 50 ? -12.531 19.938 7.121 1 98.94 50 ILE B N 1
ATOM 2944 C CA . ILE B 1 50 ? -11.172 20.219 7.57 1 98.94 50 ILE B CA 1
ATOM 2945 C C . ILE B 1 50 ? -10.898 21.719 7.5 1 98.94 50 ILE B C 1
ATOM 2947 O O . ILE B 1 50 ? -10.328 22.297 8.43 1 98.94 50 ILE B O 1
ATOM 2951 N N . ALA B 1 51 ? -11.305 22.312 6.398 1 98.94 51 ALA B N 1
ATOM 2952 C CA . ALA B 1 51 ? -11.141 23.766 6.258 1 98.94 51 ALA B CA 1
ATOM 2953 C C . ALA B 1 51 ? -11.82 24.5 7.398 1 98.94 51 ALA B C 1
ATOM 2955 O O . ALA B 1 51 ? -11.234 25.406 7.996 1 98.94 51 ALA B O 1
ATOM 2956 N N . ALA B 1 52 ? -13.039 24.094 7.703 1 98.94 52 ALA B N 1
ATOM 2957 C CA . ALA B 1 52 ? -13.773 24.719 8.797 1 98.94 52 ALA B CA 1
ATOM 2958 C C . ALA B 1 52 ? -13.039 24.562 10.125 1 98.94 52 ALA B C 1
ATOM 2960 O O . ALA B 1 52 ? -12.969 25.5 10.914 1 98.94 52 ALA B O 1
ATOM 2961 N N . GLU B 1 53 ? -12.523 23.391 10.344 1 98.94 53 GLU B N 1
ATOM 2962 C CA . GLU B 1 53 ? -11.852 23.109 11.602 1 98.94 53 GLU B CA 1
ATOM 2963 C C . GLU B 1 53 ? -10.555 23.906 11.734 1 98.94 53 GLU B C 1
ATOM 2965 O O . GLU B 1 53 ? -10.227 24.391 12.82 1 98.94 53 GLU B O 1
ATOM 2970 N N . VAL B 1 54 ? -9.797 24.047 10.617 1 98.88 54 VAL B N 1
ATOM 2971 C CA . VAL B 1 54 ? -8.531 24.781 10.703 1 98.88 54 VAL B CA 1
ATOM 2972 C C . VAL B 1 54 ? -8.812 26.266 10.891 1 98.88 54 VAL B C 1
ATOM 2974 O O . VAL B 1 54 ? -8.047 26.969 11.57 1 98.88 54 VAL B O 1
ATOM 2977 N N . ILE B 1 55 ? -9.875 26.797 10.305 1 98.88 55 ILE B N 1
ATOM 2978 C CA . ILE B 1 55 ? -10.297 28.172 10.547 1 98.88 55 ILE B CA 1
ATOM 2979 C C . ILE B 1 55 ? -10.578 28.391 12.031 1 98.88 55 ILE B C 1
ATOM 2981 O O . ILE B 1 55 ? -10.117 29.359 12.625 1 98.88 55 ILE B O 1
ATOM 2985 N N . ALA B 1 56 ? -11.32 27.422 12.602 1 98.69 56 ALA B N 1
ATOM 2986 C CA . ALA B 1 56 ? -11.664 27.5 14.016 1 98.69 56 ALA B CA 1
ATOM 2987 C C . ALA B 1 56 ? -10.414 27.484 14.891 1 98.69 56 ALA B C 1
ATOM 2989 O O . ALA B 1 56 ? -10.406 28.062 15.977 1 98.69 56 ALA B O 1
ATOM 2990 N N . LYS B 1 57 ? -9.344 26.875 14.422 1 98.62 57 LYS B N 1
ATOM 2991 C CA . LYS B 1 57 ? -8.086 26.781 15.164 1 98.62 57 LYS B CA 1
ATOM 2992 C C . LYS B 1 57 ? -7.215 28.016 14.938 1 98.62 57 LYS B C 1
ATOM 2994 O O . LYS B 1 57 ? -6.109 28.094 15.477 1 98.62 57 LYS B O 1
ATOM 2999 N N . GLY B 1 58 ? -7.648 28.938 14.062 1 98.62 58 GLY B N 1
ATOM 3000 C CA . GLY B 1 58 ? -7.004 30.234 13.977 1 98.62 58 GLY B CA 1
ATOM 3001 C C . GLY B 1 58 ? -6.113 30.391 12.758 1 98.62 58 GLY B C 1
ATOM 3002 O O . GLY B 1 58 ? -5.293 31.297 12.68 1 98.62 58 GLY B O 1
ATOM 3003 N N . ALA B 1 59 ? -6.211 29.484 11.773 1 98.81 59 ALA B N 1
ATOM 3004 C CA . ALA B 1 59 ? -5.449 29.672 10.547 1 98.81 59 ALA B CA 1
ATOM 3005 C C . ALA B 1 59 ? -5.719 31.047 9.938 1 98.81 59 ALA B C 1
ATOM 3007 O O . ALA B 1 59 ? -6.859 31.516 9.922 1 98.81 59 ALA B O 1
ATOM 3008 N N . ALA B 1 60 ? -4.676 31.688 9.477 1 98.69 60 ALA B N 1
ATOM 3009 C CA . ALA B 1 60 ? -4.82 33.031 8.891 1 98.69 60 ALA B CA 1
ATOM 3010 C C . ALA B 1 60 ? -5.379 32.938 7.477 1 98.69 60 ALA B C 1
ATOM 3012 O O . ALA B 1 60 ? -6.152 33.812 7.062 1 98.69 60 ALA B O 1
ATOM 3013 N N . SER B 1 61 ? -4.918 31.969 6.789 1 98.81 61 SER B N 1
ATOM 3014 C CA . SER B 1 61 ? -5.34 31.812 5.402 1 98.81 61 SER B CA 1
ATOM 3015 C C . SER B 1 61 ? -5.66 30.344 5.094 1 98.81 61 SER B C 1
ATOM 3017 O O . SER B 1 61 ? -4.898 29.453 5.457 1 98.81 61 SER B O 1
ATOM 3019 N N . VAL B 1 62 ? -6.797 30.125 4.473 1 98.94 62 VAL B N 1
ATOM 3020 C CA . VAL B 1 62 ? -7.195 28.797 4.023 1 98.94 62 VAL B CA 1
ATOM 3021 C C . VAL B 1 62 ? -7.461 28.812 2.521 1 98.94 62 VAL B C 1
ATOM 3023 O O . VAL B 1 62 ? -8.281 29.594 2.037 1 98.94 62 VAL B O 1
ATOM 3026 N N . SER B 1 63 ? -6.703 28.031 1.79 1 98.94 63 SER B N 1
ATOM 3027 C CA . SER B 1 63 ? -6.867 27.859 0.351 1 98.94 63 SER B CA 1
ATOM 3028 C C . SER B 1 63 ? -7.469 26.5 0.025 1 98.94 63 SER B C 1
ATOM 3030 O O . SER B 1 63 ? -6.883 25.469 0.35 1 98.94 63 SER B O 1
ATOM 3032 N N . ILE B 1 64 ? -8.625 26.5 -0.617 1 98.94 64 ILE B N 1
ATOM 3033 C CA . ILE B 1 64 ? -9.242 25.25 -1.029 1 98.94 64 ILE B CA 1
ATOM 3034 C C . ILE B 1 64 ? -9.164 25.109 -2.549 1 98.94 64 ILE B C 1
ATOM 3036 O O . ILE B 1 64 ? -9.273 26.094 -3.275 1 98.94 64 ILE B O 1
ATOM 3040 N N . ALA B 1 65 ? -8.859 23.906 -3.008 1 98.94 65 ALA B N 1
ATOM 3041 C CA . ALA B 1 65 ? -8.758 23.641 -4.438 1 98.94 65 ALA B CA 1
ATOM 3042 C C . ALA B 1 65 ? -9.625 22.453 -4.84 1 98.94 65 ALA B C 1
ATOM 3044 O O . ALA B 1 65 ? -9.734 21.484 -4.094 1 98.94 65 ALA B O 1
ATOM 3045 N N . ALA B 1 66 ? -10.258 22.516 -5.918 1 98.62 66 ALA B N 1
ATOM 3046 C CA . ALA B 1 66 ? -11.07 21.469 -6.535 1 98.62 66 ALA B CA 1
ATOM 3047 C C . ALA B 1 66 ? -11.32 21.766 -8.008 1 98.62 66 ALA B C 1
ATOM 3049 O O . ALA B 1 66 ? -10.812 22.75 -8.547 1 98.62 66 ALA B O 1
ATOM 3050 N N . ARG B 1 67 ? -12.117 20.984 -8.656 1 97.62 67 ARG B N 1
ATOM 3051 C CA . ARG B 1 67 ? -12.281 21.109 -10.102 1 97.62 67 ARG B CA 1
ATOM 3052 C C . ARG B 1 67 ? -13.414 22.062 -10.453 1 97.62 67 ARG B C 1
ATOM 3054 O O . ARG B 1 67 ? -13.367 22.734 -11.484 1 97.62 67 ARG B O 1
ATOM 3061 N N . SER B 1 68 ? -14.43 22.109 -9.578 1 98.06 68 SER B N 1
ATOM 3062 C CA . SER B 1 68 ? -15.641 22.859 -9.898 1 98.06 68 SER B CA 1
ATOM 3063 C C . SER B 1 68 ? -15.57 24.266 -9.328 1 98.06 68 SER B C 1
ATOM 3065 O O . SER B 1 68 ? -15.664 24.453 -8.109 1 98.06 68 SER B O 1
ATOM 3067 N N . LYS B 1 69 ? -15.594 25.219 -10.203 1 98.5 69 LYS B N 1
ATOM 3068 C CA . LYS B 1 69 ? -15.539 26.609 -9.766 1 98.5 69 LYS B CA 1
ATOM 3069 C C . LYS B 1 69 ? -16.766 26.969 -8.914 1 98.5 69 LYS B C 1
ATOM 3071 O O . LYS B 1 69 ? -16.641 27.609 -7.875 1 98.5 69 LYS B O 1
ATOM 3076 N N . GLY B 1 70 ? -17.922 26.531 -9.375 1 98.69 70 GLY B N 1
ATOM 3077 C CA . GLY B 1 70 ? -19.141 26.828 -8.641 1 98.69 70 GLY B CA 1
ATOM 3078 C C . GLY B 1 70 ? -19.141 26.266 -7.242 1 98.69 70 GLY B C 1
ATOM 3079 O O . GLY B 1 70 ? -19.531 26.938 -6.289 1 98.69 70 GLY B O 1
ATOM 3080 N N . ALA B 1 71 ? -18.75 25.016 -7.098 1 98.44 71 ALA B N 1
ATOM 3081 C CA . ALA B 1 71 ? -18.672 24.375 -5.789 1 98.44 71 ALA B CA 1
ATOM 3082 C C . ALA B 1 71 ? -17.656 25.078 -4.891 1 98.44 71 ALA B C 1
ATOM 3084 O O . ALA B 1 71 ? -17.891 25.234 -3.688 1 98.44 71 ALA B O 1
ATOM 3085 N N . LEU B 1 72 ? -16.609 25.531 -5.496 1 98.81 72 LEU B N 1
ATOM 3086 C CA . LEU B 1 72 ? -15.555 26.219 -4.766 1 98.81 72 LEU B CA 1
ATOM 3087 C C . LEU B 1 72 ? -16.047 27.562 -4.242 1 98.81 72 LEU B C 1
ATOM 3089 O O . LEU B 1 72 ? -15.812 27.906 -3.082 1 98.81 72 LEU B O 1
ATOM 3093 N N . GLU B 1 73 ? -16.625 28.297 -5.086 1 98.69 73 GLU B N 1
ATOM 3094 C CA . GLU B 1 73 ? -17.141 29.594 -4.703 1 98.69 73 GLU B CA 1
ATOM 3095 C C . GLU B 1 73 ? -18.141 29.484 -3.559 1 98.69 73 GLU B C 1
ATOM 3097 O O . GLU B 1 73 ? -18.078 30.25 -2.592 1 98.69 73 GLU B O 1
ATOM 3102 N N . LYS B 1 74 ? -19.047 28.547 -3.742 1 98.75 74 LYS B N 1
ATOM 3103 C CA . LYS B 1 74 ? -20.047 28.312 -2.693 1 98.75 74 LYS B CA 1
ATOM 3104 C C . LYS B 1 74 ? -19.359 27.938 -1.376 1 98.75 74 LYS B C 1
ATOM 3106 O O . LYS B 1 74 ? -19.688 28.5 -0.325 1 98.75 74 LYS B O 1
ATOM 3111 N N . ALA B 1 75 ? -18.438 27.016 -1.4 1 98.88 75 ALA B N 1
ATOM 3112 C CA . ALA B 1 75 ? -17.719 26.562 -0.206 1 98.88 75 ALA B CA 1
ATOM 3113 C C . ALA B 1 75 ? -16.922 27.688 0.416 1 98.88 75 ALA B C 1
ATOM 3115 O O . ALA B 1 75 ? -16.922 27.859 1.637 1 98.88 75 ALA B O 1
ATOM 3116 N N . ALA B 1 76 ? -16.219 28.438 -0.414 1 98.81 76 ALA B N 1
ATOM 3117 C CA . ALA B 1 76 ? -15.391 29.547 0.073 1 98.81 76 ALA B CA 1
ATOM 3118 C C . ALA B 1 76 ? -16.234 30.578 0.805 1 98.81 76 ALA B C 1
ATOM 3120 O O . ALA B 1 76 ? -15.828 31.109 1.841 1 98.81 76 ALA B O 1
ATOM 3121 N N . ASN B 1 77 ? -17.375 30.891 0.241 1 98.69 77 ASN B N 1
ATOM 3122 C CA . ASN B 1 77 ? -18.281 31.844 0.871 1 98.69 77 ASN B CA 1
ATOM 3123 C C . ASN B 1 77 ? -18.766 31.359 2.229 1 98.69 77 ASN B C 1
ATOM 3125 O O . ASN B 1 77 ? -18.766 32.094 3.203 1 98.69 77 ASN B O 1
ATOM 3129 N N . GLU B 1 78 ? -19.172 30.109 2.24 1 98.81 78 GLU B N 1
ATOM 3130 C CA . GLU B 1 78 ? -19.641 29.516 3.49 1 98.81 78 GLU B CA 1
ATOM 3131 C C . GLU B 1 78 ? -18.531 29.5 4.539 1 98.81 78 GLU B C 1
ATOM 3133 O O . GLU B 1 78 ? -18.781 29.781 5.715 1 98.81 78 GLU B O 1
ATOM 3138 N N . LEU B 1 79 ? -17.359 29.188 4.16 1 98.88 79 LEU B N 1
ATOM 3139 C CA . LEU B 1 79 ? -16.219 29.109 5.066 1 98.88 79 LEU B CA 1
ATOM 3140 C C . LEU B 1 79 ? -15.812 30.516 5.539 1 98.88 79 LEU B C 1
ATOM 3142 O O . LEU B 1 79 ? -15.398 30.688 6.688 1 98.88 79 LEU B O 1
ATOM 3146 N N . GLN B 1 80 ? -15.883 31.469 4.586 1 98.62 80 GLN B N 1
ATOM 3147 C CA . GLN B 1 80 ? -15.547 32.844 4.953 1 98.62 80 GLN B CA 1
ATOM 3148 C C . GLN B 1 80 ? -16.453 33.344 6.07 1 98.62 80 GLN B C 1
ATOM 3150 O O . GLN B 1 80 ? -16.016 34.125 6.918 1 98.62 80 GLN B O 1
ATOM 3155 N N . ASP B 1 81 ? -17.672 32.875 6.09 1 98.38 81 ASP B N 1
ATOM 3156 C CA . ASP B 1 81 ? -18.641 33.25 7.117 1 98.38 81 ASP B CA 1
ATOM 3157 C C . ASP B 1 81 ? -18.188 32.781 8.492 1 98.38 81 ASP B C 1
ATOM 3159 O O . ASP B 1 81 ? -18.625 33.312 9.516 1 98.38 81 ASP B O 1
ATOM 3163 N N . LEU B 1 82 ? -17.344 31.781 8.547 1 98.44 82 LEU B N 1
ATOM 3164 C CA . LEU B 1 82 ? -16.859 31.219 9.805 1 98.44 82 LEU B CA 1
ATOM 3165 C C . LEU B 1 82 ? -15.617 31.953 10.281 1 98.44 82 LEU B C 1
ATOM 3167 O O . LEU B 1 82 ? -15.18 31.766 11.422 1 98.44 82 LEU B O 1
ATOM 3171 N N . CYS B 1 83 ? -15.094 32.812 9.492 1 98.25 83 CYS B N 1
ATOM 3172 C CA . CYS B 1 83 ? -13.797 33.438 9.734 1 98.25 83 CYS B CA 1
ATOM 3173 C C . CYS B 1 83 ? -13.93 34.594 10.711 1 98.25 83 CYS B C 1
ATOM 3175 O O . CYS B 1 83 ? -14.961 35.281 10.742 1 98.25 83 CYS B O 1
ATOM 3177 N N . GLU B 1 84 ? -12.977 34.688 11.453 1 97.56 84 GLU B N 1
ATOM 3178 C CA . GLU B 1 84 ? -12.789 35.906 12.234 1 97.56 84 GLU B CA 1
ATOM 3179 C C . GLU B 1 84 ? -12 36.969 11.453 1 97.56 84 GLU B C 1
ATOM 3181 O O . GLU B 1 84 ? -11.562 36.719 10.328 1 97.56 84 GLU B O 1
ATOM 3186 N N . ASP B 1 85 ? -11.867 38.125 12.125 1 95.5 85 ASP B N 1
ATOM 3187 C CA . ASP B 1 85 ? -11.125 39.219 11.477 1 95.5 85 ASP B CA 1
ATOM 3188 C C . ASP B 1 85 ? -9.68 38.781 11.195 1 95.5 85 ASP B C 1
ATOM 3190 O O . ASP B 1 85 ? -9.023 38.219 12.055 1 95.5 85 ASP B O 1
ATOM 3194 N N . GLY B 1 86 ? -9.328 39 10.023 1 95.94 86 GLY B N 1
ATOM 3195 C CA . GLY B 1 86 ? -7.949 38.688 9.656 1 95.94 86 GLY B CA 1
ATOM 3196 C C . GLY B 1 86 ? -7.789 37.375 8.961 1 95.94 86 GLY B C 1
ATOM 3197 O O . GLY B 1 86 ? -6.734 37.062 8.383 1 95.94 86 GLY B O 1
ATOM 3198 N N . GLN B 1 87 ? -8.773 36.531 9.062 1 98.31 87 GLN B N 1
ATOM 3199 C CA . GLN B 1 87 ? -8.742 35.25 8.375 1 98.31 87 GLN B CA 1
ATOM 3200 C C . GLN B 1 87 ? -9.344 35.344 6.977 1 98.31 87 GLN B C 1
ATOM 3202 O O . GLN B 1 87 ? -10.305 36.094 6.766 1 98.31 87 GLN B O 1
ATOM 3207 N N . VAL B 1 88 ? -8.711 34.656 6.043 1 98.5 88 VAL B N 1
ATOM 3208 C CA . VAL B 1 88 ? -9.172 34.75 4.664 1 98.5 88 VAL B CA 1
ATOM 3209 C C . VAL B 1 88 ? -9.273 33.344 4.051 1 98.5 88 VAL B C 1
ATOM 3211 O O . VAL B 1 88 ? -8.406 32.5 4.27 1 98.5 88 VAL B O 1
ATOM 3214 N N . VAL B 1 89 ? -10.336 33.156 3.348 1 98.81 89 VAL B N 1
ATOM 3215 C CA . VAL B 1 89 ? -10.516 31.922 2.574 1 98.81 89 VAL B CA 1
ATOM 3216 C C . VAL B 1 89 ? -10.43 32.219 1.082 1 98.81 89 VAL B C 1
ATOM 3218 O O . VAL B 1 89 ? -11.062 33.188 0.6 1 98.81 89 VAL B O 1
ATOM 3221 N N . ARG B 1 90 ? -9.578 31.5 0.381 1 98.81 90 ARG B N 1
ATOM 3222 C CA . ARG B 1 90 ? -9.453 31.609 -1.069 1 98.81 90 ARG B CA 1
ATOM 3223 C C . ARG B 1 90 ? -9.688 30.25 -1.738 1 98.81 90 ARG B C 1
ATOM 3225 O O . ARG B 1 90 ? -9.562 29.203 -1.099 1 98.81 90 ARG B O 1
ATOM 3232 N N . TYR B 1 91 ? -10.141 30.312 -2.971 1 98.88 91 TYR B N 1
ATOM 3233 C CA . TYR B 1 91 ? -10.328 29.062 -3.703 1 98.88 91 TYR B CA 1
ATOM 3234 C C . TYR B 1 91 ? -9.57 29.078 -5.027 1 98.88 91 TYR B C 1
ATOM 3236 O O . TYR B 1 91 ? -9.336 30.156 -5.59 1 98.88 91 TYR B O 1
ATOM 3244 N N . TYR B 1 92 ? -9.172 27.938 -5.484 1 98.94 92 TYR B N 1
ATOM 3245 C CA . TYR B 1 92 ? -8.43 27.766 -6.727 1 98.94 92 TYR B CA 1
ATOM 3246 C C . TYR B 1 92 ? -8.969 26.578 -7.523 1 98.94 92 TYR B C 1
ATOM 3248 O O . TYR B 1 92 ? -9.109 25.469 -6.984 1 98.94 92 TYR B O 1
ATOM 3256 N N . VAL B 1 93 ? -9.289 26.766 -8.812 1 98.81 93 VAL B N 1
ATOM 3257 C CA . VAL B 1 93 ? -9.727 25.672 -9.68 1 98.81 93 VAL B CA 1
ATOM 3258 C C . VAL B 1 93 ? -8.531 24.812 -10.062 1 98.81 93 VAL B C 1
ATOM 3260 O O . VAL B 1 93 ? -7.566 25.297 -10.656 1 98.81 93 VAL B O 1
ATOM 3263 N N . LEU B 1 94 ? -8.633 23.5 -9.656 1 98.81 94 LEU B N 1
ATOM 3264 C CA . LEU B 1 94 ? -7.504 22.609 -9.891 1 98.81 94 LEU B CA 1
ATOM 3265 C C . LEU B 1 94 ? -7.98 21.172 -10.062 1 98.81 94 LEU B C 1
ATOM 3267 O O . LEU B 1 94 ? -8.672 20.625 -9.195 1 98.81 94 LEU B O 1
ATOM 3271 N N . ASP B 1 95 ? -7.695 20.641 -11.219 1 98.56 95 ASP B N 1
ATOM 3272 C CA . ASP B 1 95 ? -7.695 19.188 -11.367 1 98.56 95 ASP B CA 1
ATOM 3273 C C . ASP B 1 95 ? -6.352 18.594 -10.961 1 98.56 95 ASP B C 1
ATOM 3275 O O . ASP B 1 95 ? -5.371 18.703 -11.695 1 98.56 95 ASP B O 1
ATOM 3279 N N . VAL B 1 96 ? -6.375 17.891 -9.852 1 98.44 96 VAL B N 1
ATOM 3280 C CA . VAL B 1 96 ? -5.121 17.453 -9.25 1 98.44 96 VAL B CA 1
ATOM 3281 C C . VAL B 1 96 ? -4.473 16.391 -10.133 1 98.44 96 VAL B C 1
ATOM 3283 O O . VAL B 1 96 ? -3.305 16.031 -9.945 1 98.44 96 VAL B O 1
ATOM 3286 N N . THR B 1 97 ? -5.176 15.875 -11.148 1 97.62 97 THR B N 1
ATOM 3287 C CA . THR B 1 97 ? -4.633 14.852 -12.023 1 97.62 97 THR B CA 1
ATOM 3288 C C . THR B 1 97 ? -4.027 15.477 -13.281 1 97.62 97 THR B C 1
ATOM 3290 O O . THR B 1 97 ? -3.596 14.766 -14.188 1 97.62 97 THR B O 1
ATOM 3293 N N . SER B 1 98 ? -3.996 16.828 -13.453 1 97.12 98 SER B N 1
ATOM 3294 C CA . SER B 1 98 ? -3.576 17.547 -14.664 1 97.12 98 SER B CA 1
ATOM 3295 C C . SER B 1 98 ? -2.062 17.484 -14.844 1 97.12 98 SER B C 1
ATOM 3297 O O . SER B 1 98 ? -1.525 18.016 -15.812 1 97.12 98 SER B O 1
ATOM 3299 N N . GLY B 1 99 ? -1.273 16.93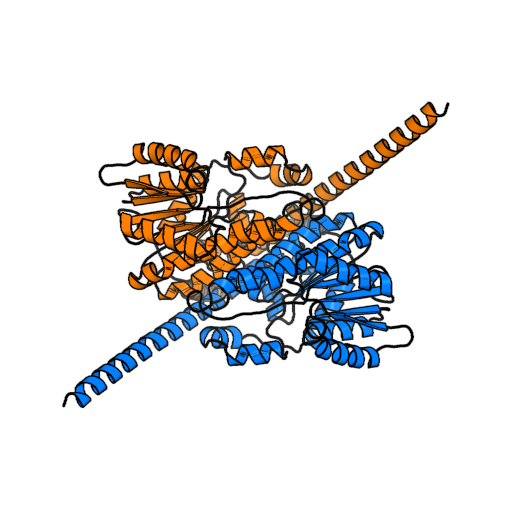8 -14.047 1 96.62 99 GLY B N 1
ATOM 3300 C CA . GLY B 1 99 ? 0.178 16.891 -14.117 1 96.62 99 GLY B CA 1
ATOM 3301 C C . GLY B 1 99 ? 0.857 17.828 -13.133 1 96.62 99 GLY B C 1
ATOM 3302 O O . GLY B 1 99 ? 0.23 18.75 -12.617 1 96.62 99 GLY B O 1
ATOM 3303 N N . TYR B 1 100 ? 2.1 17.641 -12.961 1 98.31 100 TYR B N 1
ATOM 3304 C CA . TYR B 1 100 ? 2.836 18.312 -11.891 1 98.31 100 TYR B CA 1
ATOM 3305 C C . TYR B 1 100 ? 2.914 19.812 -12.141 1 98.31 100 TYR B C 1
ATOM 3307 O O . TYR B 1 100 ? 2.734 20.609 -11.219 1 98.31 100 TYR B O 1
ATOM 3315 N N . GLU B 1 101 ? 3.184 20.219 -13.312 1 98.44 101 GLU B N 1
ATOM 3316 C CA . GLU B 1 101 ? 3.381 21.625 -13.602 1 98.44 101 GLU B CA 1
ATOM 3317 C C . GLU B 1 101 ? 2.115 22.438 -13.32 1 98.44 101 GLU B C 1
ATOM 3319 O O . GLU B 1 101 ? 2.182 23.547 -12.789 1 98.44 101 GLU B O 1
ATOM 3324 N N . THR B 1 102 ? 1.024 21.859 -13.695 1 98.56 102 THR B N 1
ATOM 3325 C CA . THR B 1 102 ? -0.249 22.531 -13.438 1 98.56 102 THR B CA 1
ATOM 3326 C C . THR B 1 102 ? -0.523 22.609 -11.938 1 98.56 102 THR B C 1
ATOM 3328 O O . THR B 1 102 ? -0.92 23.672 -11.438 1 98.56 102 THR B O 1
ATOM 3331 N N . VAL B 1 103 ? -0.308 21.562 -11.227 1 98.75 103 VAL B N 1
ATOM 3332 C CA . VAL B 1 103 ? -0.514 21.516 -9.781 1 98.75 103 VAL B CA 1
ATOM 3333 C C . VAL B 1 103 ? 0.397 22.531 -9.102 1 98.75 103 VAL B C 1
ATOM 3335 O O . VAL B 1 103 ? -0.055 23.312 -8.258 1 98.75 103 VAL B O 1
ATOM 3338 N N . LYS B 1 104 ? 1.643 22.516 -9.477 1 98.69 104 LYS B N 1
ATOM 3339 C CA . LYS B 1 104 ? 2.617 23.438 -8.891 1 98.69 104 LYS B CA 1
ATOM 3340 C C . LYS B 1 104 ? 2.23 24.891 -9.164 1 98.69 104 LYS B C 1
ATOM 3342 O O . LYS B 1 104 ? 2.377 25.75 -8.289 1 98.69 104 LYS B O 1
ATOM 3347 N N . SER B 1 105 ? 1.797 25.172 -10.344 1 98.75 105 SER B N 1
ATOM 3348 C CA . SER B 1 105 ? 1.428 26.531 -10.711 1 98.75 105 SER B CA 1
ATOM 3349 C C . SER B 1 105 ? 0.311 27.062 -9.812 1 98.75 105 SER B C 1
ATOM 3351 O O . SER B 1 105 ? 0.363 28.203 -9.352 1 98.75 105 SER B O 1
ATOM 3353 N N . VAL B 1 106 ? -0.672 26.266 -9.562 1 98.81 106 VAL B N 1
ATOM 3354 C CA . VAL B 1 106 ? -1.802 26.672 -8.734 1 98.81 106 VAL B CA 1
ATOM 3355 C C . VAL B 1 106 ? -1.343 26.844 -7.289 1 98.81 106 VAL B C 1
ATOM 3357 O O . VAL B 1 106 ? -1.735 27.797 -6.617 1 98.81 106 VAL B O 1
ATOM 3360 N N . ILE B 1 107 ? -0.514 25.984 -6.809 1 98.75 107 ILE B N 1
ATOM 3361 C CA . ILE B 1 107 ? -0.017 26.047 -5.438 1 98.75 107 ILE B CA 1
ATOM 3362 C C . ILE B 1 107 ? 0.885 27.266 -5.273 1 98.75 107 ILE B C 1
ATOM 3364 O O . ILE B 1 107 ? 0.814 27.969 -4.258 1 98.75 107 ILE B O 1
ATOM 3368 N N . ASP B 1 108 ? 1.702 27.5 -6.293 1 98.69 108 ASP B N 1
ATOM 3369 C CA . ASP B 1 108 ? 2.529 28.703 -6.285 1 98.69 108 ASP B CA 1
ATOM 3370 C C . ASP B 1 108 ? 1.668 29.969 -6.238 1 98.69 108 ASP B C 1
ATOM 3372 O O . ASP B 1 108 ? 1.997 30.922 -5.531 1 98.69 108 ASP B O 1
ATOM 3376 N N . GLN B 1 109 ? 0.647 29.969 -7.012 1 98.81 109 GLN B N 1
ATOM 3377 C CA . GLN B 1 109 ? -0.266 31.109 -6.996 1 98.81 109 GLN B CA 1
ATOM 3378 C C . GLN B 1 109 ? -0.861 31.312 -5.609 1 98.81 109 GLN B C 1
ATOM 3380 O O . GLN B 1 109 ? -0.964 32.438 -5.137 1 98.81 109 GLN B O 1
ATOM 3385 N N . ALA B 1 110 ? -1.3 30.25 -4.973 1 98.81 110 ALA B N 1
ATOM 3386 C CA . ALA B 1 110 ? -1.842 30.344 -3.619 1 98.81 110 ALA B CA 1
ATOM 3387 C C . ALA B 1 110 ? -0.81 30.922 -2.654 1 98.81 110 ALA B C 1
ATOM 3389 O O . ALA B 1 110 ? -1.145 31.734 -1.79 1 98.81 110 ALA B O 1
ATOM 3390 N N . ALA B 1 111 ? 0.404 30.469 -2.77 1 98.44 111 ALA B N 1
ATOM 3391 C CA . ALA B 1 111 ? 1.483 30.953 -1.919 1 98.44 111 ALA B CA 1
ATOM 3392 C C . ALA B 1 111 ? 1.739 32.438 -2.16 1 98.44 111 ALA B C 1
ATOM 3394 O O . ALA B 1 111 ? 2.027 33.188 -1.223 1 98.44 111 ALA B O 1
ATOM 3395 N N . GLU B 1 112 ? 1.705 32.812 -3.426 1 98.12 112 GLU B N 1
ATOM 3396 C CA . GLU B 1 112 ? 1.889 34.219 -3.771 1 98.12 112 GLU B CA 1
ATOM 3397 C C . GLU B 1 112 ? 0.781 35.062 -3.178 1 98.12 112 GLU B C 1
ATOM 3399 O O . GLU B 1 112 ? 1.037 36.188 -2.709 1 98.12 112 GLU B O 1
ATOM 3404 N N . ASP B 1 113 ? -0.384 34.562 -3.207 1 98 113 ASP B N 1
ATOM 3405 C CA . ASP B 1 113 ? -1.556 35.312 -2.77 1 98 113 ASP B CA 1
ATOM 3406 C C . ASP B 1 113 ? -1.584 35.438 -1.25 1 98 113 ASP B C 1
ATOM 3408 O O . ASP B 1 113 ? -2.078 36.438 -0.721 1 98 113 ASP B O 1
ATOM 3412 N N . ALA B 1 114 ? -1.109 34.469 -0.551 1 97 114 ALA B N 1
ATOM 3413 C CA . ALA B 1 114 ? -1.406 34.438 0.879 1 97 114 ALA B CA 1
ATOM 3414 C C . ALA B 1 114 ? -0.174 34.062 1.689 1 97 114 ALA B C 1
ATOM 3416 O O . ALA B 1 114 ? -0.255 33.875 2.906 1 97 114 ALA B O 1
ATOM 3417 N N . GLY B 1 115 ? 0.964 33.906 1.024 1 95.62 115 GLY B N 1
ATOM 3418 C CA . GLY B 1 115 ? 2.182 33.469 1.702 1 95.62 115 GLY B CA 1
ATOM 3419 C C . GLY B 1 115 ? 2.467 32 1.564 1 95.62 115 GLY B C 1
ATOM 3420 O O . GLY B 1 115 ? 1.613 31.234 1.103 1 95.62 115 GLY B O 1
ATOM 3421 N N . THR B 1 116 ? 3.631 31.609 2.037 1 96.31 116 THR B N 1
ATOM 3422 C CA . THR B 1 116 ? 4.09 30.234 1.935 1 96.31 116 THR B CA 1
ATOM 3423 C C . THR B 1 116 ? 3.107 29.281 2.613 1 96.31 116 THR B C 1
ATOM 3425 O O . THR B 1 116 ? 2.559 29.609 3.67 1 96.31 116 THR B O 1
ATOM 3428 N N . ILE B 1 117 ? 2.936 28.156 2.061 1 98.75 117 ILE B N 1
ATOM 3429 C CA . ILE B 1 117 ? 2.02 27.141 2.59 1 98.75 117 ILE B CA 1
ATOM 3430 C C . ILE B 1 117 ? 2.67 26.422 3.768 1 98.75 117 ILE B C 1
ATOM 3432 O O . ILE B 1 117 ? 3.703 25.781 3.609 1 98.75 117 ILE B O 1
ATOM 3436 N N . ASP B 1 118 ? 2.01 26.484 4.906 1 98.88 118 ASP B N 1
ATOM 3437 C CA . ASP B 1 118 ? 2.535 25.875 6.125 1 98.88 118 ASP B CA 1
ATOM 3438 C C . ASP B 1 118 ? 2.025 24.438 6.289 1 98.88 118 ASP B C 1
ATOM 3440 O O . ASP B 1 118 ? 2.705 23.594 6.883 1 98.88 118 ASP B O 1
ATOM 3444 N N . VAL B 1 119 ? 0.813 24.219 5.84 1 98.94 119 VAL B N 1
ATOM 3445 C CA . VAL B 1 119 ? 0.178 22.906 5.957 1 98.94 119 VAL B CA 1
ATOM 3446 C C . VAL B 1 119 ? -0.481 22.531 4.633 1 98.94 119 VAL B C 1
ATOM 3448 O O . VAL B 1 119 ? -1.235 23.328 4.062 1 98.94 119 VAL B O 1
ATOM 3451 N N . LEU B 1 120 ? -0.131 21.422 4.133 1 98.94 120 LEU B N 1
ATOM 3452 C CA . LEU B 1 120 ? -0.804 20.844 2.977 1 98.94 120 LEU B CA 1
ATOM 3453 C C . LEU B 1 120 ? -1.663 19.656 3.389 1 98.94 120 LEU B C 1
ATOM 3455 O O . LEU B 1 120 ? -1.179 18.734 4.055 1 98.94 120 LEU B O 1
ATOM 3459 N N . ILE B 1 121 ? -2.932 19.703 3.051 1 98.94 121 ILE B N 1
ATOM 3460 C CA . ILE B 1 121 ? -3.834 18.578 3.256 1 98.94 121 ILE B CA 1
ATOM 3461 C C . ILE B 1 121 ? -4.191 17.953 1.911 1 98.94 121 ILE B C 1
ATOM 3463 O O . ILE B 1 121 ? -4.988 18.516 1.151 1 98.94 121 ILE B O 1
ATOM 3467 N N . ASN B 1 122 ? -3.623 16.812 1.661 1 98.94 122 ASN B N 1
ATOM 3468 C CA . ASN B 1 122 ? -3.99 16.016 0.49 1 98.94 122 ASN B CA 1
ATOM 3469 C C . ASN B 1 122 ? -5.273 15.234 0.727 1 98.94 122 ASN B C 1
ATOM 3471 O O . ASN B 1 122 ? -5.23 14.109 1.231 1 98.94 122 ASN B O 1
ATOM 3475 N N . ASN B 1 123 ? -6.387 15.789 0.273 1 98.81 123 ASN B N 1
ATOM 3476 C CA . ASN B 1 123 ? -7.695 15.227 0.579 1 98.81 123 ASN B CA 1
ATOM 3477 C C . ASN B 1 123 ? -8.422 14.781 -0.686 1 98.81 123 ASN B C 1
ATOM 3479 O O . ASN B 1 123 ? -9.336 13.953 -0.625 1 98.81 123 ASN B O 1
ATOM 3483 N N . ALA B 1 124 ? -8.016 15.328 -1.843 1 98.19 124 ALA B N 1
ATOM 3484 C CA . ALA B 1 124 ? -8.664 14.945 -3.094 1 98.19 124 ALA B CA 1
ATOM 3485 C C . ALA B 1 124 ? -8.57 13.445 -3.33 1 98.19 124 ALA B C 1
ATOM 3487 O O . ALA B 1 124 ? -7.527 12.836 -3.076 1 98.19 124 ALA B O 1
ATOM 3488 N N . GLY B 1 125 ? -9.664 12.828 -3.744 1 96.31 125 GLY B N 1
ATOM 3489 C CA . GLY B 1 125 ? -9.695 11.398 -4.008 1 96.31 125 GLY B CA 1
ATOM 3490 C C . GLY B 1 125 ? -11.008 10.93 -4.605 1 96.31 125 GLY B C 1
ATOM 3491 O O . GLY B 1 125 ? -11.953 11.703 -4.723 1 96.31 125 GLY B O 1
ATOM 3492 N N . MET B 1 126 ? -10.992 9.711 -5.027 1 93.94 126 MET B N 1
ATOM 3493 C CA . MET B 1 126 ? -12.188 9.086 -5.586 1 93.94 126 MET B CA 1
ATOM 3494 C C . MET B 1 126 ? -12.148 7.57 -5.391 1 93.94 126 MET B C 1
ATOM 3496 O O . MET B 1 126 ? -11.07 6.992 -5.223 1 93.94 126 MET B O 1
ATOM 3500 N N . VAL B 1 127 ? -13.312 7.027 -5.355 1 95.75 127 VAL B N 1
ATOM 3501 C CA . VAL B 1 127 ? -13.43 5.578 -5.23 1 95.75 127 VAL B CA 1
ATOM 3502 C C . VAL B 1 127 ? -14.328 5.035 -6.336 1 95.75 127 VAL B C 1
ATOM 3504 O O . VAL B 1 127 ? -15.359 5.633 -6.656 1 95.75 127 VAL B O 1
ATOM 3507 N N . VAL B 1 128 ? -13.875 4.07 -7.023 1 95.19 128 VAL B N 1
ATOM 3508 C CA . VAL B 1 128 ? -14.695 3.193 -7.859 1 95.19 128 VAL B CA 1
ATOM 3509 C C . VAL B 1 128 ? -14.734 1.795 -7.246 1 95.19 128 VAL B C 1
ATOM 3511 O O . VAL B 1 128 ? -13.703 1.136 -7.113 1 95.19 128 VAL B O 1
ATOM 3514 N N . GLN B 1 129 ? -15.914 1.396 -6.91 1 96.19 129 GLN B N 1
ATOM 3515 C CA . GLN B 1 129 ? -16.094 0.099 -6.27 1 96.19 129 GLN B CA 1
ATOM 3516 C C . GLN B 1 129 ? -16.578 -0.944 -7.27 1 96.19 129 GLN B C 1
ATOM 3518 O O . GLN B 1 129 ? -17.234 -0.604 -8.266 1 96.19 129 GLN B O 1
ATOM 3523 N N . GLY B 1 130 ? -16.25 -2.191 -7.012 1 96.94 130 GLY B N 1
ATOM 3524 C CA . GLY B 1 130 ? -16.688 -3.314 -7.824 1 96.94 130 GLY B CA 1
ATOM 3525 C C . GLY B 1 130 ? -15.68 -4.445 -7.867 1 96.94 130 GLY B C 1
ATOM 3526 O O . GLY B 1 130 ? -14.492 -4.238 -7.59 1 96.94 130 GLY B O 1
ATOM 3527 N N . GLY B 1 131 ? -16.188 -5.625 -8.188 1 96.69 131 GLY B N 1
ATOM 3528 C CA . GLY B 1 131 ? -15.258 -6.734 -8.352 1 96.69 131 GLY B CA 1
ATOM 3529 C C . GLY B 1 131 ? -14.18 -6.461 -9.383 1 96.69 131 GLY B C 1
ATOM 3530 O O . GLY B 1 131 ? -14.383 -5.672 -10.305 1 96.69 131 GLY B O 1
ATOM 3531 N N . PHE B 1 132 ? -13.078 -7.172 -9.258 1 97 132 PHE B N 1
ATOM 3532 C CA . PHE B 1 132 ? -11.891 -6.977 -10.086 1 97 132 PHE B CA 1
ATOM 3533 C C . PHE B 1 132 ? -12.234 -7.113 -11.562 1 97 132 PHE B C 1
ATOM 3535 O O . PHE B 1 132 ? -11.758 -6.332 -12.391 1 97 132 PHE B O 1
ATOM 3542 N N . THR B 1 133 ? -13.062 -8.047 -11.898 1 95 133 THR B N 1
ATOM 3543 C CA . THR B 1 133 ? -13.383 -8.281 -13.305 1 95 133 THR B CA 1
ATOM 3544 C C . THR B 1 133 ? -14.562 -7.418 -13.742 1 95 133 THR B C 1
ATOM 3546 O O . THR B 1 133 ? -14.922 -7.406 -14.922 1 95 133 THR B O 1
ATOM 3549 N N . GLU B 1 134 ? -15.141 -6.684 -12.797 1 95 134 GLU B N 1
ATOM 3550 C CA . GLU B 1 134 ? -16.359 -5.922 -13.086 1 95 134 GLU B CA 1
ATOM 3551 C C . GLU B 1 134 ? -16.031 -4.449 -13.336 1 95 134 GLU B C 1
ATOM 3553 O O . GLU B 1 134 ? -16.797 -3.752 -14.008 1 95 134 GLU B O 1
ATOM 3558 N N . VAL B 1 135 ? -14.945 -4 -12.805 1 96.62 135 VAL B N 1
ATOM 3559 C CA . VAL B 1 135 ? -14.594 -2.598 -12.992 1 96.62 135 VAL B CA 1
ATOM 3560 C C . VAL B 1 135 ? -13.836 -2.428 -14.305 1 96.62 135 VAL B C 1
ATOM 3562 O O . VAL B 1 135 ? -13.195 -3.363 -14.781 1 96.62 135 VAL B O 1
ATOM 3565 N N . ASP B 1 136 ? -13.953 -1.222 -14.852 1 97.19 136 ASP B N 1
ATOM 3566 C CA . ASP B 1 136 ? -13.188 -0.914 -16.047 1 97.19 136 ASP B CA 1
ATOM 3567 C C . ASP B 1 136 ? -11.688 -1.051 -15.797 1 97.19 136 ASP B C 1
ATOM 3569 O O . ASP B 1 136 ? -11.195 -0.665 -14.734 1 97.19 136 ASP B O 1
ATOM 3573 N N . VAL B 1 137 ? -11 -1.571 -16.781 1 96.88 137 VAL B N 1
ATOM 3574 C CA . VAL B 1 137 ? -9.57 -1.825 -16.641 1 96.88 137 VAL B CA 1
ATOM 3575 C C . VAL B 1 137 ? -8.828 -0.514 -16.375 1 96.88 137 VAL B C 1
ATOM 3577 O O . VAL B 1 137 ? -7.801 -0.501 -15.703 1 96.88 137 VAL B O 1
ATOM 3580 N N . ASP B 1 138 ? -9.375 0.583 -16.781 1 96.88 138 ASP B N 1
ATOM 3581 C CA . ASP B 1 138 ? -8.75 1.887 -16.594 1 96.88 138 ASP B CA 1
ATOM 3582 C C . ASP B 1 138 ? -8.852 2.344 -15.148 1 96.88 138 ASP B C 1
ATOM 3584 O O . ASP B 1 138 ? -8.164 3.275 -14.734 1 96.88 138 ASP B O 1
ATOM 3588 N N . SER B 1 139 ? -9.727 1.71 -14.367 1 97.81 139 SER B N 1
ATOM 3589 C CA . SER B 1 139 ? -9.945 2.096 -12.977 1 97.81 139 SER B CA 1
ATOM 3590 C C . SER B 1 139 ? -8.664 1.961 -12.156 1 97.81 139 SER B C 1
ATOM 3592 O O . SER B 1 139 ? -8.43 2.748 -11.242 1 97.81 139 SER B O 1
ATOM 3594 N N . PHE B 1 140 ? -7.824 1.022 -12.516 1 98.19 140 PHE B N 1
ATOM 3595 C CA . PHE B 1 140 ? -6.598 0.78 -11.766 1 98.19 140 PHE B CA 1
ATOM 3596 C C . PHE B 1 140 ? -5.66 1.977 -11.859 1 98.19 140 PHE B C 1
ATOM 3598 O O . PHE B 1 140 ? -5.168 2.467 -10.836 1 98.19 140 PHE B O 1
ATOM 3605 N N . GLU B 1 141 ? -5.48 2.43 -13.031 1 97.81 141 GLU B N 1
ATOM 3606 C CA . GLU B 1 141 ? -4.605 3.576 -13.258 1 97.81 141 GLU B CA 1
ATOM 3607 C C . GLU B 1 141 ? -5.254 4.871 -12.773 1 97.81 141 GLU B C 1
ATOM 3609 O O . GLU B 1 141 ? -4.598 5.695 -12.133 1 97.81 141 GLU B O 1
ATOM 3614 N N . LYS B 1 142 ? -6.516 5.055 -13.078 1 98.06 142 LYS B N 1
ATOM 3615 C CA . LYS B 1 142 ? -7.211 6.297 -12.75 1 98.06 142 LYS B CA 1
ATOM 3616 C C . LYS B 1 142 ? -7.234 6.523 -11.242 1 98.06 142 LYS B C 1
ATOM 3618 O O . LYS B 1 142 ? -7.008 7.645 -10.773 1 98.06 142 LYS B O 1
ATOM 3623 N N . GLN B 1 143 ? -7.453 5.531 -10.477 1 98.5 143 GLN B N 1
ATOM 3624 C CA . GLN B 1 143 ? -7.602 5.711 -9.039 1 98.5 143 GLN B CA 1
ATOM 3625 C C . GLN B 1 143 ? -6.25 5.941 -8.375 1 98.5 143 GLN B C 1
ATOM 3627 O O . GLN B 1 143 ? -6.145 6.723 -7.422 1 98.5 143 GLN B O 1
ATOM 3632 N N . VAL B 1 144 ? -5.184 5.266 -8.828 1 98.44 144 VAL B N 1
ATOM 3633 C CA . VAL B 1 144 ? -3.881 5.508 -8.211 1 98.44 144 VAL B CA 1
ATOM 3634 C C . VAL B 1 144 ? -3.379 6.898 -8.586 1 98.44 144 VAL B C 1
ATOM 3636 O O . VAL B 1 144 ? -2.699 7.555 -7.797 1 98.44 144 VAL B O 1
ATOM 3639 N N . HIS B 1 145 ? -3.715 7.348 -9.82 1 98.19 145 HIS B N 1
ATOM 3640 C CA . HIS B 1 145 ? -3.336 8.695 -10.227 1 98.19 145 HIS B CA 1
ATOM 3641 C C . HIS B 1 145 ? -4.066 9.75 -9.398 1 98.19 145 HIS B C 1
ATOM 3643 O O . HIS B 1 145 ? -3.457 10.727 -8.953 1 98.19 145 HIS B O 1
ATOM 3649 N N . MET B 1 146 ? -5.289 9.531 -9.18 1 98.44 146 MET B N 1
ATOM 3650 C CA . MET B 1 146 ? -6.137 10.461 -8.445 1 98.44 146 MET B CA 1
ATOM 3651 C C . MET B 1 146 ? -5.777 10.469 -6.961 1 98.44 146 MET B C 1
ATOM 3653 O O . MET B 1 146 ? -5.676 11.531 -6.348 1 98.44 146 MET B O 1
ATOM 3657 N N . ASN B 1 147 ? -5.578 9.328 -6.391 1 98.75 147 ASN B N 1
ATOM 3658 C CA . ASN B 1 147 ? -5.52 9.219 -4.934 1 98.75 147 ASN B CA 1
ATOM 3659 C C . ASN B 1 147 ? -4.086 9.297 -4.422 1 98.75 147 ASN B C 1
ATOM 3661 O O . ASN B 1 147 ? -3.854 9.656 -3.268 1 98.75 147 ASN B O 1
ATOM 3665 N N . TYR B 1 148 ? -3.141 8.953 -5.238 1 98.81 148 TYR B N 1
ATOM 3666 C CA . TYR B 1 148 ? -1.76 8.898 -4.77 1 98.81 148 TYR B CA 1
ATOM 3667 C C . TYR B 1 148 ? -0.878 9.867 -5.551 1 98.81 148 TYR B C 1
ATOM 3669 O O . TYR B 1 148 ? -0.275 10.773 -4.969 1 98.81 148 TYR B O 1
ATOM 3677 N N . VAL B 1 149 ? -0.792 9.727 -6.902 1 98.81 149 VAL B N 1
ATOM 3678 C CA . VAL B 1 149 ? 0.147 10.523 -7.688 1 98.81 149 VAL B CA 1
ATOM 3679 C C . VAL B 1 149 ? -0.153 12.008 -7.508 1 98.81 149 VAL B C 1
ATOM 3681 O O . VAL B 1 149 ? 0.764 12.828 -7.391 1 98.81 149 VAL B O 1
ATOM 3684 N N . SER B 1 150 ? -1.391 12.336 -7.449 1 98.81 150 SER B N 1
ATOM 3685 C CA . SER B 1 150 ? -1.792 13.727 -7.23 1 98.81 150 SER B CA 1
ATOM 3686 C C . SER B 1 150 ? -1.264 14.25 -5.902 1 98.81 150 SER B C 1
ATOM 3688 O O . SER B 1 150 ? -0.808 15.391 -5.82 1 98.81 150 SER B O 1
ATOM 3690 N N . ALA B 1 151 ? -1.328 13.453 -4.859 1 98.88 151 ALA B N 1
ATOM 3691 C CA . ALA B 1 151 ? -0.819 13.844 -3.545 1 98.88 151 ALA B CA 1
ATOM 3692 C C . ALA B 1 151 ? 0.697 14.016 -3.574 1 98.88 151 ALA B C 1
ATOM 3694 O O . ALA B 1 151 ? 1.237 14.914 -2.928 1 98.88 151 ALA B O 1
ATOM 3695 N N . ALA B 1 152 ? 1.377 13.141 -4.289 1 98.81 152 ALA B N 1
ATOM 3696 C CA . ALA B 1 152 ? 2.824 13.266 -4.441 1 98.81 152 ALA B CA 1
ATOM 3697 C C . ALA B 1 152 ? 3.191 14.57 -5.137 1 98.81 152 ALA B C 1
ATOM 3699 O O . ALA B 1 152 ? 4.129 15.258 -4.723 1 98.81 152 ALA B O 1
ATOM 3700 N N . HIS B 1 153 ? 2.436 14.93 -6.168 1 98.81 153 HIS B N 1
ATOM 3701 C CA . HIS B 1 153 ? 2.682 16.156 -6.906 1 98.81 153 HIS B CA 1
ATOM 3702 C C . HIS B 1 153 ? 2.471 17.391 -6.02 1 98.81 153 HIS B C 1
ATOM 3704 O O . HIS B 1 153 ? 3.303 18.297 -6 1 98.81 153 HIS B O 1
ATOM 3710 N N . ALA B 1 154 ? 1.366 17.406 -5.32 1 98.88 154 ALA B N 1
ATOM 3711 C CA . ALA B 1 154 ? 1.081 18.531 -4.445 1 98.88 154 ALA B CA 1
ATOM 3712 C C . ALA B 1 154 ? 2.139 18.656 -3.352 1 98.88 154 ALA B C 1
ATOM 3714 O O . ALA B 1 154 ? 2.582 19.766 -3.035 1 98.88 154 ALA B O 1
ATOM 3715 N N . SER B 1 155 ? 2.516 17.547 -2.793 1 98.88 155 SER B N 1
ATOM 3716 C CA . SER B 1 155 ? 3.547 17.547 -1.759 1 98.88 155 SER B CA 1
ATOM 3717 C C . SER B 1 155 ? 4.871 18.078 -2.299 1 98.88 155 SER B C 1
ATOM 3719 O O . SER B 1 155 ? 5.555 18.859 -1.629 1 98.88 155 SER B O 1
ATOM 3721 N N . ARG B 1 156 ? 5.23 17.641 -3.518 1 98.75 156 ARG B N 1
ATOM 3722 C CA . ARG B 1 156 ? 6.453 18.094 -4.172 1 98.75 156 ARG B CA 1
ATOM 3723 C C . ARG B 1 156 ? 6.438 19.609 -4.363 1 98.75 156 ARG B C 1
ATOM 3725 O O . ARG B 1 156 ? 7.477 20.266 -4.262 1 98.75 156 ARG B O 1
ATOM 3732 N N . ALA B 1 157 ? 5.312 20.141 -4.578 1 98.62 157 ALA B N 1
ATOM 3733 C CA . ALA B 1 157 ? 5.168 21.562 -4.887 1 98.62 157 ALA B CA 1
ATOM 3734 C C . ALA B 1 157 ? 5.379 22.422 -3.643 1 98.62 157 ALA B C 1
ATOM 3736 O O . ALA B 1 157 ? 5.758 23.594 -3.742 1 98.62 157 ALA B O 1
ATOM 3737 N N . VAL B 1 158 ? 5.188 21.875 -2.449 1 98.69 158 VAL B N 1
ATOM 3738 C CA . VAL B 1 158 ? 5.195 22.734 -1.271 1 98.69 158 VAL B CA 1
ATOM 3739 C C . VAL B 1 158 ? 6.461 22.484 -0.455 1 98.69 158 VAL B C 1
ATOM 3741 O O . VAL B 1 158 ? 6.832 23.312 0.393 1 98.69 158 VAL B O 1
ATOM 3744 N N . ILE B 1 159 ? 7.152 21.406 -0.651 1 98 159 ILE B N 1
ATOM 3745 C CA . ILE B 1 159 ? 8.125 20.875 0.301 1 98 159 ILE B CA 1
ATOM 3746 C C . ILE B 1 159 ? 9.344 21.797 0.361 1 98 159 ILE B C 1
ATOM 3748 O O . ILE B 1 159 ? 9.93 22 1.427 1 98 159 ILE B O 1
ATOM 3752 N N . ASP B 1 160 ? 9.766 22.359 -0.755 1 96.62 160 ASP B N 1
ATOM 3753 C CA . ASP B 1 160 ? 10.953 23.203 -0.75 1 96.62 160 ASP B CA 1
ATOM 3754 C C . ASP B 1 160 ? 10.734 24.453 0.105 1 96.62 160 ASP B C 1
ATOM 3756 O O . ASP B 1 160 ? 11.641 24.875 0.821 1 96.62 160 ASP B O 1
ATOM 3760 N N . GLY B 1 161 ? 9.578 25.016 -0.05 1 97.38 161 GLY B N 1
ATOM 3761 C CA . GLY B 1 161 ? 9.258 26.156 0.806 1 97.38 161 GLY B CA 1
ATOM 3762 C C . GLY B 1 161 ? 9.258 25.797 2.281 1 97.38 161 GLY B C 1
ATOM 3763 O O . GLY B 1 161 ? 9.758 26.562 3.107 1 97.38 161 GLY B O 1
ATOM 3764 N N . MET B 1 162 ? 8.711 24.641 2.625 1 98.44 162 MET B N 1
ATOM 3765 C CA . MET B 1 162 ? 8.672 24.188 4.012 1 98.44 162 MET B CA 1
ATOM 3766 C C . MET B 1 162 ? 10.078 23.922 4.539 1 98.44 162 MET B C 1
ATOM 3768 O O . MET B 1 162 ? 10.383 24.234 5.691 1 98.44 162 MET B O 1
ATOM 3772 N N . LYS B 1 163 ? 10.906 23.359 3.699 1 96.94 163 LYS B N 1
ATOM 3773 C CA . LYS B 1 163 ? 12.289 23.078 4.09 1 96.94 163 LYS B CA 1
ATOM 3774 C C . LYS B 1 163 ? 13.047 24.359 4.402 1 96.94 163 LYS B C 1
ATOM 3776 O O . LYS B 1 163 ? 13.781 24.422 5.383 1 96.94 163 LYS B O 1
ATOM 3781 N N . ARG B 1 164 ? 12.875 25.375 3.574 1 96.31 164 ARG B N 1
ATOM 3782 C CA . ARG B 1 164 ? 13.547 26.656 3.791 1 96.31 164 ARG B CA 1
ATOM 3783 C C . ARG B 1 164 ? 13.102 27.281 5.105 1 96.31 164 ARG B C 1
ATOM 3785 O O . ARG B 1 164 ? 13.914 27.891 5.812 1 96.31 164 ARG B O 1
ATOM 3792 N N . LYS B 1 165 ? 11.898 27.078 5.406 1 96.81 165 LYS B N 1
ATOM 3793 C CA . LYS B 1 165 ? 11.344 27.641 6.637 1 96.81 165 LYS B CA 1
ATOM 3794 C C . LYS B 1 165 ? 11.727 26.781 7.848 1 96.81 165 LYS B C 1
ATOM 3796 O O . LYS B 1 165 ? 11.711 27.266 8.984 1 96.81 165 LYS B O 1
ATOM 3801 N N . GLY B 1 166 ? 12.031 25.5 7.637 1 97.5 166 GLY B N 1
ATOM 3802 C CA . GLY B 1 166 ? 12.305 24.562 8.711 1 97.5 166 GLY B CA 1
ATOM 3803 C C . GLY B 1 166 ? 11.07 24.188 9.508 1 97.5 166 GLY B C 1
ATOM 3804 O O . GLY B 1 166 ? 11.156 23.891 10.703 1 97.5 166 GLY B O 1
ATOM 3805 N N . SER B 1 167 ? 9.953 24.312 8.859 1 98.25 167 SER B N 1
ATOM 3806 C CA . SER B 1 167 ? 8.672 24.016 9.5 1 98.25 167 SER B CA 1
ATOM 3807 C C . SER B 1 167 ? 7.594 23.719 8.461 1 98.25 167 SER B C 1
ATOM 3809 O O . SER B 1 167 ? 7.656 24.203 7.332 1 98.25 167 SER B O 1
ATOM 3811 N N . GLY B 1 168 ? 6.672 22.906 8.859 1 98.75 168 GLY B N 1
ATOM 3812 C CA . GLY B 1 168 ? 5.547 22.562 7.996 1 98.75 168 GLY B CA 1
ATOM 3813 C C . GLY B 1 168 ? 4.906 21.234 8.352 1 98.75 168 GLY B C 1
ATOM 3814 O O . GLY B 1 168 ? 5.402 20.516 9.219 1 98.75 168 GLY B O 1
ATOM 3815 N N . HIS B 1 169 ? 3.77 20.984 7.75 1 98.94 169 HIS B N 1
ATOM 3816 C CA . HIS B 1 169 ? 3.072 19.719 7.945 1 98.94 169 HIS B CA 1
ATOM 3817 C C . HIS B 1 169 ? 2.371 19.281 6.664 1 98.94 169 HIS B C 1
ATOM 3819 O O . HIS B 1 169 ? 1.733 20.094 5.988 1 98.94 169 HIS B O 1
ATOM 3825 N N . ILE B 1 170 ? 2.555 18.094 6.297 1 98.94 170 ILE B N 1
ATOM 3826 C CA . ILE B 1 170 ? 1.854 17.484 5.168 1 98.94 170 ILE B CA 1
ATOM 3827 C C . ILE B 1 170 ? 0.959 16.359 5.656 1 98.94 170 ILE B C 1
ATOM 3829 O O . ILE B 1 170 ? 1.441 15.391 6.258 1 98.94 170 ILE B O 1
ATOM 3833 N N . ALA B 1 171 ? -0.32 16.469 5.414 1 98.94 171 ALA B N 1
ATOM 3834 C CA . ALA B 1 171 ? -1.29 15.453 5.828 1 98.94 171 ALA B CA 1
ATOM 3835 C C . ALA B 1 171 ? -1.898 14.758 4.613 1 98.94 171 ALA B C 1
ATOM 3837 O O . ALA B 1 171 ? -2.123 15.383 3.576 1 98.94 171 ALA B O 1
ATOM 3838 N N . PHE B 1 172 ? -2.141 13.484 4.77 1 98.94 172 PHE B N 1
ATOM 3839 C CA . PHE B 1 172 ? -2.773 12.672 3.734 1 98.94 172 PHE B CA 1
ATOM 3840 C C . PHE B 1 172 ? -4.082 12.078 4.238 1 98.94 172 PHE B C 1
ATOM 3842 O O . PHE B 1 172 ? -4.16 11.609 5.375 1 98.94 172 PHE B O 1
ATOM 3849 N N . VAL B 1 173 ? -5.098 12.164 3.414 1 98.69 173 VAL B N 1
ATOM 3850 C CA . VAL B 1 173 ? -6.344 11.461 3.693 1 98.69 173 VAL B CA 1
ATOM 3851 C C . VAL B 1 173 ? -6.387 10.148 2.914 1 98.69 173 VAL B C 1
ATOM 3853 O O . VAL B 1 173 ? -6.707 10.141 1.724 1 98.69 173 VAL B O 1
ATOM 3856 N N . SER B 1 174 ? -6.082 9.102 3.535 1 98.5 174 SER B N 1
ATOM 3857 C CA . SER B 1 174 ? -6.199 7.758 2.971 1 98.5 174 SER B CA 1
ATOM 3858 C C . SER B 1 174 ? -7.598 7.184 3.197 1 98.5 174 SER B C 1
ATOM 3860 O O . SER B 1 174 ? -8.594 7.832 2.881 1 98.5 174 SER B O 1
ATOM 3862 N N . SER B 1 175 ? -7.699 5.992 3.738 1 97.56 175 SER B N 1
ATOM 3863 C CA . SER B 1 175 ? -8.945 5.285 4.035 1 97.56 175 SER B CA 1
ATOM 3864 C C . SER B 1 175 ? -8.688 4.039 4.875 1 97.56 175 SER B C 1
ATOM 3866 O O . SER B 1 175 ? -7.57 3.514 4.891 1 97.56 175 SER B O 1
ATOM 3868 N N . ALA B 1 176 ? -9.695 3.629 5.633 1 96.81 176 ALA B N 1
ATOM 3869 C CA . ALA B 1 176 ? -9.625 2.299 6.23 1 96.81 176 ALA B CA 1
ATOM 3870 C C . ALA B 1 176 ? -9.32 1.239 5.172 1 96.81 176 ALA B C 1
ATOM 3872 O O . ALA B 1 176 ? -8.664 0.237 5.461 1 96.81 176 ALA B O 1
ATOM 3873 N N . ALA B 1 177 ? -9.672 1.503 3.932 1 97.19 177 ALA B N 1
ATOM 3874 C CA . ALA B 1 177 ? -9.398 0.607 2.811 1 97.19 177 ALA B CA 1
ATOM 3875 C C . ALA B 1 177 ? -7.91 0.609 2.459 1 97.19 177 ALA B C 1
ATOM 3877 O O . ALA B 1 177 ? -7.438 -0.263 1.727 1 97.19 177 ALA B O 1
ATOM 3878 N N . GLY B 1 178 ? -7.141 1.552 2.947 1 98.56 178 GLY B N 1
ATOM 3879 C CA . GLY B 1 178 ? -5.691 1.571 2.809 1 98.56 178 GLY B CA 1
ATOM 3880 C C . GLY B 1 178 ? -4.98 0.773 3.881 1 98.56 178 GLY B C 1
ATOM 3881 O O . GLY B 1 178 ? -3.748 0.712 3.902 1 98.56 178 GLY B O 1
ATOM 3882 N N . GLN B 1 179 ? -5.75 0.193 4.797 1 98.31 179 GLN B N 1
ATOM 3883 C CA . GLN B 1 179 ? -5.262 -0.662 5.871 1 98.31 179 GLN B CA 1
ATOM 3884 C C . GLN B 1 179 ? -5.773 -2.09 5.715 1 98.31 179 GLN B C 1
ATOM 3886 O O . GLN B 1 179 ? -5.082 -3.047 6.07 1 98.31 179 GLN B O 1
ATOM 3891 N N . CYS B 1 180 ? -6.949 -2.176 5.258 1 97.56 180 CYS B N 1
ATOM 3892 C CA . CYS B 1 180 ? -7.668 -3.436 5.098 1 97.56 180 CYS B CA 1
ATOM 3893 C C . CYS B 1 180 ? -8.344 -3.508 3.734 1 97.56 180 CYS B C 1
ATOM 3895 O O . CYS B 1 180 ? -9.406 -2.916 3.531 1 97.56 180 CYS B O 1
ATOM 3897 N N . ALA B 1 181 ? -7.754 -4.254 2.863 1 98.31 181 ALA B N 1
ATOM 3898 C CA . ALA B 1 181 ? -8.312 -4.406 1.521 1 98.31 181 ALA B CA 1
ATOM 3899 C C . ALA B 1 181 ? -9.352 -5.516 1.482 1 98.31 181 ALA B C 1
ATOM 3901 O O . ALA B 1 181 ? -9.078 -6.652 1.881 1 98.31 181 ALA B O 1
ATOM 3902 N N . ILE B 1 182 ? -10.562 -5.191 0.982 1 97.06 182 ILE B N 1
ATOM 3903 C CA . ILE B 1 182 ? -11.641 -6.172 0.964 1 97.06 182 ILE B CA 1
ATOM 3904 C C . ILE B 1 182 ? -12.164 -6.34 -0.461 1 97.06 182 ILE B C 1
ATOM 3906 O O . ILE B 1 182 ? -11.766 -5.602 -1.365 1 97.06 182 ILE B O 1
ATOM 3910 N N . TRP B 1 183 ? -13.062 -7.301 -0.615 1 98.19 183 TRP B N 1
ATOM 3911 C CA . TRP B 1 183 ? -13.766 -7.516 -1.874 1 98.19 183 TRP B CA 1
ATOM 3912 C C . TRP B 1 183 ? -14.352 -6.211 -2.4 1 98.19 183 TRP B C 1
ATOM 3914 O O . TRP B 1 183 ? -14.945 -5.438 -1.641 1 98.19 183 TRP B O 1
ATOM 3924 N N . GLY B 1 184 ? -14.133 -5.906 -3.668 1 98.06 184 GLY B N 1
ATOM 3925 C CA . GLY B 1 184 ? -14.742 -4.75 -4.305 1 98.06 184 GLY B CA 1
ATOM 3926 C C . GLY B 1 184 ? -13.828 -3.543 -4.359 1 98.06 184 GLY B C 1
ATOM 3927 O O . GLY B 1 184 ? -14.141 -2.549 -5.016 1 98.06 184 GLY B O 1
ATOM 3928 N N . TYR B 1 185 ? -12.648 -3.639 -3.689 1 98.06 185 TYR B N 1
ATOM 3929 C CA . TYR B 1 185 ? -11.742 -2.5 -3.623 1 98.06 185 TYR B CA 1
ATOM 3930 C C . TYR B 1 185 ? -10.391 -2.84 -4.254 1 98.06 185 TYR B C 1
ATOM 3932 O O . TYR B 1 185 ? -9.359 -2.297 -3.855 1 98.06 185 TYR B O 1
ATOM 3940 N N . SER B 1 186 ? -10.352 -3.721 -5.23 1 98.19 186 SER B N 1
ATOM 3941 C CA . SER B 1 186 ? -9.109 -4.156 -5.848 1 98.19 186 SER B CA 1
ATOM 3942 C C . SER B 1 186 ? -8.469 -3.029 -6.652 1 98.19 186 SER B C 1
ATOM 3944 O O . SER B 1 186 ? -7.281 -3.094 -6.988 1 98.19 186 SER B O 1
ATOM 3946 N N . ALA B 1 187 ? -9.273 -1.987 -7.016 1 98.06 187 ALA B N 1
ATOM 3947 C CA . ALA B 1 187 ? -8.695 -0.815 -7.668 1 98.06 187 ALA B CA 1
ATOM 3948 C C . ALA B 1 187 ? -8.477 0.317 -6.668 1 98.06 187 ALA B C 1
ATOM 3950 O O . ALA B 1 187 ? -7.555 1.122 -6.82 1 98.06 187 ALA B O 1
ATOM 3951 N N . TYR B 1 188 ? -9.289 0.42 -5.668 1 98.38 188 TYR B N 1
ATOM 3952 C CA . TYR B 1 188 ? -9.273 1.52 -4.711 1 98.38 188 TYR B CA 1
ATOM 3953 C C . TYR B 1 188 ? -8.203 1.296 -3.645 1 98.38 188 TYR B C 1
ATOM 3955 O O . TYR B 1 188 ? -7.367 2.168 -3.402 1 98.38 188 TYR B O 1
ATOM 3963 N N . SER B 1 189 ? -8.188 0.096 -3.004 1 98.81 189 SER B N 1
ATOM 3964 C CA . SER B 1 189 ? -7.289 -0.189 -1.891 1 98.81 189 SER B CA 1
ATOM 3965 C C . SER B 1 189 ? -5.828 -0.001 -2.295 1 98.81 189 SER B C 1
ATOM 3967 O O . SER B 1 189 ? -5.055 0.628 -1.569 1 98.81 189 SER B O 1
ATOM 3969 N N . PRO B 1 190 ? -5.426 -0.474 -3.49 1 98.88 190 PRO B N 1
ATOM 3970 C CA . PRO B 1 190 ? -4.031 -0.251 -3.873 1 98.88 190 PRO B CA 1
ATOM 3971 C C . PRO B 1 190 ? -3.645 1.227 -3.861 1 98.88 190 PRO B C 1
ATOM 3973 O O . PRO B 1 190 ? -2.549 1.579 -3.418 1 98.88 190 PRO B O 1
ATOM 3976 N N . SER B 1 191 ? -4.488 2.086 -4.312 1 98.88 191 SER B N 1
ATOM 3977 C CA . SER B 1 191 ? -4.188 3.514 -4.355 1 98.88 191 SER B CA 1
ATOM 3978 C C . SER B 1 191 ? -4.035 4.086 -2.951 1 98.88 191 SER B C 1
ATOM 3980 O O . SER B 1 191 ? -3.186 4.949 -2.717 1 98.88 191 SER B O 1
ATOM 3982 N N . LYS B 1 192 ? -4.863 3.631 -2.033 1 98.94 192 LYS B N 1
ATOM 3983 C CA . LYS B 1 192 ? -4.809 4.141 -0.668 1 98.94 192 LYS B CA 1
ATOM 3984 C C . LYS B 1 192 ? -3.67 3.5 0.117 1 98.94 192 LYS B C 1
ATOM 3986 O O . LYS B 1 192 ? -3.092 4.125 1.007 1 98.94 192 LYS B O 1
ATOM 3991 N N . PHE B 1 193 ? -3.287 2.248 -0.242 1 98.94 193 PHE B N 1
ATOM 3992 C CA . PHE B 1 193 ? -2.057 1.66 0.277 1 98.94 193 PHE B CA 1
ATOM 3993 C C . PHE B 1 193 ? -0.84 2.447 -0.193 1 98.94 193 PHE B C 1
ATOM 3995 O O . PHE B 1 193 ? 0.128 2.607 0.553 1 98.94 193 PHE B O 1
ATOM 4002 N N . ALA B 1 194 ? -0.895 2.844 -1.427 1 98.94 194 ALA B N 1
ATOM 4003 C CA . ALA B 1 194 ? 0.199 3.652 -1.959 1 98.94 194 ALA B CA 1
ATOM 4004 C C . ALA B 1 194 ? 0.372 4.938 -1.156 1 98.94 194 ALA B C 1
ATOM 4006 O O . ALA B 1 194 ? 1.498 5.344 -0.853 1 98.94 194 ALA B O 1
ATOM 4007 N N . VAL B 1 195 ? -0.722 5.586 -0.785 1 98.94 195 VAL B N 1
ATOM 4008 C CA . VAL B 1 195 ? -0.687 6.793 0.032 1 98.94 195 VAL B CA 1
ATOM 4009 C C . VAL B 1 195 ? 0.002 6.5 1.362 1 98.94 195 VAL B C 1
ATOM 4011 O O . VAL B 1 195 ? 0.824 7.289 1.831 1 98.94 195 VAL B O 1
ATOM 4014 N N . ARG B 1 196 ? -0.323 5.406 1.929 1 98.81 196 ARG B N 1
ATOM 4015 C CA . ARG B 1 196 ? 0.276 4.992 3.193 1 98.81 196 ARG B CA 1
ATOM 4016 C C . ARG B 1 196 ? 1.787 4.832 3.057 1 98.81 196 ARG B C 1
ATOM 4018 O O . ARG B 1 196 ? 2.549 5.395 3.844 1 98.81 196 ARG B O 1
ATOM 4025 N N . GLY B 1 197 ? 2.213 4.004 2.057 1 98.81 197 GLY B N 1
ATOM 4026 C CA . GLY B 1 197 ? 3.637 3.812 1.83 1 98.81 197 GLY B CA 1
ATOM 4027 C C . GLY B 1 197 ? 4.379 5.109 1.58 1 98.81 197 GLY B C 1
ATOM 4028 O O . GLY B 1 197 ? 5.496 5.297 2.066 1 98.81 197 GLY B O 1
ATOM 4029 N N . PHE B 1 198 ? 3.727 6.004 0.884 1 98.88 198 PHE B N 1
ATOM 4030 C CA . PHE B 1 198 ? 4.309 7.305 0.579 1 98.88 198 PHE B CA 1
ATOM 4031 C C . PHE B 1 198 ? 4.508 8.117 1.852 1 98.88 198 PHE B C 1
ATOM 4033 O O . PHE B 1 198 ? 5.59 8.656 2.09 1 98.88 198 PHE B O 1
ATOM 4040 N N . ALA B 1 199 ? 3.508 8.188 2.654 1 98.88 199 ALA B N 1
ATOM 4041 C CA . ALA B 1 199 ? 3.551 8.961 3.893 1 98.88 199 ALA B CA 1
ATOM 4042 C C . ALA B 1 199 ? 4.648 8.445 4.82 1 98.88 199 ALA B C 1
ATOM 4044 O O . ALA B 1 199 ? 5.355 9.234 5.453 1 98.88 199 ALA B O 1
ATOM 4045 N N . GLU B 1 200 ? 4.773 7.145 4.93 1 98.81 200 GLU B N 1
ATOM 4046 C CA . GLU B 1 200 ? 5.77 6.551 5.812 1 98.81 200 GLU B CA 1
ATOM 4047 C C . GLU B 1 200 ? 7.188 6.914 5.371 1 98.81 200 GLU B C 1
ATOM 4049 O O . GLU B 1 200 ? 8.016 7.297 6.195 1 98.81 200 GLU B O 1
ATOM 4054 N N . ALA B 1 201 ? 7.461 6.773 4.09 1 98.75 201 ALA B N 1
ATOM 4055 C CA . ALA B 1 201 ? 8.781 7.141 3.578 1 98.75 201 ALA B CA 1
ATOM 4056 C C . ALA B 1 201 ? 9.039 8.633 3.746 1 98.75 201 ALA B C 1
ATOM 4058 O O . ALA B 1 201 ? 10.133 9.047 4.141 1 98.75 201 ALA B O 1
ATOM 4059 N N . LEU B 1 202 ? 8.039 9.383 3.441 1 98.75 202 LEU B N 1
ATOM 4060 C CA . LEU B 1 202 ? 8.164 10.836 3.502 1 98.75 202 LEU B CA 1
ATOM 4061 C C . LEU B 1 202 ? 8.43 11.297 4.93 1 98.75 202 LEU B C 1
ATOM 4063 O O . LEU B 1 202 ? 9.188 12.25 5.148 1 98.75 202 LEU B O 1
ATOM 4067 N N . HIS B 1 203 ? 7.742 10.711 5.883 1 98.75 203 HIS B N 1
ATOM 4068 C CA . HIS B 1 203 ? 7.957 11.047 7.285 1 98.75 203 HIS B CA 1
ATOM 4069 C C . HIS B 1 203 ? 9.438 10.977 7.652 1 98.75 203 HIS B C 1
ATOM 4071 O O . HIS B 1 203 ? 9.969 11.898 8.266 1 98.75 203 HIS B O 1
ATOM 4077 N N . MET B 1 204 ? 10.07 9.891 7.254 1 98.38 204 MET B N 1
ATOM 4078 C CA . MET B 1 204 ? 11.484 9.711 7.559 1 98.38 204 MET B CA 1
ATOM 4079 C C . MET B 1 204 ? 12.336 10.758 6.844 1 98.38 204 MET B C 1
ATOM 4081 O O . MET B 1 204 ? 13.266 11.312 7.43 1 98.38 204 MET B O 1
ATOM 4085 N N . GLU B 1 205 ? 12.016 11.055 5.625 1 98.38 205 GLU B N 1
ATOM 4086 C CA . GLU B 1 205 ? 12.789 11.977 4.805 1 98.38 205 GLU B CA 1
ATOM 4087 C C . GLU B 1 205 ? 12.688 13.406 5.34 1 98.38 205 GLU B C 1
ATOM 4089 O O . GLU B 1 205 ? 13.617 14.195 5.188 1 98.38 205 GLU B O 1
ATOM 4094 N N . LEU B 1 206 ? 11.586 13.711 5.977 1 98.31 206 LEU B N 1
ATOM 4095 C CA . LEU B 1 206 ? 11.336 15.102 6.336 1 98.31 206 LEU B CA 1
ATOM 4096 C C . LEU B 1 206 ? 11.695 15.359 7.797 1 98.31 206 LEU B C 1
ATOM 4098 O O . LEU B 1 206 ? 11.734 16.516 8.234 1 98.31 206 LEU B O 1
ATOM 4102 N N . LEU B 1 207 ? 11.992 14.305 8.539 1 97.69 207 LEU B N 1
ATOM 4103 C CA . LEU B 1 207 ? 12.32 14.414 9.953 1 97.69 207 LEU B CA 1
ATOM 4104 C C . LEU B 1 207 ? 13.453 15.414 10.172 1 97.69 207 LEU B C 1
ATOM 4106 O O . LEU B 1 207 ? 13.367 16.281 11.047 1 97.69 207 LEU B O 1
ATOM 4110 N N . PRO B 1 208 ? 14.492 15.383 9.32 1 97.12 208 PRO B N 1
ATOM 4111 C CA . PRO B 1 208 ? 15.609 16.297 9.555 1 97.12 208 PRO B CA 1
ATOM 4112 C C . PRO B 1 208 ? 15.227 17.766 9.312 1 97.12 208 PRO B C 1
ATOM 4114 O O . PRO B 1 208 ? 15.953 18.672 9.734 1 97.12 208 PRO B O 1
ATOM 4117 N N . PHE B 1 209 ? 14.141 18.016 8.68 1 97.69 209 PHE B N 1
ATOM 4118 C CA . PHE B 1 209 ? 13.742 19.359 8.305 1 97.69 209 PHE B CA 1
ATOM 4119 C C . PHE B 1 209 ? 12.641 19.875 9.227 1 97.69 209 PHE B C 1
ATOM 4121 O O . PHE B 1 209 ? 12.062 20.938 8.984 1 97.69 209 PHE B O 1
ATOM 4128 N N . ASN B 1 210 ? 12.281 19.094 10.203 1 98.06 210 ASN B N 1
ATOM 4129 C CA . ASN B 1 210 ? 11.25 19.453 11.18 1 98.06 210 ASN B CA 1
ATOM 4130 C C . ASN B 1 210 ? 9.898 19.688 10.508 1 98.06 210 ASN B C 1
ATOM 4132 O O . ASN B 1 210 ? 9.203 20.641 10.82 1 98.06 210 ASN B O 1
ATOM 4136 N N . ILE B 1 211 ? 9.602 18.922 9.562 1 98.69 211 ILE B N 1
ATOM 4137 C CA . ILE B 1 211 ? 8.312 18.938 8.875 1 98.69 211 ILE B CA 1
ATOM 4138 C C . ILE B 1 211 ? 7.512 17.688 9.258 1 98.69 211 ILE B C 1
ATOM 4140 O O . ILE B 1 211 ? 8.008 16.562 9.133 1 98.69 211 ILE B O 1
ATOM 4144 N N . GLY B 1 212 ? 6.312 17.844 9.797 1 98.69 212 GLY B N 1
ATOM 4145 C CA . GLY B 1 212 ? 5.469 16.734 10.219 1 98.69 212 GLY B CA 1
ATOM 4146 C C . GLY B 1 212 ? 4.711 16.094 9.07 1 98.69 212 GLY B C 1
ATOM 4147 O O . GLY B 1 212 ? 4.461 16.734 8.047 1 98.69 212 GLY B O 1
ATOM 4148 N N . VAL B 1 213 ? 4.414 14.836 9.195 1 98.81 213 VAL B N 1
ATOM 4149 C CA . VAL B 1 213 ? 3.594 14.07 8.258 1 98.81 213 VAL B CA 1
ATOM 4150 C C . VAL B 1 213 ? 2.523 13.297 9.023 1 98.81 213 VAL B C 1
ATOM 4152 O O . VAL B 1 213 ? 2.795 12.742 10.086 1 98.81 213 VAL B O 1
ATOM 4155 N N . SER B 1 214 ? 1.319 13.305 8.508 1 98.56 214 SER B N 1
ATOM 4156 C CA . SER B 1 214 ? 0.255 12.508 9.102 1 98.56 214 SER B CA 1
ATOM 4157 C C . SER B 1 214 ? -0.603 11.844 8.031 1 98.56 214 SER B C 1
ATOM 4159 O O . SER B 1 214 ? -0.68 12.328 6.898 1 98.56 214 SER B O 1
ATOM 4161 N N . VAL B 1 215 ? -1.15 10.75 8.375 1 98.81 215 VAL B N 1
ATOM 4162 C CA . VAL B 1 215 ? -2.047 10.031 7.48 1 98.81 215 VAL B CA 1
ATOM 4163 C C . VAL B 1 215 ? -3.344 9.688 8.211 1 98.81 215 VAL B C 1
ATOM 4165 O O . VAL B 1 215 ? -3.318 9.062 9.273 1 98.81 215 VAL B O 1
ATOM 4168 N N . LEU B 1 216 ? -4.445 10.141 7.672 1 98.81 216 LEU B N 1
ATOM 4169 C CA . LEU B 1 216 ? -5.781 9.875 8.203 1 98.81 216 LEU B CA 1
ATOM 4170 C C . LEU B 1 216 ? -6.395 8.648 7.523 1 98.81 216 LEU B C 1
ATOM 4172 O O . LEU B 1 216 ? -6.32 8.508 6.301 1 98.81 216 LEU B O 1
ATOM 4176 N N . TYR B 1 217 ? -6.941 7.762 8.336 1 98.38 217 TYR B N 1
ATOM 4177 C CA . TYR B 1 217 ? -7.676 6.605 7.836 1 98.38 217 TYR B CA 1
ATOM 4178 C C . TYR B 1 217 ? -9.148 6.688 8.219 1 98.38 217 TYR B C 1
ATOM 4180 O O . TYR B 1 217 ? -9.594 6.012 9.148 1 98.38 217 TYR B O 1
ATOM 4188 N N . PRO B 1 218 ? -9.906 7.445 7.414 1 96.75 218 PRO B N 1
ATOM 4189 C CA . PRO B 1 218 ? -11.32 7.578 7.746 1 96.75 218 PRO B CA 1
ATOM 4190 C C . PRO B 1 218 ? -12.102 6.277 7.551 1 96.75 218 PRO B C 1
ATOM 4192 O O . PRO B 1 218 ? -11.836 5.535 6.605 1 96.75 218 PRO B O 1
ATOM 4195 N N . PRO B 1 219 ? -13.008 6.023 8.43 1 94.38 219 PRO B N 1
ATOM 4196 C CA . PRO B 1 219 ? -14.047 5.027 8.156 1 94.38 219 PRO B CA 1
ATOM 4197 C C . PRO B 1 219 ? -15.133 5.547 7.211 1 94.38 219 PRO B C 1
ATOM 4199 O O . PRO B 1 219 ? -14.938 6.57 6.551 1 94.38 219 PRO B O 1
ATOM 4202 N N . ASN B 1 220 ? -16.188 4.75 7.078 1 93 220 ASN B N 1
ATOM 4203 C CA . ASN B 1 220 ? -17.328 5.312 6.359 1 93 220 ASN B CA 1
ATOM 4204 C C . ASN B 1 220 ? -17.75 6.656 6.938 1 93 220 ASN B C 1
ATOM 4206 O O . ASN B 1 220 ? -17.984 6.777 8.141 1 93 220 ASN B O 1
ATOM 4210 N N . THR B 1 221 ? -17.703 7.633 6.078 1 95.31 221 THR B N 1
ATOM 4211 C CA . THR B 1 221 ? -17.969 9.008 6.496 1 95.31 221 THR B CA 1
ATOM 4212 C C . THR B 1 221 ? -19.156 9.586 5.73 1 95.31 221 THR B C 1
ATOM 4214 O O . THR B 1 221 ? -19.25 9.422 4.512 1 95.31 221 THR B O 1
ATOM 4217 N N . GLU B 1 222 ? -19.984 10.266 6.449 1 94.81 222 GLU B N 1
ATOM 4218 C CA . GLU B 1 222 ? -21.156 10.891 5.848 1 94.81 222 GLU B CA 1
ATOM 4219 C C . GLU B 1 222 ? -20.766 12.078 4.973 1 94.81 222 GLU B C 1
ATOM 4221 O O . GLU B 1 222 ? -20.484 13.164 5.48 1 94.81 222 GLU B O 1
ATOM 4226 N N . THR B 1 223 ? -20.75 11.875 3.689 1 94.88 223 THR B N 1
ATOM 4227 C CA . THR B 1 223 ? -20.438 12.883 2.684 1 94.88 223 THR B CA 1
ATOM 4228 C C . THR B 1 223 ? -21.297 12.68 1.436 1 94.88 223 THR B C 1
ATOM 4230 O O . THR B 1 223 ? -21.938 11.641 1.281 1 94.88 223 THR B O 1
ATOM 4233 N N . GLU B 1 224 ? -21.359 13.695 0.654 1 90.81 224 GLU B N 1
ATOM 4234 C CA . GLU B 1 224 ? -22.047 13.547 -0.628 1 90.81 224 GLU B CA 1
ATOM 4235 C C . GLU B 1 224 ? -21.422 12.438 -1.464 1 90.81 224 GLU B C 1
ATOM 4237 O O . GLU B 1 224 ? -22.125 11.695 -2.15 1 90.81 224 GLU B O 1
ATOM 4242 N N . GLY B 1 225 ? -20.141 12.352 -1.33 1 88.25 225 GLY B N 1
ATOM 4243 C CA . GLY B 1 225 ? -19.453 11.289 -2.037 1 88.25 225 GLY B CA 1
ATOM 4244 C C . GLY B 1 225 ? -19.859 9.906 -1.571 1 88.25 225 GLY B C 1
ATOM 4245 O O . GLY B 1 225 ? -20.062 9 -2.389 1 88.25 225 GLY B O 1
ATOM 4246 N N . TYR B 1 226 ? -20.031 9.75 -0.327 1 91.06 226 TYR B N 1
ATOM 4247 C CA . TYR B 1 226 ? -20.438 8.461 0.234 1 91.06 226 TYR B CA 1
ATOM 4248 C C . TYR B 1 226 ? -21.859 8.117 -0.177 1 91.06 226 TYR B C 1
ATOM 4250 O O . TYR B 1 226 ? -22.172 6.953 -0.448 1 91.06 226 TYR B O 1
ATOM 4258 N N . GLU B 1 227 ? -22.672 9.102 -0.229 1 91.38 227 GLU B N 1
ATOM 4259 C CA . GLU B 1 227 ? -24.047 8.891 -0.668 1 91.38 227 GLU B CA 1
ATOM 4260 C C . GLU B 1 227 ? -24.094 8.352 -2.096 1 91.38 227 GLU B C 1
ATOM 4262 O O . GLU B 1 227 ? -24.906 7.48 -2.41 1 91.38 227 GLU B O 1
ATOM 4267 N N . GLU B 1 228 ? -23.266 8.922 -2.861 1 89.94 228 GLU B N 1
ATOM 4268 C CA . GLU B 1 228 ? -23.172 8.453 -4.242 1 89.94 228 GLU B CA 1
ATOM 4269 C C . GLU B 1 228 ? -22.641 7.027 -4.312 1 89.94 228 GLU B C 1
ATOM 4271 O O . GLU B 1 228 ? -23.078 6.238 -5.156 1 89.94 228 GLU B O 1
ATOM 4276 N N . GLU B 1 229 ? -21.703 6.707 -3.494 1 89.75 229 GLU B N 1
ATOM 4277 C CA . GLU B 1 229 ? -21.109 5.379 -3.447 1 89.75 229 GLU B CA 1
ATOM 4278 C C . GLU B 1 229 ? -22.141 4.32 -3.082 1 89.75 229 GLU B C 1
ATOM 4280 O O . GLU B 1 229 ? -22.125 3.207 -3.613 1 89.75 229 GLU B O 1
ATOM 4285 N N . ILE B 1 230 ? -22.984 4.684 -2.191 1 91.19 230 ILE B N 1
ATOM 4286 C CA . ILE B 1 230 ? -23.984 3.742 -1.695 1 91.19 230 ILE B CA 1
ATOM 4287 C C . ILE B 1 230 ? -24.922 3.328 -2.834 1 91.19 230 ILE B C 1
ATOM 4289 O O . ILE B 1 230 ? -25.375 2.182 -2.891 1 91.19 230 ILE B O 1
ATOM 4293 N N . ARG B 1 231 ? -25.125 4.223 -3.779 1 91.88 231 ARG B N 1
ATOM 4294 C CA . ARG B 1 231 ? -26.062 3.973 -4.867 1 91.88 231 ARG B CA 1
ATOM 4295 C C . ARG B 1 231 ? -25.578 2.834 -5.758 1 91.88 231 ARG B C 1
ATOM 4297 O O . ARG B 1 231 ? -26.375 2.098 -6.328 1 91.88 231 ARG B O 1
ATOM 4304 N N . THR B 1 232 ? -24.312 2.645 -5.832 1 90.94 232 THR B N 1
ATOM 4305 C CA . THR B 1 232 ? -23.75 1.634 -6.723 1 90.94 232 THR B CA 1
ATOM 4306 C C . THR B 1 232 ? -22.969 0.589 -5.93 1 90.94 232 THR B C 1
ATOM 4308 O O . THR B 1 232 ? -22.234 -0.222 -6.512 1 90.94 232 THR B O 1
ATOM 4311 N N . MET B 1 233 ? -23.141 0.607 -4.676 1 94.5 233 MET B N 1
ATOM 4312 C CA . MET B 1 233 ? -22.375 -0.258 -3.795 1 94.5 233 MET B CA 1
ATOM 4313 C C . MET B 1 233 ? -22.766 -1.718 -3.973 1 94.5 233 MET B C 1
ATOM 4315 O O . MET B 1 233 ? -23.938 -2.07 -3.799 1 94.5 233 MET B O 1
ATOM 4319 N N . PRO B 1 234 ? -21.781 -2.566 -4.352 1 95.81 234 PRO B N 1
ATOM 4320 C CA . PRO B 1 234 ? -22.094 -3.992 -4.445 1 95.81 234 PRO B CA 1
ATOM 4321 C C . PRO B 1 234 ? -22.547 -4.59 -3.113 1 95.81 234 PRO B C 1
ATOM 4323 O O . PRO B 1 234 ? -22.156 -4.102 -2.051 1 95.81 234 PRO B O 1
ATOM 4326 N N . GLU B 1 235 ? -23.297 -5.629 -3.174 1 95.75 235 GLU B N 1
ATOM 4327 C CA . GLU B 1 235 ? -23.859 -6.27 -1.99 1 95.75 235 GLU B CA 1
ATOM 4328 C C . GLU B 1 235 ? -22.766 -6.719 -1.029 1 95.75 235 GLU B C 1
ATOM 4330 O O . GLU B 1 235 ? -22.891 -6.555 0.186 1 95.75 235 GLU B O 1
ATOM 4335 N N . GLU B 1 236 ? -21.656 -7.316 -1.558 1 96.5 236 GLU B N 1
ATOM 4336 C CA . GLU B 1 236 ? -20.547 -7.785 -0.729 1 96.5 236 GLU B CA 1
ATOM 4337 C C . GLU B 1 236 ? -19.969 -6.648 0.119 1 96.5 236 GLU B C 1
ATOM 4339 O O . GLU B 1 236 ? -19.766 -6.816 1.321 1 96.5 236 GLU B O 1
ATOM 4344 N N . VAL B 1 237 ? -19.766 -5.5 -0.535 1 96.19 237 VAL B N 1
ATOM 4345 C CA . VAL B 1 237 ? -19.188 -4.348 0.146 1 96.19 237 VAL B CA 1
ATOM 4346 C C . VAL B 1 237 ? -20.141 -3.84 1.217 1 96.19 237 VAL B C 1
ATOM 4348 O O . VAL B 1 237 ? -19.719 -3.488 2.32 1 96.19 237 VAL B O 1
ATOM 4351 N N . ARG B 1 238 ? -21.391 -3.771 0.889 1 94.75 238 ARG B N 1
ATOM 4352 C CA . ARG B 1 238 ? -22.422 -3.316 1.825 1 94.75 238 ARG B CA 1
ATOM 4353 C C . ARG B 1 238 ? -22.453 -4.195 3.07 1 94.75 238 ARG B C 1
ATOM 4355 O O . ARG B 1 238 ? -22.484 -3.691 4.195 1 94.75 238 ARG B O 1
ATOM 4362 N N . LEU B 1 239 ? -22.422 -5.512 2.863 1 95 239 LEU B N 1
ATOM 4363 C CA . LEU B 1 239 ? -22.531 -6.457 3.971 1 95 239 LEU B CA 1
ATOM 4364 C C . LEU B 1 239 ? -21.266 -6.441 4.82 1 95 239 LEU B C 1
ATOM 4366 O O . LEU B 1 239 ? -21.344 -6.531 6.051 1 95 239 LEU B O 1
ATOM 4370 N N . ILE B 1 240 ? -20.109 -6.336 4.199 1 94.5 240 ILE B N 1
ATOM 4371 C CA . ILE B 1 240 ? -18.844 -6.309 4.926 1 94.5 240 ILE B CA 1
ATOM 4372 C C . ILE B 1 240 ? -18.719 -4.988 5.68 1 94.5 240 ILE B C 1
ATOM 4374 O O . ILE B 1 240 ? -18.312 -4.969 6.844 1 94.5 240 ILE B O 1
ATOM 4378 N N . GLY B 1 241 ? -18.984 -3.881 5.012 1 87.19 241 GLY B N 1
ATOM 4379 C CA . GLY B 1 241 ? -18.828 -2.547 5.566 1 87.19 241 GLY B CA 1
ATOM 4380 C C . GLY B 1 241 ? -19.891 -2.199 6.594 1 87.19 241 GLY B C 1
ATOM 4381 O O . GLY B 1 241 ? -19.703 -1.282 7.398 1 87.19 241 GLY B O 1
ATOM 4382 N N . GLY B 1 242 ? -21.078 -2.791 6.488 1 74.88 242 GLY B N 1
ATOM 4383 C CA . GLY B 1 242 ? -22.219 -2.443 7.324 1 74.88 242 GLY B CA 1
ATOM 4384 C C . GLY B 1 242 ? -21.953 -2.605 8.805 1 74.88 242 GLY B C 1
ATOM 4385 O O . GLY B 1 242 ? -22.609 -1.981 9.633 1 74.88 242 GLY B O 1
ATOM 4386 N N . SER B 1 243 ? -21.016 -3.268 9.055 1 67.75 243 SER B N 1
ATOM 4387 C CA . SER B 1 243 ? -20.75 -3.443 10.477 1 67.75 243 SER B CA 1
ATOM 4388 C C . SER B 1 243 ? -19.875 -2.318 11.023 1 67.75 243 SER B C 1
ATOM 4390 O O . SER B 1 243 ? -19.828 -2.088 12.227 1 67.75 243 SER B O 1
ATOM 4392 N N . ALA B 1 244 ? -19.344 -1.725 9.961 1 72.88 244 ALA B N 1
ATOM 4393 C CA . ALA B 1 244 ? -18.453 -0.656 10.422 1 72.88 244 ALA B CA 1
ATOM 4394 C C . ALA B 1 244 ? -19.234 0.628 10.68 1 72.88 244 ALA B C 1
ATOM 4396 O O . ALA B 1 244 ? -20.281 0.871 10.055 1 72.88 244 ALA B O 1
ATOM 4397 N N . GLY B 1 245 ? -19.25 1.304 11.711 1 78.19 245 GLY B N 1
ATOM 4398 C CA . GLY B 1 245 ? -19.922 2.531 12.102 1 78.19 245 GLY B CA 1
ATOM 4399 C C . GLY B 1 245 ? -19.812 3.631 11.062 1 78.19 245 GLY B C 1
ATOM 4400 O O . GLY B 1 245 ? -19.078 3.49 10.078 1 78.19 245 GLY B O 1
ATOM 4401 N N . LEU B 1 246 ? -20.719 4.598 11.016 1 88.94 246 LEU B N 1
ATOM 4402 C CA . LEU B 1 246 ? -20.766 5.809 10.203 1 88.94 246 LEU B CA 1
ATOM 4403 C C . LEU B 1 246 ? -20.422 7.039 11.039 1 88.94 246 LEU B C 1
ATOM 4405 O O . LEU B 1 246 ? -20.922 7.199 12.148 1 88.94 246 LEU B O 1
ATOM 4409 N N . PHE B 1 247 ? -19.484 7.836 10.508 1 95.75 247 PHE B N 1
ATOM 4410 C CA . PHE B 1 247 ? -19.047 9.023 11.227 1 95.75 247 PHE B CA 1
ATOM 4411 C C . PHE B 1 247 ? -19.312 10.281 10.414 1 95.75 247 PHE B C 1
ATOM 4413 O O . PHE B 1 247 ? -19.406 10.227 9.188 1 95.75 247 PHE B O 1
ATOM 4420 N N . SER B 1 248 ? -19.453 11.383 11.094 1 97.44 248 SER B N 1
ATOM 4421 C CA . SER B 1 248 ? -19.641 12.656 10.391 1 97.44 248 SER B CA 1
ATOM 4422 C C . SER B 1 248 ? -18.328 13.172 9.828 1 97.44 248 SER B C 1
ATOM 4424 O O . SER B 1 248 ? -17.266 12.945 10.414 1 97.44 248 SER B O 1
ATOM 4426 N N . ALA B 1 249 ? -18.438 13.867 8.742 1 98.25 249 ALA B N 1
ATOM 4427 C CA . ALA B 1 249 ? -17.266 14.508 8.18 1 98.25 249 ALA B CA 1
ATOM 4428 C C . ALA B 1 249 ? -16.609 15.461 9.18 1 98.25 249 ALA B C 1
ATOM 4430 O O . ALA B 1 249 ? -15.391 15.586 9.227 1 98.25 249 ALA B O 1
ATOM 4431 N N . LYS B 1 250 ? -17.391 16.094 9.969 1 98.31 250 LYS B N 1
ATOM 4432 C CA . LYS B 1 250 ? -16.922 17.031 10.984 1 98.31 250 LYS B CA 1
ATOM 4433 C C . LYS B 1 250 ? -16.062 16.312 12.023 1 98.31 250 LYS B C 1
ATOM 4435 O O . LYS B 1 250 ? -14.984 16.812 12.398 1 98.31 250 LYS B O 1
ATOM 4440 N N . ALA B 1 251 ? -16.547 15.18 12.477 1 98 251 ALA B N 1
ATOM 4441 C CA . ALA B 1 251 ? -15.789 14.414 13.461 1 98 251 ALA B CA 1
ATOM 4442 C C . ALA B 1 251 ? -14.461 13.938 12.891 1 98 251 ALA B C 1
ATOM 4444 O O . ALA B 1 251 ? -13.438 13.953 13.578 1 98 251 ALA B O 1
ATOM 4445 N N . VAL B 1 252 ? -14.492 13.477 11.688 1 98.62 252 VAL B N 1
ATOM 4446 C CA . VAL B 1 252 ? -13.289 13.016 11 1 98.62 252 VAL B CA 1
ATOM 4447 C C . VAL B 1 252 ? -12.305 14.172 10.852 1 98.62 252 VAL B C 1
ATOM 4449 O O . VAL B 1 252 ? -11.109 14.016 11.141 1 98.62 252 VAL B O 1
ATOM 4452 N N . ALA B 1 253 ? -12.766 15.336 10.453 1 98.81 253 ALA B N 1
ATOM 4453 C CA . ALA B 1 253 ? -11.938 16.531 10.281 1 98.81 253 ALA B CA 1
ATOM 4454 C C . ALA B 1 253 ? -11.305 16.953 11.602 1 98.81 253 ALA B C 1
ATOM 4456 O O . ALA B 1 253 ? -10.125 17.297 11.648 1 98.81 253 ALA B O 1
ATOM 4457 N N . LYS B 1 254 ? -12.078 16.938 12.648 1 98.62 254 LYS B N 1
ATOM 4458 C CA . LYS B 1 254 ? -11.586 17.312 13.969 1 98.62 254 LYS B CA 1
ATOM 4459 C C . LYS B 1 254 ? -10.422 16.422 14.391 1 98.62 254 LYS B C 1
ATOM 4461 O O . LYS B 1 254 ? -9.438 16.906 14.961 1 98.62 254 LYS B O 1
ATOM 4466 N N . GLN B 1 255 ? -10.594 15.148 14.125 1 98.5 255 GLN B N 1
ATOM 4467 C CA . GLN B 1 255 ? -9.539 14.219 14.5 1 98.5 255 GLN B CA 1
ATOM 4468 C C . GLN B 1 255 ? -8.242 14.516 13.742 1 98.5 255 GLN B C 1
ATOM 4470 O O . GLN B 1 255 ? -7.156 14.469 14.32 1 98.5 255 GLN B O 1
ATOM 4475 N N . LEU B 1 256 ? -8.344 14.773 12.477 1 98.75 256 LEU B N 1
ATOM 4476 C CA . LEU B 1 256 ? -7.145 15.062 11.695 1 98.75 256 LEU B CA 1
ATOM 4477 C C . LEU B 1 256 ? -6.453 16.328 12.195 1 98.75 256 LEU B C 1
ATOM 4479 O O . LEU B 1 256 ? -5.23 16.344 12.352 1 98.75 256 LEU B O 1
ATOM 4483 N N . VAL B 1 257 ? -7.195 17.406 12.414 1 98.88 257 VAL B N 1
ATOM 4484 C CA . VAL B 1 257 ? -6.629 18.688 12.82 1 98.88 257 VAL B CA 1
ATOM 4485 C C . VAL B 1 257 ? -5.953 18.531 14.18 1 98.88 257 VAL B C 1
ATOM 4487 O O . VAL B 1 257 ? -4.855 19.062 14.398 1 98.88 257 VAL B O 1
ATOM 4490 N N . GLN B 1 258 ? -6.578 17.797 15.078 1 98.56 258 GLN B N 1
ATOM 4491 C CA . GLN B 1 258 ? -5.961 17.516 16.375 1 98.56 258 GLN B CA 1
ATOM 4492 C C . GLN B 1 258 ? -4.66 16.75 16.203 1 98.56 258 GLN B C 1
ATOM 4494 O O . GLN B 1 258 ? -3.682 17 16.906 1 98.56 258 GLN B O 1
ATOM 4499 N N . SER B 1 259 ? -4.688 15.781 15.32 1 98.12 259 SER B N 1
ATOM 4500 C CA . SER B 1 259 ? -3.5 14.977 15.055 1 98.12 259 SER B CA 1
ATOM 4501 C C . SER B 1 259 ? -2.357 15.836 14.523 1 98.12 259 SER B C 1
ATOM 4503 O O . SER B 1 259 ? -1.2 15.648 14.898 1 98.12 259 SER B O 1
ATOM 4505 N N . ILE B 1 260 ? -2.682 16.75 13.641 1 98.69 260 ILE B N 1
ATOM 4506 C CA . ILE B 1 260 ? -1.683 17.672 13.102 1 98.69 260 ILE B CA 1
ATOM 4507 C C . ILE B 1 260 ? -1.068 18.484 14.234 1 98.69 260 ILE B C 1
ATOM 4509 O O . ILE B 1 260 ? 0.156 18.562 14.359 1 98.69 260 ILE B O 1
ATOM 4513 N N . GLU B 1 261 ? -1.864 19.047 15.094 1 98.75 261 GLU B N 1
ATOM 4514 C CA . GLU B 1 261 ? -1.384 19.875 16.188 1 98.75 261 GLU B CA 1
ATOM 4515 C C . GLU B 1 261 ? -0.533 19.078 17.156 1 98.75 261 GLU B C 1
ATOM 4517 O O . GLU B 1 261 ? 0.429 19.609 17.734 1 98.75 261 GLU B O 1
ATOM 4522 N N . ASN B 1 262 ? -0.896 17.797 17.328 1 98.06 262 ASN B N 1
ATOM 4523 C CA . ASN B 1 262 ? -0.234 16.969 18.328 1 98.06 262 ASN B CA 1
ATOM 4524 C C . ASN B 1 262 ? 0.986 16.25 17.75 1 98.06 262 ASN B C 1
ATOM 4526 O O . ASN B 1 262 ? 1.742 15.617 18.484 1 98.06 262 ASN B O 1
ATOM 4530 N N . GLY B 1 263 ? 1.2 16.359 16.453 1 98.12 263 GLY B N 1
ATOM 4531 C CA . GLY B 1 263 ? 2.322 15.68 15.812 1 98.12 263 GLY B CA 1
ATOM 4532 C C . GLY B 1 263 ? 2.129 14.18 15.695 1 98.12 263 GLY B C 1
ATOM 4533 O O . GLY B 1 263 ? 3.096 13.422 15.75 1 98.12 263 GLY B O 1
ATOM 4534 N N . THR B 1 264 ? 0.854 13.742 15.578 1 98.06 264 THR B N 1
ATOM 4535 C CA . THR B 1 264 ? 0.504 12.344 15.406 1 98.06 264 THR B CA 1
ATOM 4536 C C . THR B 1 264 ? 0.684 11.914 13.953 1 98.06 264 THR B C 1
ATOM 4538 O O . THR B 1 264 ? 0.37 12.672 13.031 1 98.06 264 THR B O 1
ATOM 4541 N N . PHE B 1 265 ? 1.233 10.688 13.781 1 98.62 265 PHE B N 1
ATOM 4542 C CA . PHE B 1 265 ? 1.417 10.211 12.414 1 98.62 265 PHE B CA 1
ATOM 4543 C C . PHE B 1 265 ? 0.179 9.461 11.93 1 98.62 265 PHE B C 1
ATOM 4545 O O . PHE B 1 265 ? -0.412 9.828 10.914 1 98.62 265 PHE B O 1
ATOM 4552 N N . ILE B 1 266 ? -0.208 8.391 12.594 1 98.62 266 ILE B N 1
ATOM 4553 C CA . ILE B 1 266 ? -1.382 7.594 12.242 1 98.62 266 ILE B CA 1
ATOM 4554 C C . ILE B 1 266 ? -2.625 8.195 12.891 1 98.62 266 ILE B C 1
ATOM 4556 O O . ILE B 1 266 ? -2.762 8.188 14.117 1 98.62 266 ILE B O 1
ATOM 4560 N N . THR B 1 267 ? -3.541 8.703 12.078 1 98.25 267 THR B N 1
ATOM 4561 C CA . THR B 1 267 ? -4.789 9.297 12.547 1 98.25 267 THR B CA 1
ATOM 4562 C C . THR B 1 267 ? -5.965 8.352 12.281 1 98.25 267 THR B C 1
ATOM 4564 O O . THR B 1 267 ? -6.23 7.988 11.133 1 98.25 267 THR B O 1
ATOM 4567 N N . THR B 1 268 ? -6.613 7.961 13.281 1 97.06 268 THR B N 1
ATOM 4568 C CA . THR B 1 268 ? -7.754 7.055 13.188 1 97.06 268 THR B CA 1
ATOM 4569 C C . THR B 1 268 ? -9 7.68 13.812 1 97.06 268 THR B C 1
ATOM 4571 O O . THR B 1 268 ? -8.898 8.672 14.539 1 97.06 268 THR B O 1
ATOM 4574 N N . VAL B 1 269 ? -10.141 7.16 13.461 1 96.38 269 VAL B N 1
ATOM 4575 C CA . VAL B 1 269 ? -11.414 7.668 13.969 1 96.38 269 VAL B CA 1
ATOM 4576 C C . VAL B 1 269 ? -12.203 6.535 14.609 1 96.38 269 VAL B C 1
ATOM 4578 O O . VAL B 1 269 ? -12.414 5.484 14 1 96.38 269 VAL B O 1
ATOM 4581 N N . GLY B 1 270 ? -12.617 6.746 15.875 1 93.88 270 GLY B N 1
ATOM 4582 C CA . GLY B 1 270 ? -13.422 5.762 16.578 1 93.88 270 GLY B CA 1
ATOM 4583 C C . GLY B 1 270 ? -12.602 4.605 17.125 1 93.88 270 GLY B C 1
ATOM 4584 O O . GLY B 1 270 ? -11.414 4.48 16.828 1 93.88 270 GLY B O 1
ATOM 4585 N N . PHE B 1 271 ? -13.297 3.729 17.875 1 93.94 271 PHE B N 1
ATOM 4586 C CA . PHE B 1 271 ? -12.648 2.625 18.562 1 93.94 271 PHE B CA 1
ATOM 4587 C C . PHE B 1 271 ? -12.148 1.579 17.578 1 93.94 271 PHE B C 1
ATOM 4589 O O . PHE B 1 271 ? -11.008 1.117 17.672 1 93.94 271 PHE B O 1
ATOM 4596 N N . GLU B 1 272 ? -12.977 1.231 16.641 1 93.81 272 GLU B N 1
ATOM 4597 C CA . GLU B 1 272 ? -12.578 0.258 15.633 1 93.81 272 GLU B CA 1
ATOM 4598 C C . GLU B 1 272 ? -11.422 0.791 14.781 1 93.81 272 GLU B C 1
ATOM 4600 O O . GLU B 1 272 ? -10.523 0.037 14.398 1 93.81 272 GLU B O 1
ATOM 4605 N N . GLY B 1 273 ? -11.531 2.096 14.461 1 95.75 273 GLY B N 1
ATOM 4606 C CA . GLY B 1 273 ? -10.43 2.721 13.742 1 95.75 273 GLY B CA 1
ATOM 4607 C C . GLY B 1 273 ? -9.117 2.666 14.508 1 95.75 273 GLY B C 1
ATOM 4608 O O . GLY B 1 273 ? -8.062 2.426 13.914 1 95.75 273 GLY B O 1
ATOM 4609 N N . TRP B 1 274 ? -9.25 2.9 15.789 1 96.62 274 TRP B N 1
ATOM 4610 C CA . TRP B 1 274 ? -8.062 2.855 16.625 1 96.62 274 TRP B CA 1
ATOM 4611 C C . TRP B 1 274 ? -7.461 1.454 16.656 1 96.62 274 TRP B C 1
ATOM 4613 O O . TRP B 1 274 ? -6.242 1.295 16.547 1 96.62 274 TRP B O 1
ATOM 4623 N N . MET B 1 275 ? -8.266 0.436 16.75 1 97 275 MET B N 1
ATOM 4624 C CA . MET B 1 275 ? -7.801 -0.947 16.75 1 97 275 MET B CA 1
ATOM 4625 C C . MET B 1 275 ? -7.129 -1.297 15.43 1 97 275 MET B C 1
ATOM 4627 O O . MET B 1 275 ? -6.062 -1.909 15.414 1 97 275 MET B O 1
ATOM 4631 N N . LEU B 1 276 ? -7.797 -0.884 14.367 1 97.5 276 LEU B N 1
ATOM 4632 C CA . LEU B 1 276 ? -7.254 -1.165 13.047 1 97.5 276 LEU B CA 1
ATOM 4633 C C . LEU B 1 276 ? -5.93 -0.438 12.836 1 97.5 276 LEU B C 1
ATOM 4635 O O . LEU B 1 276 ? -5.008 -0.982 12.227 1 97.5 276 LEU B O 1
ATOM 4639 N N . GLY B 1 277 ? -5.871 0.803 13.32 1 98.25 277 GLY B N 1
ATOM 4640 C CA . GLY B 1 277 ? -4.629 1.556 13.242 1 98.25 277 GLY B CA 1
ATOM 4641 C C . GLY B 1 277 ? -3.484 0.899 13.992 1 98.25 277 GLY B C 1
ATOM 4642 O O . GLY B 1 277 ? -2.365 0.82 13.484 1 98.25 277 GLY B O 1
ATOM 4643 N N . ALA B 1 278 ? -3.781 0.418 15.156 1 98.25 278 ALA B N 1
ATOM 4644 C CA . ALA B 1 278 ? -2.762 -0.266 15.953 1 98.25 278 ALA B CA 1
ATOM 4645 C C . ALA B 1 278 ? -2.328 -1.567 15.281 1 98.25 278 ALA B C 1
ATOM 4647 O O . ALA B 1 278 ? -1.141 -1.9 15.273 1 98.25 278 ALA B O 1
ATOM 4648 N N . LEU B 1 279 ? -3.262 -2.221 14.766 1 98.38 279 LEU B N 1
ATOM 4649 C CA . LEU B 1 279 ? -3.016 -3.494 14.094 1 98.38 279 LEU B CA 1
ATOM 4650 C C . LEU B 1 279 ? -2.129 -3.305 12.867 1 98.38 279 LEU B C 1
ATOM 4652 O O . LEU B 1 279 ? -1.24 -4.117 12.609 1 98.38 279 LEU B O 1
ATOM 4656 N N . THR B 1 280 ? -2.365 -2.242 12.133 1 98.56 280 THR B N 1
ATOM 4657 C CA . THR B 1 280 ? -1.728 -2.086 10.836 1 98.56 280 THR B CA 1
ATOM 4658 C C . THR B 1 280 ? -0.548 -1.121 10.922 1 98.56 280 THR B C 1
ATOM 4660 O O . THR B 1 280 ? -0.011 -0.695 9.898 1 98.56 280 THR B O 1
ATOM 4663 N N . ALA B 1 281 ? -0.149 -0.731 12.133 1 98.56 281 ALA B N 1
ATOM 4664 C CA . ALA B 1 281 ? 0.982 0.181 12.289 1 98.56 281 ALA B CA 1
ATOM 4665 C C . ALA B 1 281 ? 2.234 -0.384 11.625 1 98.56 281 ALA B C 1
ATOM 4667 O O . ALA B 1 281 ? 2.998 0.354 10.992 1 98.56 281 ALA B O 1
ATOM 4668 N N . GLY B 1 282 ? 2.432 -1.771 11.844 1 98.25 282 GLY B N 1
ATOM 4669 C CA . GLY B 1 282 ? 3.527 -2.434 11.156 1 98.25 282 GLY B CA 1
ATOM 4670 C C . GLY B 1 282 ? 4.855 -1.714 11.312 1 98.25 282 GLY B C 1
ATOM 4671 O O . GLY B 1 282 ? 5.281 -1.425 12.438 1 98.25 282 GLY B O 1
ATOM 4672 N N . ALA B 1 283 ? 5.469 -1.32 10.195 1 98.38 283 ALA B N 1
ATOM 4673 C CA . ALA B 1 283 ? 6.77 -0.656 10.203 1 98.38 283 ALA B CA 1
ATOM 4674 C C . ALA B 1 283 ? 6.613 0.856 10.078 1 98.38 283 ALA B C 1
ATOM 4676 O O . ALA B 1 283 ? 7.566 1.558 9.734 1 98.38 283 ALA B O 1
ATOM 4677 N N . ALA B 1 284 ? 5.457 1.413 10.273 1 98.62 284 ALA B N 1
ATOM 4678 C CA . ALA B 1 284 ? 5.195 2.848 10.195 1 98.62 284 ALA B CA 1
ATOM 4679 C C . ALA B 1 284 ? 5.812 3.58 11.383 1 98.62 284 ALA B C 1
ATOM 4681 O O . ALA B 1 284 ? 6.066 2.977 12.43 1 98.62 284 ALA B O 1
ATOM 4682 N N . PRO B 1 285 ? 6.055 4.836 11.25 1 98.06 285 PRO B N 1
ATOM 4683 C CA . PRO B 1 285 ? 6.531 5.609 12.398 1 98.06 285 PRO B CA 1
ATOM 4684 C C . PRO B 1 285 ? 5.473 5.766 13.484 1 98.06 285 PRO B C 1
ATOM 4686 O O . PRO B 1 285 ? 4.273 5.723 13.195 1 98.06 285 PRO B O 1
ATOM 4689 N N . GLU B 1 286 ? 5.926 5.898 14.672 1 98.06 286 GLU B N 1
ATOM 4690 C CA . GLU B 1 286 ? 5.078 6.184 15.828 1 98.06 286 GLU B CA 1
ATOM 4691 C C . GLU B 1 286 ? 5.773 7.129 16.797 1 98.06 286 GLU B C 1
ATOM 4693 O O . GLU B 1 286 ? 6.633 6.703 17.578 1 98.06 286 GLU B O 1
ATOM 4698 N N . PRO B 1 287 ? 5.379 8.391 16.766 1 97.5 287 PRO B N 1
ATOM 4699 C CA . PRO B 1 287 ? 6.047 9.352 17.641 1 97.5 287 PRO B CA 1
ATOM 4700 C C . PRO B 1 287 ? 5.504 9.328 19.062 1 97.5 287 PRO B C 1
ATOM 4702 O O . PRO B 1 287 ? 6.113 9.898 19.969 1 97.5 287 PRO B O 1
ATOM 4705 N N . ASP B 1 288 ? 4.395 8.781 19.328 1 96.5 288 ASP B N 1
ATOM 4706 C CA . ASP B 1 288 ? 3.727 8.805 20.625 1 96.5 288 ASP B CA 1
ATOM 4707 C C . ASP B 1 288 ? 4.082 7.562 21.438 1 96.5 288 ASP B C 1
ATOM 4709 O O . ASP B 1 288 ? 3.812 6.438 21.016 1 96.5 288 ASP B O 1
ATOM 4713 N N . PHE B 1 289 ? 4.559 7.781 22.609 1 96.12 289 PHE B N 1
ATOM 4714 C CA . PHE B 1 289 ? 5.051 6.699 23.453 1 96.12 289 PHE B CA 1
ATOM 4715 C C . PHE B 1 289 ? 3.912 5.781 23.875 1 96.12 289 PHE B C 1
ATOM 4717 O O . PHE B 1 289 ? 4.066 4.559 23.891 1 96.12 289 PHE B O 1
ATOM 4724 N N . LEU B 1 290 ? 2.82 6.336 24.25 1 95.5 290 LEU B N 1
ATOM 4725 C CA . LEU B 1 290 ? 1.692 5.523 24.688 1 95.5 290 LEU B CA 1
ATOM 4726 C C . LEU B 1 290 ? 1.158 4.664 23.547 1 95.5 290 LEU B C 1
ATOM 4728 O O . LEU B 1 290 ? 0.85 3.486 23.75 1 95.5 290 LEU B O 1
ATOM 4732 N N . ASN B 1 291 ? 1.008 5.305 22.375 1 96.12 291 ASN B N 1
ATOM 4733 C CA . ASN B 1 291 ? 0.57 4.539 21.203 1 96.12 291 ASN B CA 1
ATOM 4734 C C . ASN B 1 291 ? 1.542 3.406 20.891 1 96.12 291 ASN B C 1
ATOM 4736 O O . ASN B 1 291 ? 1.122 2.303 20.531 1 96.12 291 ASN B O 1
ATOM 4740 N N . ALA B 1 292 ? 2.828 3.723 20.969 1 96.94 292 ALA B N 1
ATOM 4741 C CA . ALA B 1 292 ? 3.854 2.713 20.719 1 96.94 292 ALA B CA 1
ATOM 4742 C C . ALA B 1 292 ? 3.701 1.528 21.672 1 96.94 292 ALA B C 1
ATOM 4744 O O . ALA B 1 292 ? 3.791 0.372 21.25 1 96.94 292 ALA B O 1
ATOM 4745 N N . ALA B 1 293 ? 3.457 1.82 22.938 1 96.62 293 ALA B N 1
ATOM 4746 C CA . ALA B 1 293 ? 3.279 0.778 23.938 1 96.62 293 ALA B CA 1
ATOM 4747 C C . ALA B 1 293 ? 2.033 -0.055 23.656 1 96.62 293 ALA B C 1
ATOM 4749 O O . ALA B 1 293 ? 2.064 -1.284 23.75 1 96.62 293 ALA B O 1
ATOM 4750 N N . LEU B 1 294 ? 0.974 0.594 23.328 1 97.25 294 LEU B N 1
ATOM 4751 C CA . LEU B 1 294 ? -0.287 -0.096 23.078 1 97.25 294 LEU B CA 1
ATOM 4752 C C . LEU B 1 294 ? -0.196 -0.95 21.812 1 97.25 294 LEU B C 1
ATOM 4754 O O . LEU B 1 294 ? -0.737 -2.057 21.766 1 97.25 294 LEU B O 1
ATOM 4758 N N . GLN B 1 295 ? 0.429 -0.43 20.781 1 98.06 295 GLN B N 1
ATOM 4759 C CA . GLN B 1 295 ? 0.657 -1.207 19.562 1 98.06 295 GLN B CA 1
ATOM 4760 C C . GLN B 1 295 ? 1.459 -2.471 19.859 1 98.06 295 GLN B C 1
ATOM 4762 O O . GLN B 1 295 ? 1.175 -3.537 19.312 1 98.06 295 GLN B O 1
ATOM 4767 N N . THR B 1 296 ? 2.471 -2.328 20.688 1 97.69 296 THR B N 1
ATOM 4768 C CA . THR B 1 296 ? 3.33 -3.453 21.047 1 97.69 296 THR B CA 1
ATOM 4769 C C . THR B 1 296 ? 2.572 -4.465 21.891 1 97.69 296 THR B C 1
ATOM 4771 O O . THR B 1 296 ? 2.709 -5.676 21.703 1 97.69 296 THR B O 1
ATOM 4774 N N . LEU B 1 297 ? 1.772 -4.012 22.766 1 96.69 297 LEU B N 1
ATOM 4775 C CA . LEU B 1 297 ? 1.079 -4.875 23.719 1 96.69 297 LEU B CA 1
ATOM 4776 C C . LEU B 1 297 ? -0.102 -5.574 23.047 1 96.69 297 LEU B C 1
ATOM 4778 O O . LEU B 1 297 ? -0.368 -6.746 23.328 1 96.69 297 LEU B O 1
ATOM 4782 N N . PHE B 1 298 ? -0.805 -4.852 22.125 1 97.5 298 PHE B N 1
ATOM 4783 C CA . PHE B 1 298 ? -2.102 -5.363 21.688 1 97.5 298 PHE B CA 1
ATOM 4784 C C . PHE B 1 298 ? -2.076 -5.727 20.203 1 97.5 298 PHE B C 1
ATOM 4786 O O . PHE B 1 298 ? -3.014 -6.344 19.703 1 97.5 298 PHE B O 1
ATOM 4793 N N . GLY B 1 299 ? -1 -5.359 19.531 1 97.12 299 GLY B N 1
ATOM 4794 C CA . GLY B 1 299 ? -0.952 -5.613 18.094 1 97.12 299 GLY B CA 1
ATOM 4795 C C . GLY B 1 299 ? -1.229 -7.062 17.734 1 97.12 299 GLY B C 1
ATOM 4796 O O . GLY B 1 299 ? -1.952 -7.344 16.781 1 97.12 299 GLY B O 1
ATOM 4797 N N . GLY B 1 300 ? -0.626 -7.965 18.516 1 97.25 300 GLY B N 1
ATOM 4798 C CA . GLY B 1 300 ? -0.845 -9.383 18.266 1 97.25 300 GLY B CA 1
ATOM 4799 C C . GLY B 1 300 ? -2.275 -9.82 18.516 1 97.25 300 GLY B C 1
ATOM 4800 O O . GLY B 1 300 ? -2.846 -10.578 17.734 1 97.25 300 GLY B O 1
ATOM 4801 N N . LEU B 1 301 ? -2.842 -9.367 19.609 1 96.19 301 LEU B N 1
ATOM 4802 C CA . LEU B 1 301 ? -4.23 -9.672 19.938 1 96.19 301 LEU B CA 1
ATOM 4803 C C . LEU B 1 301 ? -5.168 -9.164 18.844 1 96.19 301 LEU B C 1
ATOM 4805 O O . LEU B 1 301 ? -6.105 -9.859 18.453 1 96.19 301 LEU B O 1
ATOM 4809 N N . PHE B 1 302 ? -4.926 -7.949 18.375 1 98.12 302 PHE B N 1
ATOM 4810 C CA . PHE B 1 302 ? -5.754 -7.363 17.328 1 98.12 302 PHE B CA 1
ATOM 4811 C C . PHE B 1 302 ? -5.625 -8.156 16.031 1 98.12 302 PHE B C 1
ATOM 4813 O O . PHE B 1 302 ? -6.586 -8.266 15.266 1 98.12 302 PHE B O 1
ATOM 4820 N N . ARG B 1 303 ? -4.473 -8.75 15.781 1 98.19 303 ARG B N 1
ATOM 4821 C CA . ARG B 1 303 ? -4.301 -9.625 14.625 1 98.19 303 ARG B CA 1
ATOM 4822 C C . ARG B 1 303 ? -5.215 -10.836 14.711 1 98.19 303 ARG B C 1
ATOM 4824 O O . ARG B 1 303 ? -5.859 -11.211 13.727 1 98.19 303 ARG B O 1
ATOM 4831 N N . GLY B 1 304 ? -5.266 -11.461 15.883 1 97.19 304 GLY B N 1
ATOM 4832 C CA . GLY B 1 304 ? -6.184 -12.57 16.078 1 97.19 304 GLY B CA 1
ATOM 4833 C C . GLY B 1 304 ? -7.633 -12.195 15.828 1 97.19 304 GLY B C 1
ATOM 4834 O O . GLY B 1 304 ? -8.344 -12.914 15.125 1 97.19 304 GLY B O 1
ATOM 4835 N N . ILE B 1 305 ? -8.016 -11.094 16.344 1 96.69 305 ILE B N 1
ATOM 4836 C CA . ILE B 1 305 ? -9.383 -10.609 16.172 1 96.69 305 ILE B CA 1
ATOM 4837 C C . ILE B 1 305 ? -9.648 -10.352 14.688 1 96.69 305 ILE B C 1
ATOM 4839 O O . ILE B 1 305 ? -10.703 -10.703 14.164 1 96.69 305 ILE B O 1
ATOM 4843 N N . MET B 1 306 ? -8.711 -9.742 14.039 1 97.25 306 MET B N 1
ATOM 4844 C CA . MET B 1 306 ? -8.859 -9.406 12.625 1 97.25 306 MET B CA 1
ATOM 4845 C C . MET B 1 306 ? -9.047 -10.664 11.781 1 97.25 306 MET B C 1
ATOM 4847 O O . MET B 1 306 ? -9.805 -10.656 10.805 1 97.25 306 MET B O 1
ATOM 4851 N N . LEU B 1 307 ? -8.32 -11.719 12.141 1 97.69 307 LEU B N 1
ATOM 4852 C CA . LEU B 1 307 ? -8.453 -12.961 11.391 1 97.69 307 LEU B CA 1
ATOM 4853 C C . LEU B 1 307 ? -9.875 -13.5 11.469 1 97.69 307 LEU B C 1
ATOM 4855 O O . LEU B 1 307 ? -10.383 -14.07 10.5 1 97.69 307 LEU B O 1
ATOM 4859 N N . VAL B 1 308 ? -10.523 -13.328 12.602 1 96.56 308 VAL B N 1
ATOM 4860 C CA . VAL B 1 308 ? -11.914 -13.742 12.742 1 96.56 308 VAL B CA 1
ATOM 4861 C C . VAL B 1 308 ? -12.805 -12.875 11.852 1 96.56 308 VAL B C 1
ATOM 4863 O O . VAL B 1 308 ? -13.695 -13.391 11.172 1 96.56 308 VAL B O 1
ATOM 4866 N N . TYR B 1 309 ? -12.531 -11.586 11.852 1 95.56 309 TYR B N 1
ATOM 4867 C CA . TYR B 1 309 ? -13.281 -10.688 10.977 1 95.56 309 TYR B CA 1
ATOM 4868 C C . TYR B 1 309 ? -13.109 -11.086 9.516 1 95.56 309 TYR B C 1
ATOM 4870 O O . TYR B 1 309 ? -14.078 -11.133 8.766 1 95.56 309 TYR B O 1
ATOM 4878 N N . ILE B 1 310 ? -11.93 -11.367 9.109 1 97.25 310 ILE B N 1
ATOM 4879 C CA . ILE B 1 310 ? -11.648 -11.734 7.727 1 97.25 310 ILE B CA 1
ATOM 4880 C C . ILE B 1 310 ? -12.391 -13.016 7.371 1 97.25 310 ILE B C 1
ATOM 4882 O O . ILE B 1 310 ? -12.891 -13.164 6.25 1 97.25 310 ILE B O 1
ATOM 4886 N N . GLY B 1 311 ? -12.391 -13.961 8.336 1 97.31 311 GLY B N 1
ATOM 4887 C CA . GLY B 1 311 ? -13.195 -15.156 8.125 1 97.31 311 GLY B CA 1
ATOM 4888 C C . GLY B 1 311 ? -14.648 -14.844 7.816 1 97.31 311 GLY B C 1
ATOM 4889 O O . GLY B 1 311 ? -15.242 -15.445 6.918 1 97.31 311 GLY B O 1
ATOM 4890 N N . SER B 1 312 ? -15.219 -13.945 8.602 1 96.12 312 SER B N 1
ATOM 4891 C CA . SER B 1 312 ? -16.594 -13.523 8.367 1 96.12 312 SER B CA 1
ATOM 4892 C C . SER B 1 312 ? -16.75 -12.883 6.992 1 96.12 312 SER B C 1
ATOM 4894 O O . SER B 1 312 ? -17.734 -13.117 6.301 1 96.12 312 SER B O 1
ATOM 4896 N N . PHE B 1 313 ? -15.797 -12 6.582 1 97.12 313 PHE B N 1
ATOM 4897 C CA . PHE B 1 313 ? -15.82 -11.375 5.266 1 97.12 313 PHE B CA 1
ATOM 4898 C C . PHE B 1 313 ? -15.82 -12.43 4.164 1 97.12 313 PHE B C 1
ATOM 4900 O O . PHE B 1 313 ? -16.594 -12.336 3.205 1 97.12 313 PHE B O 1
ATOM 4907 N N . ASN B 1 314 ? -14.938 -13.422 4.309 1 97.56 314 ASN B N 1
ATOM 4908 C CA . ASN B 1 314 ? -14.852 -14.484 3.316 1 97.56 314 ASN B CA 1
ATOM 4909 C C . ASN B 1 314 ? -16.172 -15.242 3.188 1 97.56 314 ASN B C 1
ATOM 4911 O O . ASN B 1 314 ? -16.562 -15.633 2.086 1 97.56 314 ASN B O 1
ATOM 4915 N N . ARG B 1 315 ? -16.797 -15.484 4.293 1 96.81 315 ARG B N 1
ATOM 4916 C CA . ARG B 1 315 ? -18.094 -16.172 4.27 1 96.81 315 ARG B CA 1
ATOM 4917 C C . ARG B 1 315 ? -19.141 -15.344 3.531 1 96.81 315 ARG B C 1
ATOM 4919 O O . ARG B 1 315 ? -19.938 -15.883 2.756 1 96.81 315 ARG B O 1
ATOM 4926 N N . ILE B 1 316 ? -19.156 -14.086 3.803 1 96.88 316 ILE B N 1
ATOM 4927 C CA . ILE B 1 316 ? -20.078 -13.195 3.121 1 96.88 316 ILE B CA 1
ATOM 4928 C C . ILE B 1 316 ? -19.859 -13.258 1.614 1 96.88 316 ILE B C 1
ATOM 4930 O O . ILE B 1 316 ? -20.797 -13.375 0.837 1 96.88 316 ILE B O 1
ATOM 4934 N N . VAL B 1 317 ? -18.625 -13.18 1.188 1 97.5 317 VAL B N 1
ATOM 4935 C CA . VAL B 1 317 ? -18.266 -13.195 -0.226 1 97.5 317 VAL B CA 1
ATOM 4936 C C . VAL B 1 317 ? -18.703 -14.508 -0.862 1 97.5 317 VAL B C 1
ATOM 4938 O O . VAL B 1 317 ? -19.25 -14.523 -1.974 1 97.5 317 VAL B O 1
ATOM 4941 N N . GLN B 1 318 ? -18.516 -15.594 -0.17 1 96.88 318 GLN B N 1
ATOM 4942 C CA . GLN B 1 318 ? -18.922 -16.906 -0.669 1 96.88 318 GLN B CA 1
ATOM 4943 C C . GLN B 1 318 ? -20.438 -16.984 -0.804 1 96.88 318 GLN B C 1
ATOM 4945 O O . GLN B 1 318 ? -20.953 -17.531 -1.779 1 96.88 318 GLN B O 1
ATOM 4950 N N . GLN B 1 319 ? -21.125 -16.469 0.193 1 96.88 319 GLN B N 1
ATOM 4951 C CA . GLN B 1 319 ? -22.578 -16.484 0.178 1 96.88 319 GLN B CA 1
ATOM 4952 C C . GLN B 1 319 ? -23.125 -15.641 -0.972 1 96.88 319 GLN B C 1
ATOM 4954 O O . GLN B 1 319 ? -24.062 -16.047 -1.655 1 96.88 319 GLN B O 1
ATOM 4959 N N . CYS B 1 320 ? -22.562 -14.477 -1.121 1 96.69 320 CYS B N 1
ATOM 4960 C CA . CYS B 1 320 ? -22.984 -13.617 -2.223 1 96.69 320 CYS B CA 1
ATOM 4961 C C . CYS B 1 320 ? -22.688 -14.281 -3.566 1 96.69 320 CYS B C 1
ATOM 4963 O O . CYS B 1 320 ? -23.5 -14.172 -4.496 1 96.69 320 CYS B O 1
ATOM 4965 N N . HIS B 1 321 ? -21.562 -14.938 -3.713 1 96 321 HIS B N 1
ATOM 4966 C CA . HIS B 1 321 ? -21.219 -15.648 -4.934 1 96 321 HIS B CA 1
ATOM 4967 C C . HIS B 1 321 ? -22.219 -16.75 -5.234 1 96 321 HIS B C 1
ATOM 4969 O O . HIS B 1 321 ? -22.656 -16.906 -6.375 1 96 321 HIS B O 1
ATOM 4975 N N . ALA B 1 322 ? -22.562 -17.516 -4.254 1 95.44 322 ALA B N 1
ATOM 4976 C CA . ALA B 1 322 ? -23.531 -18.594 -4.41 1 95.44 322 ALA B CA 1
ATOM 4977 C C . ALA B 1 322 ? -24.891 -18.047 -4.852 1 95.44 322 ALA B C 1
ATOM 4979 O O . ALA B 1 322 ? -25.547 -18.641 -5.699 1 95.44 322 ALA B O 1
ATOM 4980 N N . LYS B 1 323 ? -25.25 -16.984 -4.266 1 94.31 323 LYS B N 1
ATOM 4981 C CA . LYS B 1 323 ? -26.516 -16.344 -4.621 1 94.31 323 LYS B CA 1
ATOM 4982 C C . LYS B 1 323 ? -26.516 -15.906 -6.086 1 94.31 323 LYS B C 1
ATOM 4984 O O . LYS B 1 323 ? -27.516 -16.078 -6.785 1 94.31 323 LYS B O 1
ATOM 4989 N N . LYS B 1 324 ? -25.469 -15.32 -6.543 1 91.69 324 LYS B N 1
ATOM 4990 C CA . LYS B 1 324 ? -25.344 -14.859 -7.926 1 91.69 324 LYS B CA 1
ATOM 4991 C C . LYS B 1 324 ? -25.359 -16.031 -8.898 1 91.69 324 LYS B C 1
ATOM 4993 O O . LYS B 1 324 ? -25.922 -15.938 -9.992 1 91.69 324 LYS B O 1
ATOM 4998 N N . GLN B 1 325 ? -24.719 -17.141 -8.57 1 89.19 325 GLN B N 1
ATOM 4999 C CA . GLN B 1 325 ? -24.719 -18.344 -9.406 1 89.19 325 GLN B CA 1
ATOM 5000 C C . GLN B 1 325 ? -26.109 -18.953 -9.484 1 89.19 325 GLN B C 1
ATOM 5002 O O . GLN B 1 325 ? -26.531 -19.438 -10.539 1 89.19 325 GLN B O 1
ATOM 5007 N N . GLY B 1 326 ? -26.75 -18.938 -8.344 1 86 326 GLY B N 1
ATOM 5008 C CA . GLY B 1 326 ? -28.125 -19.438 -8.32 1 86 326 GLY B CA 1
ATOM 5009 C C . GLY B 1 326 ? -29.078 -18.609 -9.164 1 86 326 GLY B C 1
ATOM 5010 O O . GLY B 1 326 ? -29.922 -19.156 -9.867 1 86 326 GLY B O 1
ATOM 5011 N N . ASN B 1 327 ? -28.938 -17.344 -9.117 1 82.31 327 ASN B N 1
ATOM 5012 C CA . ASN B 1 327 ? -29.766 -16.453 -9.914 1 82.31 327 ASN B CA 1
ATOM 5013 C C . ASN B 1 327 ? -29.5 -16.625 -11.406 1 82.31 327 ASN B C 1
ATOM 5015 O O . ASN B 1 327 ? -30.422 -16.562 -12.219 1 82.31 327 ASN B O 1
ATOM 5019 N N . ASP B 1 328 ? -28.281 -16.812 -11.734 1 78.88 328 ASP B N 1
ATOM 5020 C CA . ASP B 1 328 ? -27.906 -17.031 -13.133 1 78.88 328 ASP B CA 1
ATOM 5021 C C . ASP B 1 328 ? -28.5 -18.328 -13.664 1 78.88 328 ASP B C 1
ATOM 5023 O O . ASP B 1 328 ? -28.938 -18.391 -14.812 1 78.88 328 ASP B O 1
ATOM 5027 N N . GLU B 1 329 ? -28.453 -19.266 -12.773 1 77.25 329 GLU B N 1
ATOM 5028 C CA . GLU B 1 329 ? -29.031 -20.547 -13.172 1 77.25 329 GLU B CA 1
ATOM 5029 C C . GLU B 1 329 ? -30.547 -20.422 -13.359 1 77.25 329 GLU B C 1
ATOM 5031 O O . GLU B 1 329 ? -31.109 -20.984 -14.305 1 77.25 329 GLU B O 1
ATOM 5036 N N . LYS B 1 330 ? -31.25 -19.703 -12.578 1 77 330 LYS B N 1
ATOM 5037 C CA . LYS B 1 330 ? -32.688 -19.516 -12.688 1 77 330 LYS B CA 1
ATOM 5038 C C . LYS B 1 330 ? -33.062 -18.703 -13.938 1 77 330 LYS B C 1
ATOM 5040 O O . LYS B 1 330 ? -34.031 -19.031 -14.633 1 77 330 LYS B O 1
ATOM 5045 N N . THR B 1 331 ? -32.188 -17.75 -14.156 1 75.38 331 THR B N 1
ATOM 5046 C CA . THR B 1 331 ? -32.438 -16.922 -15.328 1 75.38 331 THR B CA 1
ATOM 5047 C C . THR B 1 331 ? -32.219 -17.719 -16.609 1 75.38 331 THR B C 1
ATOM 5049 O O . THR B 1 331 ? -32.969 -17.578 -17.562 1 75.38 331 THR B O 1
ATOM 5052 N N . SER B 1 332 ? -31.203 -18.5 -16.516 1 79.12 332 SER B N 1
ATOM 5053 C CA . SER B 1 332 ? -30.922 -19.344 -17.672 1 79.12 332 SER B CA 1
ATOM 5054 C C . SER B 1 332 ? -32.031 -20.359 -17.891 1 79.12 332 SER B C 1
ATOM 5056 O O . SER B 1 332 ? -32.438 -20.625 -19.031 1 79.12 332 SER B O 1
ATOM 5058 N N . LEU B 1 333 ? -32.531 -20.812 -16.844 1 79.31 333 LEU B N 1
ATOM 5059 C CA . LEU B 1 333 ? -33.625 -21.781 -16.922 1 79.31 333 LEU B CA 1
ATOM 5060 C C . LEU B 1 333 ? -34.906 -21.125 -17.406 1 79.31 333 LEU B C 1
ATOM 5062 O O . LEU B 1 333 ? -35.656 -21.703 -18.219 1 79.31 333 LEU B O 1
ATOM 5066 N N . THR B 1 334 ? -35.156 -19.969 -16.938 1 80.19 334 THR B N 1
ATOM 5067 C CA . THR B 1 334 ? -36.344 -19.234 -17.359 1 80.19 334 THR B CA 1
ATOM 5068 C C . THR B 1 334 ? -36.281 -18.875 -18.828 1 80.19 334 THR B C 1
ATOM 5070 O O . THR B 1 334 ? -37.281 -18.969 -19.562 1 80.19 334 THR B O 1
ATOM 5073 N N . GLN B 1 335 ? -35.125 -18.438 -19.219 1 79.62 335 GLN B N 1
ATOM 5074 C CA . GLN B 1 335 ? -34.938 -18.078 -20.609 1 79.62 335 GLN B CA 1
ATOM 5075 C C . GLN B 1 335 ? -35.062 -19.297 -21.516 1 79.62 335 GLN B C 1
ATOM 5077 O O . GLN B 1 335 ? -35.625 -19.219 -22.609 1 79.62 335 GLN B O 1
ATOM 5082 N N . SER B 1 336 ? -34.531 -20.375 -21.047 1 79.81 336 SER B N 1
ATOM 5083 C CA . SER B 1 336 ? -34.656 -21.625 -21.781 1 79.81 336 SER B CA 1
ATOM 5084 C C . SER B 1 336 ? -36.094 -22.062 -21.875 1 79.81 336 SER B C 1
ATOM 5086 O O . SER B 1 336 ? -36.562 -22.516 -22.922 1 79.81 336 SER B O 1
ATOM 5088 N N . ALA B 1 337 ? -36.938 -21.891 -20.922 1 81.38 337 ALA B N 1
ATOM 5089 C CA . ALA B 1 337 ? -38.344 -22.25 -20.891 1 81.38 337 ALA B CA 1
ATOM 5090 C C . ALA B 1 337 ? -39.156 -21.328 -21.828 1 81.38 337 ALA B C 1
ATOM 5092 O O . ALA B 1 337 ? -40.031 -21.797 -22.547 1 81.38 337 ALA B O 1
ATOM 5093 N N . GLU B 1 338 ? -38.844 -20.109 -21.656 1 78.31 338 GLU B N 1
ATOM 5094 C CA . GLU B 1 338 ? -39.531 -19.156 -22.531 1 78.31 338 GLU B CA 1
ATOM 5095 C C . GLU B 1 338 ? -39.219 -19.422 -24 1 78.31 338 GLU B C 1
ATOM 5097 O O . GLU B 1 338 ? -40.125 -19.312 -24.844 1 78.31 338 GLU B O 1
ATOM 5102 N N . ALA B 1 339 ? -38 -19.844 -24.219 1 80.38 339 ALA B N 1
ATOM 5103 C CA . ALA B 1 339 ? -37.594 -20.172 -25.578 1 80.38 339 ALA B CA 1
ATOM 5104 C C . ALA B 1 339 ? -38.281 -21.438 -26.078 1 80.38 339 ALA B C 1
ATOM 5106 O O . ALA B 1 339 ? -38.719 -21.516 -27.219 1 80.38 339 ALA B O 1
ATOM 5107 N N . GLU B 1 340 ? -38.562 -22.25 -25.234 1 77.31 340 GLU B N 1
ATOM 5108 C CA . GLU B 1 340 ? -39.25 -23.484 -25.562 1 77.31 340 GLU B CA 1
ATOM 5109 C C . GLU B 1 340 ? -40.75 -23.234 -25.75 1 77.31 340 GLU B C 1
ATOM 5111 O O . GLU B 1 340 ? -41.375 -23.828 -26.641 1 77.31 340 GLU B O 1
ATOM 5116 N N . SER B 1 341 ? -41.344 -22.375 -24.984 1 77.38 341 SER B N 1
ATOM 5117 C CA . SER B 1 341 ? -42.75 -22.031 -25.062 1 77.38 341 SER B CA 1
ATOM 5118 C C . SER B 1 341 ? -43.062 -21.297 -26.359 1 77.38 341 SER B C 1
ATOM 5120 O O . SER B 1 341 ? -44.156 -21.453 -26.922 1 77.38 341 SER B O 1
ATOM 5122 N N . LYS B 1 342 ? -42.156 -20.562 -26.734 1 69.31 342 LYS B N 1
ATOM 5123 C CA . LYS B 1 342 ? -42.375 -19.812 -27.969 1 69.31 342 LYS B CA 1
ATOM 5124 C C . LYS B 1 342 ? -42.281 -20.734 -29.188 1 69.31 342 LYS B C 1
ATOM 5126 O O . LYS B 1 342 ? -42.719 -20.359 -30.281 1 69.31 342 LYS B O 1
ATOM 5131 N N . LYS B 1 343 ? -41.656 -21.828 -28.969 1 70.5 343 LYS B N 1
ATOM 5132 C CA . LYS B 1 343 ? -41.531 -22.812 -30.031 1 70.5 343 LYS B CA 1
ATOM 5133 C C . LYS B 1 343 ? -42.719 -23.766 -30.062 1 70.5 343 LYS B C 1
ATOM 5135 O O . LYS B 1 343 ? -42.906 -24.484 -31.047 1 70.5 343 LYS B O 1
ATOM 5140 N N . ALA B 1 344 ? -43.531 -23.531 -29.188 1 54.62 344 ALA B N 1
ATOM 5141 C CA . ALA B 1 344 ? -44.75 -24.312 -29.188 1 54.62 344 ALA B CA 1
ATOM 5142 C C . ALA B 1 344 ? -45.938 -23.484 -29.672 1 54.62 344 ALA B C 1
ATOM 5144 O O . ALA B 1 344 ? -46.062 -22.312 -29.297 1 54.62 344 ALA B O 1
#

Foldseek 3Di:
DVVVVVVVVVVVVVVVLVVLLVPAAAFQFDQLAQAEEEEEVLLWFLNLLLLLLSQVSHHQEYEYEEADPVSQVVSQVVSVVSHDPRHHYYYDHDDLLPDLVRLLVRQVVSCVVRNAHAEYEYDFFAAFWDAPVPDDPCLQVVRLSGQPVSLVSNCVNRVVVLLVVLHHEYEHEAALLCLPPAGGRPRNNVSSVNNVVVQQVVQVVCSVSSYFYAYEHEAAEDIPNSVVCVVVPDPLCCVLSVVPDYYYSNQSSNQRVVCNNRSAHYTFGDDVRLLSCLLRCPPGHGNDSVSVVCSVVCNVVSVVVVVVSVVVSVVSVVVVVVVVVVVVVVVVVVVVVVVVVVVD/DVVVVVVVVVVVVVVVLVVLLVPAAAFQFDQLAQAEEEEEVLLWFLNLLLLLLSQVSHHQEYEYEEADPVSQVVSQVVSVVSHDPRHHYYYDHDDLLPDLVRLLVRQVVSCVVRNAHAEYEYDFFAADWDAPVPDDPCLQVVRLSGQPVSLVSNCVNRVVVLLVVLHHEYEHEAALLCLPPAGGRPRNNVSSVNNVVVQQVVQVVCSVSSYFYAYEHEAAEDIPNSVVCVVVPDPLCCVLSVVPDYYYSNQSSNQRVVCNNRSAHYTFGDDVRLLSCLLRCPPGHGNDSVSVVCSVVCNVVSVVVVVVSVVVSVVSVVVVVVVVVVVVVVVVVVVVVVVVVVVD

Secondary structure (DSSP, 8-state):
-HHHHHHHHHHHHHHHHHHHHHHSPPP-----TT-EEEEET-SSHHHHHHHHHHHHTT-SEEEEEES-HHHHHHHHHHHHTT--TT-EEEEEE--TTS-HHHHHHHHHHHHHHH-S-SEEEE-------B-TTTS-THHHHHHHIIIIIHHHHHHHHHHHHHHHHT-EEEEEE--GGGTS--TTBTTHHHHHHHHHHHHHHHHHHHGGGTEEEEEEE--SEESHHHHHHHHT--HHHHHHHTTS--EEHHHHHHHHHHHHHHT-SEEE-HHHHHHHHHHT-TTS----HHHHHHHHHHHHHHHHHHHHHHHHHHHHHHHHHHHHHHHHHHHHHHHHHHHHHHH-/-HHHHHHHHHHHHHHHHHHHHHHSPPP-----TT-EEEEET-SSHHHHHHHHHHHHTT-SEEEEEES-HHHHHHHHHHHHTT--TT-EEEEEE--TTS-HHHHHHHHHHHHHHH-S-SEEEE-------B-TTTS-THHHHHHHIIIIIHHHHHHHHHHHHHHHHT-EEEEEE--GGGTS--TTBTTHHHHHHHHHHHHHHHHHHHGGGTEEEEEEE--SEESHHHHHHHHT--HHHHHHHTTS--EEHHHHHHHHHHHHHHT-SEEE-HHHHHHHHHHT-TTS----HHHHHHHHHHHHHHHHHHHHHHHHHHHHHHHHHHHHHHHHHHHHHHHHHHHHHHT-

InterPro domains:
  IPR002347 Short-chain dehydrogenase/reductase SDR [PF00106] (35-228)
  IPR002347 Short-chain dehydrogenase/reductase SDR [PR00080] (115-126)
  IPR002347 Short-chain dehydrogenase/reductase SDR [PR00080] (168-176)
  IPR002347 Short-chain dehydrogenase/reductase SDR [PR00080] (188-207)
  IPR002347 Short-chain dehydrogenase/reductase SDR [PR00081] (36-53)
  IPR002347 Short-chain dehydrogenase/reductase SDR [PR00081] (115-126)
  IPR002347 Short-chain dehydrogenase/reductase SDR [PR00081] (162-178)
  IPR002347 Short-chain dehydrogenase/reductase SDR [PR00081] (188-207)
  IPR036291 NAD(P)-binding domain superfamily [SSF51735] (32-267)
  IPR045022 3-ketodihydrosphingosine reductase KDSR-like [cd08939] (34-273)
  IPR057326 Ketoreductase domain [SM00822] (35-220)

Organism: Panagrellus redivivus (NCBI:txid6233)

Sequence (688 aa):
MVCLFCLVVGIATAAIGALFWYSLPRKIKFVLQGKHVFITGGSKGIGKEIAAEVIAKGAASVSIAARSKGALEKAANELQDLCEDGQVVRYYVLDVTSGYETVKSVIDQAAEDAGTIDVLINNAGMVVQGGFTEVDVDSFEKQVHMNYVSAAHASRAVIDGMKRKGSGHIAFVSSAAGQCAIWGYSAYSPSKFAVRGFAEALHMELLPFNIGVSVLYPPNTETEGYEEEIRTMPEEVRLIGGSAGLFSAKAVAKQLVQSIENGTFITTVGFEGWMLGALTAGAAPEPDFLNAALQTLFGGLFRGIMLVYIGSFNRIVQQCHAKKQGNDEKTSLTQSAEAESKKAMVCLFCLVVGIATAAIGALFWYSLPRKIKFVLQGKHVFITGGSKGIGKEIAAEVIAKGAASVSIAARSKGALEKAANELQDLCEDGQVVRYYVLDVTSGYETVKSVIDQAAEDAGTIDVLINNAGMVVQGGFTEVDVDSFEKQVHMNYVSAAHASRAVIDGMKRKGSGHIAFVSSAAGQCAIWGYSAYSPSKFAVRGFAEALHMELLPFNIGVSVLYPPNTETEGYEEEIRTMPEEVRLIGGSAGLFSAKAVAKQLVQSIENGTFITTVGFEGWMLGALTAGAAPEPDFLNAALQTLFGGLFRGIMLVYIGSFNRIVQQCHAKKQGNDEKTSLTQSAEAESKKA

pLDDT: mean 95.33, std 6.36, range [54.62, 99.0]

Nearest PDB structures (foldseek):
  4nbu-assembly1_D  TM=8.674E-01  e=2.613E-18  Bacillus sp. SG-1
  3gvc-assembly2_D-3  TM=8.592E-01  e=5.295E-18  Mycobacterium tuberculosis H37Rv
  3gvc-assembly1_A-2  TM=8.574E-01  e=2.446E-17  Mycobacterium tuberculosis H37Rv
  2uvd-assembly2_F  TM=8.722E-01  e=7.936E-17  Bacillus anthracis str. Ames
  4jro-assembly1_C  TM=8.802E-01  e=3.888E-16  Listeria monocytogenes EGD-e

Solvent-accessible surface area (backbone atoms only — not comparable to full-atom values): 33083 Å² total; per-residue (Å²): 110,71,64,56,51,52,47,51,52,48,50,52,49,50,50,50,50,49,49,49,62,67,18,39,53,80,56,43,58,44,78,49,55,65,30,24,37,37,27,34,33,19,46,46,46,47,30,29,31,32,51,49,47,43,45,74,55,39,25,26,30,39,38,29,24,29,67,50,58,68,50,30,53,54,35,33,53,60,48,42,71,72,44,55,92,80,37,44,57,45,64,45,76,41,58,63,72,68,44,55,68,57,44,31,50,54,52,50,48,50,24,69,73,68,39,70,56,38,30,40,36,38,43,41,64,70,80,66,74,36,47,76,89,68,43,60,79,61,44,43,54,52,28,27,37,40,39,23,43,23,42,52,38,52,49,64,56,42,45,64,62,19,50,74,68,47,35,34,35,44,35,36,55,50,25,45,41,33,60,40,34,42,54,29,25,38,34,35,11,13,15,23,14,17,38,49,24,25,49,38,5,43,34,59,61,28,50,79,37,52,29,33,43,30,40,32,30,48,62,57,44,61,29,69,66,45,56,56,45,60,76,68,52,49,66,59,42,49,65,57,49,62,74,51,70,80,39,52,22,55,60,53,18,48,45,47,55,51,26,48,38,62,23,40,33,77,35,52,49,66,70,68,31,43,50,49,47,37,25,49,38,39,58,50,76,53,42,46,68,68,59,47,50,47,26,23,71,39,18,6,57,43,32,49,52,43,44,44,51,49,23,53,46,51,51,48,47,42,52,51,49,50,49,53,53,51,50,51,50,50,49,50,49,49,51,51,48,53,54,51,53,71,71,97,110,71,64,56,52,53,48,53,50,47,50,51,51,50,50,51,49,49,49,50,61,67,17,36,51,81,56,45,56,43,79,51,56,68,29,25,37,38,26,35,34,20,46,46,45,48,30,29,30,31,52,49,47,42,46,74,55,39,25,26,30,39,37,29,23,30,67,50,58,68,50,29,52,55,35,34,53,59,49,44,70,71,44,55,92,81,38,45,56,44,65,45,77,39,57,63,70,70,43,55,70,57,44,31,52,54,52,50,48,50,24,71,74,67,40,70,56,36,30,41,36,38,44,40,66,68,78,65,72,34,46,76,89,69,42,62,81,62,45,43,53,52,30,27,38,41,38,24,43,24,42,53,38,52,48,63,57,42,45,64,63,18,50,76,68,46,37,34,35,41,36,38,53,49,27,44,42,32,59,40,34,42,55,30,24,39,34,34,11,13,14,25,14,17,35,49,24,25,48,37,5,43,36,58,62,28,50,80,36,52,30,34,41,30,38,31,28,48,60,56,44,61,28,70,68,44,56,56,45,59,75,69,52,49,68,58,44,49,65,58,48,62,75,51,70,78,41,50,21,55,58,53,19,48,45,47,55,50,26,47,38,61,22,39,33,78,34,51,49,65,70,67,29,43,50,50,47,38,25,50,37,38,58,48,76,52,41,47,67,67,60,47,50,49,25,21,71,40,18,6,57,42,32,50,53,42,45,43,50,50,22,52,44,50,50,47,46,43,51,54,50,51,52,54,55,51,50,50,50,50,48,51,50,49,51,52,48,53,54,51,53,69,74,96